Protein AF-A0A2E0W186-F1 (afdb_monomer)

pLDDT: mean 92.14, std 13.95, range [32.78, 98.88]

Nearest PDB structures (foldseek):
  3lyc-assembly2_C  TM=1.555E-01  e=6.399E+00  Parabacteroides distasonis ATCC 8503
  5awg-assembly2_F  TM=1.294E-01  e=8.577E+00  Escherichia coli K-12

Structure (mmCIF, N/CA/C/O backbone):
data_AF-A0A2E0W186-F1
#
_entry.id   AF-A0A2E0W186-F1
#
loop_
_atom_site.group_PDB
_atom_site.id
_atom_site.type_symbol
_atom_site.label_atom_id
_atom_site.label_alt_id
_atom_site.label_comp_id
_atom_site.label_asym_id
_atom_site.label_entity_id
_atom_site.label_seq_id
_atom_site.pdbx_PDB_ins_code
_atom_site.Cartn_x
_atom_site.Cartn_y
_atom_site.Cartn_z
_atom_site.occupancy
_atom_site.B_iso_or_equiv
_atom_site.auth_seq_id
_atom_site.auth_comp_id
_atom_site.auth_asym_id
_atom_site.auth_atom_id
_atom_site.pdbx_PDB_model_num
ATOM 1 N N . MET A 1 1 ? -2.279 -13.536 -14.615 1.00 40.41 1 MET A N 1
ATOM 2 C CA . MET A 1 1 ? -2.200 -12.240 -15.326 1.00 40.41 1 MET A CA 1
ATOM 3 C C . MET A 1 1 ? -1.559 -12.291 -16.717 1.00 40.41 1 MET A C 1
ATOM 5 O O . MET A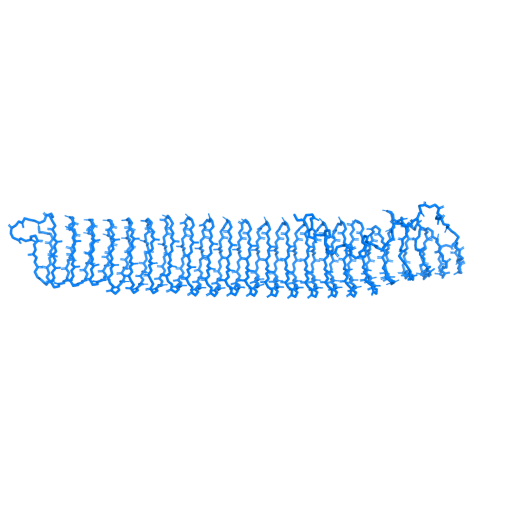 1 1 ? -1.730 -11.318 -17.440 1.00 40.41 1 MET A O 1
ATOM 9 N N . LYS A 1 2 ? -1.014 -13.435 -17.183 1.00 32.78 2 LYS A N 1
ATOM 10 C CA . LYS A 1 2 ? -0.628 -13.633 -18.602 1.00 32.78 2 LYS A CA 1
ATOM 11 C C . LYS A 1 2 ? -1.702 -13.185 -19.614 1.00 32.78 2 LYS A C 1
ATOM 13 O O . LYS A 1 2 ? -1.368 -12.636 -20.650 1.00 32.78 2 LYS A O 1
ATOM 18 N N . LYS A 1 3 ? -2.997 -13.323 -19.281 1.00 35.81 3 LYS A N 1
ATOM 19 C CA . LYS A 1 3 ? -4.131 -12.859 -20.110 1.00 35.81 3 LYS A CA 1
ATOM 20 C C . LYS A 1 3 ? -4.306 -11.331 -20.194 1.00 35.81 3 LYS A C 1
ATOM 22 O O . LYS A 1 3 ? -4.814 -10.870 -21.205 1.00 35.81 3 LYS A O 1
ATOM 27 N N . LEU A 1 4 ? -3.920 -10.550 -19.179 1.00 40.12 4 LEU A N 1
ATOM 28 C CA . LEU A 1 4 ? -4.081 -9.084 -19.200 1.00 40.12 4 LEU A CA 1
ATOM 29 C C . LEU A 1 4 ? -2.962 -8.420 -20.019 1.00 40.12 4 LEU A C 1
ATOM 31 O O . LEU A 1 4 ? -3.232 -7.512 -20.798 1.00 40.12 4 LEU A O 1
ATOM 35 N N . MET A 1 5 ? -1.739 -8.954 -19.909 1.00 41.59 5 MET A N 1
ATOM 36 C CA . MET A 1 5 ? -0.617 -8.621 -20.793 1.00 41.59 5 MET A CA 1
ATOM 37 C C . MET A 1 5 ? -0.924 -9.025 -22.237 1.00 41.59 5 MET A C 1
ATOM 39 O O . MET A 1 5 ? -0.716 -8.227 -23.144 1.00 41.59 5 MET A O 1
ATOM 43 N N . PHE A 1 6 ? -1.539 -10.203 -22.436 1.00 40.56 6 PHE A N 1
ATOM 44 C CA . PHE A 1 6 ? -2.060 -10.605 -23.742 1.00 40.56 6 PHE A CA 1
ATOM 45 C C . PHE A 1 6 ? -3.009 -9.533 -24.285 1.00 40.56 6 PHE A C 1
ATOM 47 O O . PHE A 1 6 ? -2.766 -9.050 -25.375 1.00 40.56 6 PHE A O 1
ATOM 54 N N . ILE A 1 7 ? -4.001 -9.071 -23.510 1.00 45.19 7 ILE A N 1
ATOM 55 C CA . ILE A 1 7 ? -4.989 -8.062 -23.943 1.00 45.19 7 ILE A CA 1
ATOM 56 C C . ILE A 1 7 ? -4.371 -6.699 -24.304 1.00 45.19 7 ILE A C 1
ATOM 58 O O . ILE A 1 7 ? -4.800 -6.095 -25.285 1.00 45.19 7 ILE A O 1
ATOM 62 N N . LEU A 1 8 ? -3.363 -6.222 -23.567 1.00 44.69 8 LEU A N 1
ATOM 63 C CA . LEU A 1 8 ? -2.651 -4.973 -23.890 1.00 44.69 8 LEU A CA 1
ATOM 64 C C . LEU A 1 8 ? -1.719 -5.115 -25.106 1.00 44.69 8 LEU A C 1
ATOM 66 O O . LEU A 1 8 ? -1.501 -4.138 -25.820 1.00 44.69 8 LEU A O 1
ATOM 70 N N . LEU A 1 9 ? -1.229 -6.329 -25.376 1.00 46.91 9 LEU A N 1
ATOM 71 C CA . LEU A 1 9 ? -0.420 -6.675 -26.548 1.00 46.91 9 LEU A CA 1
ATOM 72 C C . LEU A 1 9 ? -1.251 -7.178 -27.746 1.00 46.91 9 LEU A C 1
ATOM 74 O O . LEU A 1 9 ? -0.691 -7.349 -28.826 1.00 46.91 9 LEU A O 1
ATOM 78 N N . ILE A 1 10 ? -2.571 -7.387 -27.615 1.00 47.56 10 ILE A N 1
ATOM 79 C CA . ILE A 1 10 ? -3.452 -7.846 -28.710 1.00 47.56 10 ILE A CA 1
ATOM 80 C C . ILE A 1 10 ? -3.318 -6.968 -29.970 1.00 47.56 10 ILE A C 1
ATOM 82 O O . ILE A 1 10 ? -3.226 -7.542 -31.055 1.00 47.56 10 ILE A O 1
ATOM 86 N N . PRO A 1 11 ? -3.247 -5.620 -29.901 1.00 44.03 11 PRO A N 1
ATOM 87 C CA . PRO A 1 11 ? -3.047 -4.817 -31.108 1.00 44.03 11 PRO A CA 1
ATOM 88 C C . PRO A 1 11 ? -1.690 -5.081 -31.777 1.00 44.03 11 PRO A C 1
ATOM 90 O O . PRO A 1 11 ? -1.564 -4.900 -32.981 1.00 44.03 11 PRO A O 1
ATOM 93 N N . PHE A 1 12 ? -0.687 -5.519 -31.010 1.00 45.69 12 PHE A N 1
ATOM 94 C CA . PHE A 1 12 ? 0.663 -5.821 -31.490 1.00 45.69 12 PHE A CA 1
ATOM 95 C C . PHE A 1 12 ? 0.783 -7.230 -32.088 1.00 45.69 12 PHE A C 1
ATOM 97 O O . PHE A 1 12 ? 1.486 -7.411 -33.077 1.00 45.69 12 PHE A O 1
ATOM 104 N N . PHE A 1 13 ? 0.074 -8.218 -31.529 1.00 41.97 13 PHE A N 1
ATOM 105 C CA . PHE A 1 13 ? 0.052 -9.588 -32.061 1.00 41.97 13 PHE A CA 1
ATOM 106 C C . PHE A 1 13 ? -0.919 -9.773 -33.238 1.00 41.97 13 PHE A C 1
ATOM 108 O O . PHE A 1 13 ? -0.688 -10.642 -34.072 1.00 41.97 13 PHE A O 1
ATOM 115 N N . LEU A 1 14 ? -1.995 -8.979 -33.336 1.00 34.59 14 LEU A N 1
ATOM 116 C CA . LEU A 1 14 ? -2.986 -9.110 -34.417 1.00 34.59 14 LEU A CA 1
ATOM 117 C C . LEU A 1 14 ? -2.575 -8.448 -35.744 1.00 34.59 14 LEU A C 1
ATOM 119 O O . LEU A 1 14 ? -3.223 -8.697 -36.759 1.00 34.59 14 LEU A O 1
ATOM 123 N N . PHE A 1 15 ? -1.508 -7.647 -35.767 1.00 39.69 15 PHE A N 1
ATOM 124 C CA . PHE A 1 15 ? -0.959 -7.062 -36.991 1.00 39.69 15 PHE A CA 1
ATOM 125 C C . PHE A 1 15 ? 0.421 -7.659 -37.306 1.00 39.69 15 PHE A C 1
ATOM 127 O O . PHE A 1 15 ? 1.457 -7.115 -36.928 1.00 39.69 15 PHE A O 1
ATOM 134 N N . GLY A 1 16 ? 0.412 -8.775 -38.041 1.00 38.53 16 GLY A N 1
ATOM 135 C CA . GLY A 1 16 ? 1.559 -9.229 -38.833 1.00 38.53 16 GLY A CA 1
ATOM 136 C C . GLY A 1 16 ? 2.297 -10.440 -38.273 1.00 38.53 16 GLY A C 1
ATOM 137 O O . GLY A 1 16 ? 3.381 -10.306 -37.713 1.00 38.53 16 GLY A O 1
ATOM 138 N N . GLN A 1 17 ? 1.732 -11.627 -38.489 1.00 38.06 17 GLN A N 1
ATOM 139 C CA . GLN A 1 17 ? 2.524 -12.835 -38.713 1.00 38.06 17 GLN A CA 1
ATOM 140 C C . GLN A 1 17 ? 2.741 -12.895 -40.238 1.00 38.06 17 GLN A C 1
ATOM 142 O O . GLN A 1 17 ? 1.901 -13.422 -40.961 1.00 38.06 17 GLN A O 1
ATOM 147 N N . GLU A 1 18 ? 3.775 -12.207 -40.731 1.00 45.62 18 GLU A N 1
ATOM 148 C CA . GLU A 1 18 ? 4.191 -12.203 -42.145 1.00 45.62 18 GLU A CA 1
ATOM 149 C C . GLU A 1 18 ? 5.534 -12.944 -42.278 1.00 45.62 18 GLU A C 1
ATOM 151 O O . GLU A 1 18 ? 6.393 -12.833 -41.407 1.00 45.62 18 GLU A O 1
ATOM 156 N N . ASP A 1 19 ? 5.652 -13.734 -43.348 1.00 41.84 19 ASP A N 1
ATOM 157 C CA . ASP A 1 19 ? 6.592 -14.845 -43.559 1.00 41.84 19 ASP A CA 1
ATOM 158 C C . ASP A 1 19 ? 8.108 -14.550 -43.392 1.00 41.84 19 ASP A C 1
ATOM 160 O O . ASP A 1 19 ? 8.665 -13.583 -43.913 1.00 41.84 19 ASP A O 1
ATOM 164 N N . ASP A 1 20 ? 8.791 -15.512 -42.760 1.00 50.81 20 ASP A N 1
ATOM 165 C CA . ASP A 1 20 ? 10.149 -15.511 -42.177 1.00 50.81 20 ASP A CA 1
ATOM 166 C C . ASP A 1 20 ? 11.387 -15.510 -43.120 1.00 50.81 20 ASP A C 1
ATOM 168 O O . ASP A 1 20 ? 12.465 -15.910 -42.689 1.00 50.81 20 ASP A O 1
ATOM 172 N N . ASN A 1 21 ? 11.340 -15.099 -44.397 1.00 48.78 21 ASN A N 1
ATOM 173 C CA . ASN A 1 21 ? 12.415 -15.514 -45.339 1.00 48.78 21 ASN A CA 1
ATOM 174 C C . ASN A 1 21 ? 13.266 -14.457 -46.072 1.00 48.78 21 ASN A C 1
ATOM 176 O O . ASN A 1 21 ? 14.022 -14.841 -46.963 1.00 48.78 21 ASN A O 1
ATOM 180 N N . PHE A 1 22 ? 13.259 -13.165 -45.720 1.00 53.38 22 PHE A N 1
ATOM 181 C CA . PHE A 1 22 ? 14.151 -12.195 -46.393 1.00 53.38 22 PHE A CA 1
ATOM 182 C C . PHE A 1 22 ? 14.796 -11.166 -45.451 1.00 53.38 22 PHE A C 1
ATOM 184 O O . PHE A 1 22 ? 14.429 -9.993 -45.430 1.00 53.38 22 PHE A O 1
ATOM 191 N N . CYS A 1 23 ? 15.841 -11.583 -44.729 1.00 66.19 23 CYS A N 1
ATOM 192 C CA . CYS A 1 23 ? 16.789 -10.644 -44.127 1.00 66.19 23 CYS A CA 1
ATOM 193 C C . CYS A 1 23 ? 17.881 -10.306 -45.152 1.00 66.19 23 CYS A C 1
ATOM 195 O O . CYS A 1 23 ? 18.731 -11.138 -45.463 1.00 66.19 23 CYS A O 1
ATOM 197 N N . ASN A 1 24 ? 17.838 -9.105 -45.732 1.00 66.50 24 ASN A N 1
ATOM 198 C CA . ASN A 1 24 ? 18.873 -8.630 -46.651 1.00 66.50 24 ASN A CA 1
ATOM 199 C C . ASN A 1 24 ? 19.799 -7.640 -45.922 1.00 66.50 24 ASN A C 1
ATOM 201 O O . ASN A 1 24 ? 19.357 -6.548 -45.560 1.00 66.50 24 ASN A O 1
ATOM 205 N N . HIS A 1 25 ? 21.081 -7.989 -45.753 1.00 69.25 25 HIS A N 1
ATOM 206 C CA . HIS A 1 25 ? 22.133 -7.147 -45.141 1.00 69.25 25 HIS A CA 1
ATOM 207 C C . HIS A 1 25 ? 22.660 -6.029 -46.051 1.00 69.25 25 HIS A C 1
ATOM 209 O O . HIS A 1 25 ? 23.695 -5.417 -45.779 1.00 69.25 25 HIS A O 1
ATOM 215 N N . SER A 1 26 ? 21.984 -5.766 -47.170 1.00 77.94 26 SER A N 1
ATOM 216 C CA . SER A 1 26 ? 22.374 -4.699 -48.086 1.00 77.94 26 SER A CA 1
ATOM 217 C C . SER A 1 26 ? 22.421 -3.361 -47.349 1.00 77.94 26 SER A C 1
ATOM 219 O O . SER A 1 26 ? 21.429 -2.905 -46.774 1.00 77.94 26 SER A O 1
ATOM 221 N N . SER A 1 27 ? 23.592 -2.730 -47.378 1.00 84.88 27 SER A N 1
ATOM 222 C CA . SER A 1 27 ? 23.803 -1.406 -46.812 1.00 84.88 27 SER A CA 1
ATOM 223 C C . SER A 1 27 ? 24.725 -0.570 -47.689 1.00 84.88 27 SER A C 1
ATOM 225 O O . SER A 1 27 ? 25.576 -1.085 -48.415 1.00 84.88 27 SER A O 1
ATOM 227 N N . PHE A 1 28 ? 24.524 0.740 -47.637 1.00 85.31 28 PHE A N 1
ATOM 228 C CA . PHE A 1 28 ? 25.324 1.739 -48.321 1.00 85.31 28 PHE A CA 1
ATOM 229 C C . PHE A 1 28 ? 25.873 2.714 -47.284 1.00 85.31 28 PHE A C 1
ATOM 231 O O . PHE A 1 28 ? 25.118 3.480 -46.686 1.00 85.31 28 PHE A O 1
ATOM 238 N N . ASN A 1 29 ? 27.188 2.676 -47.073 1.00 86.88 29 ASN A N 1
ATOM 239 C CA . ASN A 1 29 ? 27.867 3.472 -46.058 1.00 86.88 29 ASN A CA 1
ATOM 240 C C . ASN A 1 29 ? 28.698 4.579 -46.719 1.00 86.88 29 ASN A C 1
ATOM 242 O O . ASN A 1 29 ? 29.641 4.320 -47.464 1.00 86.88 29 ASN A O 1
ATOM 246 N N . LEU A 1 30 ? 28.349 5.827 -46.425 1.00 86.25 30 LEU A N 1
ATOM 247 C CA . LEU A 1 30 ? 29.115 7.023 -46.750 1.00 86.25 30 LEU A CA 1
ATOM 248 C C . LEU A 1 30 ? 30.079 7.322 -45.600 1.00 86.25 30 LEU A C 1
ATOM 250 O O . LEU A 1 30 ? 29.702 7.944 -44.603 1.00 86.25 30 LEU A O 1
ATOM 254 N N . GLY A 1 31 ? 31.327 6.881 -45.745 1.00 86.38 31 GLY A N 1
ATOM 255 C CA . GLY A 1 31 ? 32.391 7.131 -44.779 1.00 86.38 31 GLY A CA 1
ATOM 256 C C . GLY A 1 31 ? 33.519 6.103 -44.850 1.00 86.38 31 GLY A C 1
ATOM 257 O O . GLY A 1 31 ? 33.648 5.372 -45.832 1.00 86.38 31 GLY A O 1
ATOM 258 N N . ALA A 1 32 ? 34.371 6.077 -43.825 1.00 82.62 32 ALA A N 1
ATOM 259 C CA . ALA A 1 32 ? 35.495 5.149 -43.748 1.00 82.62 32 ALA A CA 1
ATOM 260 C C . ALA A 1 32 ? 35.081 3.894 -42.966 1.00 82.62 32 ALA A C 1
ATOM 262 O O . ALA A 1 32 ? 34.908 3.933 -41.746 1.00 82.62 32 ALA A O 1
ATOM 263 N N . GLY A 1 33 ? 34.923 2.773 -43.672 1.00 83.94 33 GLY A N 1
ATOM 264 C CA . GLY A 1 33 ? 34.456 1.521 -43.076 1.00 83.94 33 GLY A CA 1
ATOM 265 C C . GLY A 1 33 ? 33.037 1.661 -42.519 1.00 83.94 33 GLY A C 1
ATOM 266 O O . GLY A 1 33 ? 32.125 2.056 -43.238 1.00 83.94 33 GLY A O 1
ATOM 267 N N . ASN A 1 34 ? 32.871 1.371 -41.228 1.00 85.56 34 ASN A N 1
ATOM 268 C CA . ASN A 1 34 ? 31.581 1.429 -40.531 1.00 85.56 34 ASN A CA 1
ATOM 269 C C . ASN A 1 34 ? 31.327 2.785 -39.851 1.00 85.56 34 ASN A C 1
ATOM 271 O O . ASN A 1 34 ? 30.454 2.881 -38.994 1.00 85.56 34 ASN A O 1
ATOM 275 N N . VAL A 1 35 ? 32.115 3.819 -40.168 1.00 90.44 35 VAL A N 1
ATOM 276 C CA . VAL A 1 35 ? 31.989 5.153 -39.567 1.00 90.44 35 VAL A CA 1
ATOM 277 C C . VAL A 1 35 ? 31.448 6.141 -40.592 1.00 90.44 35 VAL A C 1
ATOM 279 O O . VAL A 1 35 ? 32.092 6.353 -41.618 1.00 90.44 35 VAL A O 1
ATOM 282 N N . GLY A 1 36 ? 30.316 6.787 -40.303 1.00 92.00 36 GLY A N 1
ATOM 283 C CA . GLY A 1 36 ? 29.743 7.834 -41.155 1.00 92.00 36 GLY A CA 1
ATOM 284 C C . GLY A 1 36 ? 28.220 7.784 -41.255 1.00 92.00 36 GLY A C 1
ATOM 285 O O . GLY A 1 36 ? 27.527 7.592 -40.254 1.00 92.00 36 GLY A O 1
ATOM 286 N N . ILE A 1 37 ? 27.694 7.990 -42.465 1.00 92.56 37 ILE A N 1
ATOM 287 C CA . ILE A 1 37 ? 26.253 7.944 -42.753 1.00 92.56 37 ILE A CA 1
ATOM 288 C C . ILE A 1 37 ? 25.931 6.623 -43.455 1.00 92.56 37 ILE A C 1
ATOM 290 O O . ILE A 1 37 ? 26.412 6.390 -44.558 1.00 92.56 37 ILE A O 1
ATOM 294 N N . GLY A 1 38 ? 25.135 5.760 -42.830 1.00 88.81 38 GLY A N 1
ATOM 295 C CA . GLY A 1 38 ? 24.748 4.452 -43.363 1.00 88.81 38 GLY A CA 1
ATOM 296 C C . GLY A 1 38 ? 23.277 4.402 -43.762 1.00 88.81 38 GLY A C 1
ATOM 297 O O . GLY A 1 38 ? 22.421 4.939 -43.060 1.00 88.81 38 GLY A O 1
ATOM 298 N N . PHE A 1 39 ? 22.978 3.728 -44.867 1.00 88.12 39 PHE A N 1
ATOM 299 C CA . PHE A 1 39 ? 21.623 3.413 -45.315 1.00 88.12 39 PHE A CA 1
ATOM 300 C C . PHE A 1 39 ? 21.464 1.895 -45.411 1.00 88.12 39 PHE A C 1
ATOM 302 O O . PHE A 1 39 ? 22.250 1.253 -46.101 1.00 88.12 39 PHE A O 1
ATOM 309 N N . GLY A 1 40 ? 20.459 1.314 -44.755 1.00 84.38 40 GLY A N 1
ATOM 310 C CA . GLY A 1 40 ? 20.184 -0.130 -44.799 1.00 84.38 40 GLY A CA 1
ATOM 311 C C . GLY A 1 40 ? 20.759 -0.934 -43.623 1.00 84.38 40 GLY A C 1
ATOM 312 O O . GLY A 1 40 ? 21.098 -0.393 -42.568 1.00 84.38 40 GLY A O 1
ATOM 313 N N . ASN A 1 41 ? 20.858 -2.254 -43.783 1.00 82.06 41 ASN A N 1
ATOM 314 C CA . ASN A 1 41 ? 21.139 -3.221 -42.708 1.00 82.06 41 ASN A CA 1
ATOM 315 C C . ASN A 1 41 ? 22.642 -3.470 -42.473 1.00 82.06 41 ASN A C 1
ATOM 317 O O . ASN A 1 41 ? 23.114 -4.600 -42.549 1.00 82.06 41 ASN A O 1
ATOM 321 N N . SER A 1 42 ? 23.413 -2.410 -42.189 1.00 85.44 42 SER A N 1
ATOM 322 C CA . SER A 1 42 ? 24.803 -2.572 -41.729 1.00 85.44 42 SER A CA 1
ATOM 323 C C . SER A 1 42 ? 24.810 -3.180 -40.325 1.00 85.44 42 SER A C 1
ATOM 325 O O . SER A 1 42 ? 24.260 -2.580 -39.402 1.00 85.44 42 SER A O 1
ATOM 327 N N . GLN A 1 43 ? 25.447 -4.341 -40.149 1.00 86.69 43 GLN A N 1
ATOM 328 C CA . GLN A 1 43 ? 25.481 -5.052 -38.860 1.00 86.69 43 GLN A CA 1
ATOM 329 C C . GLN A 1 43 ? 26.209 -4.255 -37.765 1.00 86.69 43 GLN A C 1
ATOM 331 O O . GLN A 1 43 ? 25.827 -4.303 -36.597 1.00 86.69 43 GLN A O 1
ATOM 336 N N . TYR A 1 44 ? 27.242 -3.502 -38.148 1.00 91.00 44 TYR A N 1
ATOM 337 C CA . TYR A 1 44 ? 28.011 -2.629 -37.265 1.00 91.00 44 TYR A CA 1
ATOM 338 C C . TYR A 1 44 ? 28.045 -1.225 -37.859 1.00 91.00 44 TYR A C 1
ATOM 340 O O . TYR A 1 44 ? 28.400 -1.064 -39.029 1.00 91.00 44 TYR A O 1
ATOM 348 N N . HIS A 1 45 ? 27.701 -0.204 -37.075 1.00 93.31 45 HIS A N 1
ATOM 349 C CA . HIS A 1 45 ? 27.735 1.182 -37.548 1.00 93.31 45 HIS A CA 1
ATOM 350 C C . HIS A 1 45 ? 28.058 2.175 -36.434 1.00 93.31 45 HIS A C 1
ATOM 352 O O . HIS A 1 45 ? 27.557 2.065 -35.319 1.00 93.31 45 HIS A O 1
ATOM 358 N N . SER A 1 46 ? 28.854 3.188 -36.754 1.00 94.75 46 SER A N 1
ATOM 359 C CA . SER A 1 46 ? 29.163 4.311 -35.875 1.00 94.75 46 SER A CA 1
ATOM 360 C C . SER A 1 46 ? 28.882 5.621 -36.605 1.00 94.75 46 SER A C 1
ATOM 362 O O . SER A 1 46 ? 29.531 5.945 -37.597 1.00 94.75 46 SER A O 1
ATOM 364 N N . GLY A 1 47 ? 27.917 6.400 -36.127 1.00 93.88 47 GLY A N 1
ATOM 365 C CA . GLY A 1 47 ? 27.479 7.634 -36.783 1.00 93.88 47 GLY A CA 1
ATOM 366 C C . GLY A 1 47 ? 25.969 7.676 -36.969 1.00 93.88 47 GLY A C 1
ATOM 367 O O . GLY A 1 47 ? 25.231 7.358 -36.044 1.00 93.88 47 GLY A O 1
ATOM 368 N N . ILE A 1 48 ? 25.502 8.102 -38.142 1.00 93.94 48 ILE A N 1
ATOM 369 C CA . ILE A 1 48 ? 24.068 8.227 -38.440 1.00 93.94 48 ILE A CA 1
ATOM 370 C C . ILE A 1 48 ? 23.659 7.077 -39.347 1.00 93.94 48 ILE A C 1
ATOM 372 O O . ILE A 1 48 ? 24.276 6.868 -40.388 1.00 93.94 48 ILE A O 1
ATOM 376 N N . ARG A 1 49 ? 22.617 6.345 -38.971 1.00 92.31 49 ARG A N 1
ATOM 377 C CA . ARG A 1 49 ? 22.074 5.228 -39.731 1.00 92.31 49 ARG A CA 1
ATOM 378 C C . ARG A 1 49 ? 20.597 5.456 -40.018 1.00 92.31 49 ARG A C 1
ATOM 380 O O . ARG A 1 49 ? 19.825 5.742 -39.108 1.00 92.31 49 ARG A O 1
ATOM 387 N N . PHE A 1 50 ? 20.221 5.306 -41.281 1.00 91.25 50 PHE A N 1
ATOM 388 C CA . PHE A 1 50 ? 18.839 5.317 -41.741 1.00 91.25 50 PHE A CA 1
ATOM 389 C C . PHE A 1 50 ? 18.466 3.934 -42.232 1.00 91.25 50 PHE A C 1
ATOM 391 O O . PHE A 1 50 ? 19.194 3.323 -43.019 1.00 91.25 50 PHE A O 1
ATOM 398 N N . ASN A 1 51 ? 17.302 3.459 -41.824 1.00 85.25 51 ASN A N 1
ATOM 399 C CA . ASN A 1 51 ? 16.820 2.183 -42.277 1.00 85.25 51 ASN A CA 1
ATOM 400 C C . ASN A 1 51 ? 15.303 2.138 -42.407 1.00 85.25 51 ASN A C 1
ATOM 402 O O .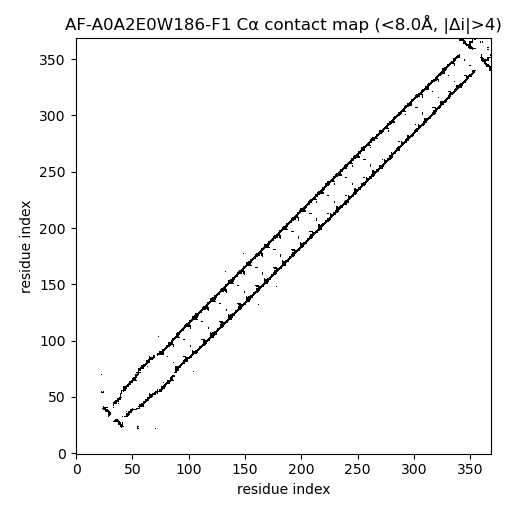 ASN A 1 51 ? 14.574 2.756 -41.637 1.00 85.25 51 ASN A O 1
ATOM 406 N N . ILE A 1 52 ? 14.822 1.386 -43.394 1.00 82.06 52 ILE A N 1
ATOM 407 C CA . ILE A 1 52 ? 13.388 1.139 -43.540 1.00 82.06 52 ILE A CA 1
ATOM 408 C C . ILE A 1 52 ? 12.945 0.147 -42.467 1.00 82.06 52 ILE A C 1
ATOM 410 O O . ILE A 1 52 ? 11.992 0.429 -41.757 1.00 82.06 52 ILE A O 1
ATOM 414 N N . SER A 1 53 ? 13.654 -0.972 -42.312 1.00 83.25 53 SER A N 1
ATOM 415 C CA . SER A 1 53 ? 13.307 -2.038 -41.372 1.00 83.25 53 SER A CA 1
ATOM 416 C C . SER A 1 53 ? 14.567 -2.772 -40.926 1.00 83.25 53 SER A C 1
ATOM 418 O O . SER A 1 53 ? 15.241 -3.385 -41.757 1.00 83.25 53 SER A O 1
ATOM 420 N N . ASP A 1 54 ? 14.910 -2.678 -39.638 1.00 78.50 54 ASP A N 1
ATOM 421 C CA . ASP A 1 54 ? 16.132 -3.280 -39.077 1.00 78.50 54 ASP A CA 1
ATOM 422 C C . ASP A 1 54 ? 16.075 -4.795 -39.143 1.00 78.50 54 ASP A C 1
ATOM 424 O O . ASP A 1 54 ? 15.068 -5.374 -38.756 1.00 78.50 54 ASP A O 1
ATOM 428 N N . CYS A 1 55 ? 17.144 -5.419 -39.635 1.00 82.75 55 CYS A N 1
ATOM 429 C CA . CYS A 1 55 ? 17.272 -6.869 -39.679 1.00 82.75 55 CYS A CA 1
ATOM 430 C C . CYS A 1 55 ? 18.725 -7.307 -39.467 1.00 82.75 55 CYS A C 1
ATOM 432 O O . CYS A 1 55 ? 19.612 -6.815 -40.169 1.00 82.75 55 CYS A O 1
ATOM 434 N N . ASP A 1 56 ? 18.941 -8.202 -38.495 1.00 82.31 56 ASP A N 1
ATOM 435 C CA . ASP A 1 56 ? 20.242 -8.722 -38.045 1.00 82.31 56 ASP A CA 1
ATOM 436 C C . ASP A 1 56 ? 21.311 -7.637 -37.798 1.00 82.31 56 ASP A C 1
ATOM 438 O O . ASP A 1 56 ? 22.489 -7.761 -38.142 1.00 82.31 56 ASP A O 1
ATOM 442 N N . VAL A 1 57 ? 20.894 -6.526 -37.194 1.00 86.81 57 VAL A N 1
ATOM 443 C CA . VAL A 1 57 ? 21.806 -5.483 -36.719 1.00 86.81 57 VAL A CA 1
ATOM 444 C C . VAL A 1 57 ? 22.458 -5.964 -35.421 1.00 86.81 57 VAL A C 1
ATOM 446 O O . VAL A 1 57 ? 21.795 -6.543 -34.568 1.00 86.81 57 VAL A O 1
ATOM 449 N N . LYS A 1 58 ? 23.764 -5.732 -35.244 1.00 90.00 58 LYS A N 1
ATOM 450 C CA . LYS A 1 58 ? 24.504 -6.160 -34.044 1.00 90.00 58 LYS A CA 1
ATOM 451 C C . LYS A 1 58 ? 24.866 -4.996 -33.137 1.00 90.00 58 LYS A C 1
ATOM 453 O O . LYS A 1 58 ? 24.583 -5.037 -31.949 1.00 90.00 58 LYS A O 1
ATOM 458 N N . ASN A 1 59 ? 25.491 -3.944 -33.661 1.00 93.69 59 ASN A N 1
ATOM 459 C CA . ASN A 1 59 ? 25.881 -2.807 -32.826 1.00 93.69 59 ASN A CA 1
ATOM 460 C C . ASN A 1 59 ? 25.815 -1.489 -33.592 1.00 93.69 59 ASN A C 1
ATOM 462 O O . ASN A 1 59 ? 26.451 -1.333 -34.637 1.00 93.69 59 ASN A O 1
ATOM 466 N N . VAL A 1 60 ? 25.103 -0.519 -33.027 1.00 94.81 60 VAL A N 1
ATOM 467 C CA . VAL A 1 60 ? 25.067 0.850 -33.536 1.00 94.81 60 VAL A CA 1
ATOM 468 C C . VAL A 1 60 ? 25.472 1.815 -32.430 1.00 94.81 60 VAL A C 1
ATOM 470 O O . VAL A 1 60 ? 24.863 1.844 -31.366 1.00 94.81 60 VAL A O 1
ATOM 473 N N . ASN A 1 61 ? 26.490 2.633 -32.701 1.00 96.25 61 ASN A N 1
ATOM 474 C CA . ASN A 1 61 ? 26.930 3.717 -31.825 1.00 96.25 61 ASN A CA 1
ATOM 475 C C . ASN A 1 61 ? 26.659 5.062 -32.510 1.00 96.25 61 ASN A C 1
ATOM 477 O O . ASN A 1 61 ? 27.401 5.474 -33.403 1.00 96.25 61 ASN A O 1
ATOM 481 N N . GLY A 1 62 ? 25.596 5.760 -32.121 1.00 95.69 62 GLY A N 1
ATOM 482 C CA . GLY A 1 62 ? 25.234 7.054 -32.698 1.00 95.69 62 GLY A CA 1
ATOM 483 C C . GLY A 1 62 ? 23.730 7.237 -32.838 1.00 95.69 62 GLY A C 1
ATOM 484 O O . GLY A 1 62 ? 23.005 7.096 -31.862 1.00 95.69 62 GLY A O 1
ATOM 485 N N . ILE A 1 63 ? 23.264 7.604 -34.029 1.00 95.62 63 ILE A N 1
ATOM 486 C CA . ILE A 1 63 ? 21.851 7.859 -34.334 1.00 95.62 63 ILE A CA 1
ATOM 487 C C . ILE A 1 63 ? 21.334 6.731 -35.229 1.00 95.62 63 ILE A C 1
ATOM 489 O O . ILE A 1 63 ? 21.860 6.549 -36.323 1.00 95.62 63 ILE A O 1
ATOM 493 N N . ASN A 1 64 ? 20.298 6.012 -34.797 1.00 94.50 64 ASN A N 1
ATOM 494 C CA . ASN A 1 64 ? 19.603 5.000 -35.592 1.00 94.50 64 ASN A CA 1
ATOM 495 C C . ASN A 1 64 ? 18.164 5.444 -35.871 1.00 94.50 64 ASN A C 1
ATOM 497 O O . ASN A 1 64 ? 17.392 5.646 -34.935 1.00 94.50 64 ASN A O 1
ATOM 501 N N . ILE A 1 65 ? 17.812 5.603 -37.145 1.00 92.81 65 ILE A N 1
ATOM 502 C CA . ILE A 1 65 ? 16.480 6.013 -37.595 1.00 92.81 65 ILE A CA 1
ATOM 503 C C . ILE A 1 65 ? 15.843 4.859 -38.367 1.00 92.81 65 ILE A C 1
ATOM 505 O O . ILE A 1 65 ? 16.298 4.549 -39.468 1.00 92.81 65 ILE A O 1
ATOM 509 N N . THR A 1 66 ? 14.775 4.273 -37.822 1.00 87.38 66 THR A N 1
ATOM 510 C CA . THR A 1 66 ? 14.087 3.105 -38.395 1.00 87.38 66 THR A CA 1
ATOM 511 C C . THR A 1 66 ? 12.629 3.433 -38.719 1.00 87.38 66 THR A C 1
ATOM 513 O O . THR A 1 66 ? 11.821 3.708 -37.833 1.00 87.38 66 THR A O 1
ATOM 516 N N . PHE A 1 67 ? 12.263 3.427 -40.001 1.00 83.25 67 PHE A N 1
ATOM 517 C CA . PHE A 1 67 ? 10.933 3.875 -40.439 1.00 83.25 67 PHE A CA 1
ATOM 518 C C . PHE A 1 67 ? 9.807 2.873 -40.151 1.00 83.25 67 PHE A C 1
ATOM 520 O O . PHE A 1 67 ? 8.661 3.283 -39.975 1.00 83.25 67 PHE A O 1
ATOM 527 N N . TRP A 1 68 ? 10.119 1.581 -40.094 1.00 78.69 68 TRP A N 1
ATOM 528 C CA . TRP A 1 68 ? 9.166 0.492 -39.909 1.00 78.69 68 TRP A CA 1
ATOM 529 C C . TRP A 1 68 ? 9.637 -0.513 -38.853 1.00 78.69 68 TRP A C 1
ATOM 531 O O . TRP A 1 68 ? 10.745 -0.413 -38.328 1.00 78.69 68 TRP A O 1
ATOM 541 N N . ARG A 1 69 ? 8.762 -1.462 -38.510 1.00 72.00 69 ARG A N 1
ATOM 542 C CA . ARG A 1 69 ? 9.010 -2.485 -37.491 1.00 72.00 69 ARG A CA 1
ATOM 543 C C . ARG A 1 69 ? 10.248 -3.330 -37.851 1.00 72.00 69 ARG A C 1
ATOM 545 O O . ARG A 1 69 ? 10.242 -3.927 -38.920 1.00 72.00 69 ARG A O 1
ATOM 552 N N . PRO A 1 70 ? 11.253 -3.431 -36.965 1.00 67.62 70 PRO A N 1
ATOM 553 C CA . PRO A 1 70 ? 12.390 -4.339 -37.121 1.00 67.62 70 PRO A CA 1
ATOM 554 C C . PRO A 1 70 ? 11.993 -5.825 -37.172 1.00 67.62 70 PRO A C 1
ATOM 556 O O . PRO A 1 70 ? 11.063 -6.238 -36.480 1.00 67.62 70 PRO A O 1
ATOM 559 N N . TYR A 1 71 ? 12.748 -6.631 -37.919 1.00 65.56 71 TYR A N 1
ATOM 560 C CA . TYR A 1 71 ? 12.690 -8.097 -37.958 1.00 65.56 71 TYR A CA 1
ATOM 561 C C . TYR A 1 71 ? 13.941 -8.679 -37.281 1.00 65.56 71 TYR A C 1
ATOM 563 O O . TYR A 1 71 ? 15.026 -8.202 -37.581 1.00 65.56 71 TYR A O 1
ATOM 571 N N . HIS A 1 72 ? 13.798 -9.680 -36.399 1.00 65.12 72 HIS A N 1
ATOM 572 C CA . HIS A 1 72 ? 14.884 -10.466 -35.766 1.00 65.12 72 HIS A CA 1
ATOM 573 C C . HIS A 1 72 ? 16.205 -9.700 -35.517 1.00 65.12 72 HIS A C 1
ATOM 575 O O . HIS A 1 72 ? 17.110 -9.673 -36.355 1.00 65.12 72 HIS A O 1
ATOM 581 N N . ASN A 1 73 ? 16.317 -9.084 -34.337 1.00 68.69 73 ASN A N 1
ATOM 582 C CA . ASN A 1 73 ? 17.491 -8.319 -33.898 1.00 68.69 73 ASN A CA 1
ATOM 583 C C . ASN A 1 73 ? 17.900 -8.729 -32.477 1.00 68.69 73 ASN A C 1
ATOM 585 O O . ASN A 1 73 ? 18.103 -7.883 -31.607 1.00 68.69 73 ASN A O 1
ATOM 589 N N . ASP A 1 74 ? 18.000 -10.038 -32.265 1.00 75.25 74 ASP A N 1
ATOM 590 C CA . ASP A 1 74 ? 18.113 -10.666 -30.941 1.00 75.25 74 ASP A CA 1
ATOM 591 C C . ASP A 1 74 ? 19.398 -10.282 -30.187 1.00 75.25 74 ASP A C 1
ATOM 593 O O . ASP A 1 74 ? 19.446 -10.387 -28.969 1.00 75.25 74 ASP A O 1
ATOM 597 N N . ASP A 1 75 ? 20.416 -9.783 -30.900 1.00 87.19 75 ASP A N 1
ATOM 598 C CA . ASP A 1 75 ? 21.688 -9.318 -30.326 1.00 87.19 75 ASP A CA 1
ATOM 599 C C . ASP A 1 75 ? 21.947 -7.820 -30.576 1.00 87.19 75 ASP A C 1
ATOM 601 O O . ASP A 1 75 ? 23.082 -7.352 -30.436 1.00 87.19 75 ASP A O 1
ATOM 605 N N . PHE A 1 76 ? 20.953 -7.055 -31.044 1.00 92.31 76 PHE A N 1
ATOM 606 C CA . PHE A 1 76 ? 21.186 -5.662 -31.419 1.00 92.31 76 PHE A CA 1
ATOM 607 C C . PHE A 1 76 ? 21.410 -4.792 -30.182 1.00 92.31 76 PHE A C 1
ATOM 609 O O . PHE A 1 76 ? 20.499 -4.557 -29.392 1.00 92.31 76 PHE A O 1
ATOM 616 N N . ILE A 1 77 ? 22.610 -4.233 -30.063 1.00 95.12 77 ILE A N 1
ATOM 617 C CA . ILE A 1 77 ? 22.942 -3.215 -29.072 1.00 95.12 77 ILE A CA 1
ATOM 618 C C . ILE A 1 77 ? 22.892 -1.837 -29.730 1.00 95.12 77 ILE A C 1
ATOM 620 O O . ILE A 1 77 ? 23.685 -1.516 -30.620 1.00 95.12 77 ILE A O 1
ATOM 624 N N . MET A 1 78 ? 21.981 -0.997 -29.251 1.00 95.62 78 MET A N 1
ATOM 625 C CA . MET A 1 78 ? 21.861 0.393 -29.660 1.00 95.62 78 MET A CA 1
ATOM 626 C C . MET A 1 78 ? 22.412 1.326 -28.581 1.00 95.62 78 MET A C 1
ATOM 628 O O . MET A 1 78 ? 21.837 1.445 -27.501 1.00 95.62 78 MET A O 1
ATOM 632 N N . ASN A 1 79 ? 23.496 2.037 -28.890 1.00 97.38 79 ASN A N 1
ATOM 633 C CA . ASN A 1 79 ? 24.092 3.054 -28.028 1.00 97.38 79 ASN A CA 1
ATOM 634 C C . ASN A 1 79 ? 23.946 4.437 -28.676 1.00 97.38 79 ASN A C 1
ATOM 636 O O . ASN A 1 79 ? 24.531 4.710 -29.723 1.00 97.38 79 ASN A O 1
ATOM 640 N N . GLY A 1 80 ? 23.202 5.340 -28.042 1.00 96.81 80 GLY A N 1
ATOM 641 C CA . GLY A 1 80 ? 23.007 6.712 -28.505 1.00 96.81 80 GLY A CA 1
ATOM 642 C C . GLY A 1 80 ? 21.533 7.069 -28.651 1.00 96.81 80 GLY A C 1
ATOM 643 O O . GLY A 1 80 ? 20.807 7.072 -27.665 1.00 96.81 80 GLY A O 1
ATOM 644 N N . PHE A 1 81 ? 21.104 7.434 -29.856 1.00 97.25 81 PHE A N 1
ATOM 645 C CA . PHE A 1 81 ? 19.766 7.944 -30.148 1.00 97.25 81 PHE A CA 1
ATOM 646 C C . PHE A 1 81 ? 19.024 7.038 -31.136 1.00 97.25 81 PHE A C 1
ATOM 648 O O . PHE A 1 81 ? 19.393 6.968 -32.308 1.00 97.25 81 PHE A O 1
ATOM 655 N N . ALA A 1 82 ? 17.974 6.362 -30.683 1.00 96.00 82 ALA A N 1
ATOM 656 C CA . ALA A 1 82 ? 17.083 5.560 -31.511 1.00 96.00 82 ALA A CA 1
ATOM 657 C C . ALA A 1 82 ? 15.793 6.335 -31.808 1.00 96.00 82 ALA A C 1
ATOM 659 O O . ALA A 1 82 ? 15.173 6.887 -30.901 1.00 96.00 82 ALA A O 1
ATOM 660 N N . LEU A 1 83 ? 15.373 6.370 -33.071 1.00 95.50 83 LEU A N 1
ATOM 661 C CA . LEU A 1 83 ? 14.135 7.013 -33.506 1.00 95.50 83 LEU A CA 1
ATOM 662 C C . LEU A 1 83 ? 13.428 6.144 -34.533 1.00 95.50 83 LEU A C 1
ATOM 664 O O . LEU A 1 83 ? 14.046 5.674 -35.481 1.00 95.50 83 LEU A O 1
ATOM 668 N N . GLY A 1 84 ? 12.120 5.971 -34.398 1.00 92.62 84 GLY A N 1
ATOM 669 C CA . GLY A 1 84 ? 11.382 5.209 -35.393 1.00 92.62 84 GLY A CA 1
ATOM 670 C C . GLY A 1 84 ? 9.905 5.058 -35.105 1.00 92.62 84 GLY A C 1
ATOM 671 O O . GLY A 1 84 ? 9.407 5.542 -34.092 1.00 92.62 84 GLY A O 1
ATOM 672 N N . ALA A 1 85 ? 9.198 4.355 -35.991 1.00 91.06 85 ALA A N 1
ATOM 673 C CA . ALA A 1 85 ? 7.826 3.932 -35.711 1.00 91.06 85 ALA A CA 1
ATOM 674 C C . ALA A 1 85 ? 7.793 3.032 -34.468 1.00 91.06 85 ALA A C 1
ATOM 676 O O . ALA A 1 85 ? 7.062 3.308 -33.517 1.00 91.06 85 ALA A O 1
ATOM 677 N N . ALA A 1 86 ? 8.648 2.010 -34.453 1.00 90.88 86 ALA A N 1
ATOM 678 C CA . ALA A 1 86 ? 8.881 1.171 -33.291 1.00 90.88 86 ALA A CA 1
ATOM 679 C C . ALA A 1 86 ? 10.350 0.724 -33.235 1.00 90.88 86 ALA A C 1
ATOM 681 O O . ALA A 1 86 ? 10.660 -0.346 -33.762 1.00 90.88 86 ALA A O 1
ATOM 682 N N . PRO A 1 87 ? 11.273 1.530 -32.671 1.00 91.56 87 PRO A N 1
ATOM 683 C CA . PRO A 1 87 ? 12.635 1.075 -32.433 1.00 91.56 87 PRO A CA 1
ATOM 684 C C . PRO A 1 87 ? 12.616 -0.240 -31.654 1.00 91.56 87 PRO A C 1
ATOM 686 O O . PRO A 1 87 ? 11.932 -0.344 -30.632 1.00 91.56 87 PRO A O 1
ATOM 689 N N . ALA A 1 88 ? 13.369 -1.227 -32.136 1.00 91.31 88 ALA A N 1
ATOM 690 C CA . ALA A 1 88 ? 13.552 -2.500 -31.456 1.00 91.31 88 ALA A CA 1
ATOM 691 C C . ALA A 1 88 ? 15.029 -2.883 -31.454 1.00 91.31 88 ALA A C 1
ATOM 693 O O . ALA A 1 88 ? 15.712 -2.713 -32.464 1.00 91.31 88 ALA A O 1
ATOM 694 N N . ALA A 1 89 ? 15.507 -3.361 -30.313 1.00 92.50 89 ALA A N 1
ATOM 695 C CA . ALA A 1 89 ? 16.876 -3.808 -30.096 1.00 92.50 89 ALA A CA 1
ATOM 696 C C . ALA A 1 89 ? 16.890 -4.821 -28.944 1.00 92.50 89 ALA A C 1
ATOM 698 O O . ALA A 1 89 ? 15.950 -4.860 -28.156 1.00 92.50 89 ALA A O 1
ATOM 699 N N . ASP A 1 90 ? 17.949 -5.604 -28.787 1.00 93.94 90 ASP A N 1
ATOM 700 C CA . ASP A 1 90 ? 18.144 -6.357 -27.547 1.00 93.94 90 ASP A CA 1
ATOM 701 C C . ASP A 1 90 ? 18.382 -5.395 -26.374 1.00 93.94 90 ASP A C 1
ATOM 703 O O . ASP A 1 90 ? 17.729 -5.467 -25.330 1.00 93.94 90 ASP A O 1
ATOM 707 N N . GLN A 1 91 ? 19.276 -4.426 -26.588 1.00 95.69 91 GLN A N 1
ATOM 708 C CA . GLN A 1 91 ? 19.674 -3.440 -25.588 1.00 95.69 91 GLN A CA 1
ATOM 709 C C . GLN A 1 91 ? 19.604 -2.030 -26.158 1.00 95.69 91 GLN A C 1
ATOM 711 O O . GLN A 1 91 ? 20.172 -1.745 -27.213 1.00 95.69 91 GLN A O 1
ATOM 716 N N . MET A 1 92 ? 18.969 -1.119 -25.422 1.00 96.31 92 MET A N 1
ATOM 717 C CA . MET A 1 92 ? 18.988 0.312 -25.729 1.00 96.31 92 MET A CA 1
ATOM 718 C C . MET A 1 92 ? 19.667 1.091 -24.608 1.00 96.31 92 MET A C 1
ATOM 720 O O . MET A 1 92 ? 19.223 1.067 -23.464 1.00 96.31 92 MET A O 1
ATOM 724 N N . ASN A 1 93 ? 20.727 1.823 -24.945 1.00 97.81 93 ASN A N 1
ATOM 725 C CA . ASN A 1 93 ? 21.436 2.727 -24.047 1.00 97.81 93 ASN A CA 1
ATOM 726 C C . ASN A 1 93 ? 21.404 4.147 -24.619 1.00 97.81 93 ASN A C 1
ATOM 728 O O . ASN A 1 93 ? 22.010 4.411 -25.658 1.00 97.81 93 ASN A O 1
ATOM 732 N N . GLY A 1 94 ? 20.753 5.079 -23.925 1.00 97.44 94 GLY A N 1
ATOM 733 C CA . GLY A 1 94 ? 20.713 6.491 -24.307 1.00 97.44 94 GLY A CA 1
ATOM 734 C C . GLY A 1 94 ? 19.293 7.024 -24.445 1.00 97.44 94 GLY A C 1
ATOM 735 O O . GLY A 1 94 ? 18.555 7.069 -23.468 1.00 97.44 94 GLY A O 1
ATOM 736 N N . ILE A 1 95 ? 18.930 7.509 -25.627 1.00 98.06 95 ILE A N 1
ATOM 737 C CA . ILE A 1 95 ? 17.633 8.128 -25.908 1.00 98.06 95 ILE A CA 1
ATOM 738 C C . ILE A 1 95 ? 16.903 7.274 -26.943 1.00 98.06 95 ILE A C 1
ATOM 740 O O . ILE A 1 95 ? 17.433 7.043 -28.025 1.00 98.06 95 ILE A O 1
ATOM 744 N N . SER A 1 96 ? 15.684 6.841 -26.636 1.00 97.06 96 SER A N 1
ATOM 745 C CA . SER A 1 96 ? 14.822 6.092 -27.547 1.00 97.06 96 SER A CA 1
ATOM 746 C C . SER A 1 96 ? 13.485 6.802 -27.729 1.00 97.06 96 SER A C 1
ATOM 748 O O . SER A 1 96 ? 12.812 7.146 -26.755 1.00 97.06 96 SER A O 1
ATOM 750 N N . VAL A 1 97 ? 13.119 7.068 -28.981 1.00 97.31 97 VAL A N 1
ATOM 751 C CA . VAL A 1 97 ? 11.897 7.777 -29.372 1.00 97.31 97 VAL A CA 1
ATOM 752 C C . VAL A 1 97 ? 11.109 6.925 -30.366 1.00 97.31 97 VAL A C 1
ATOM 754 O O . VAL A 1 97 ? 11.413 6.871 -31.559 1.00 97.31 97 VAL A O 1
ATOM 757 N N . GLY A 1 98 ? 10.055 6.290 -29.868 1.00 95.56 98 GLY A N 1
ATOM 758 C CA . GLY A 1 98 ? 9.114 5.486 -30.631 1.00 95.56 98 GLY A CA 1
ATOM 759 C C . GLY A 1 98 ? 7.839 6.266 -30.929 1.00 95.56 98 GLY A C 1
ATOM 760 O O . GLY A 1 98 ? 7.101 6.657 -30.024 1.00 95.56 98 GLY A O 1
ATOM 761 N N . LEU A 1 99 ? 7.525 6.473 -32.208 1.00 93.56 99 LEU A N 1
ATOM 762 C CA . LEU A 1 99 ? 6.258 7.092 -32.616 1.00 93.56 99 LEU A CA 1
ATOM 763 C C . LEU A 1 99 ? 5.047 6.207 -32.322 1.00 93.56 99 LEU A C 1
ATOM 765 O O . LEU A 1 99 ? 3.933 6.720 -32.334 1.00 93.56 99 LEU A O 1
ATOM 769 N N . LEU A 1 100 ? 5.260 4.917 -32.058 1.00 93.06 100 LEU A N 1
ATOM 770 C CA . LEU A 1 100 ? 4.275 3.974 -31.538 1.00 93.06 100 LEU A CA 1
ATOM 771 C C . LEU A 1 100 ? 4.809 3.321 -30.261 1.00 93.06 100 LEU A C 1
ATOM 773 O O . LEU A 1 100 ? 4.203 3.465 -29.200 1.00 93.06 100 LEU A O 1
ATOM 777 N N . ALA A 1 101 ? 5.955 2.642 -30.342 1.00 94.75 101 ALA A N 1
ATOM 778 C CA . ALA A 1 101 ? 6.509 1.892 -29.218 1.00 94.75 101 ALA A CA 1
ATOM 779 C C . ALA A 1 101 ? 8.039 1.909 -29.179 1.00 94.75 101 ALA A C 1
ATOM 781 O O . ALA A 1 101 ? 8.664 2.112 -30.209 1.00 94.75 101 ALA A O 1
ATOM 782 N N . ASN A 1 102 ? 8.627 1.633 -28.017 1.00 94.81 102 ASN A N 1
ATOM 783 C CA . ASN A 1 102 ? 10.024 1.205 -27.901 1.00 94.81 102 ASN A CA 1
ATOM 784 C C . ASN A 1 102 ? 10.032 -0.238 -27.405 1.00 94.81 102 ASN A C 1
ATOM 786 O O . ASN A 1 102 ? 9.310 -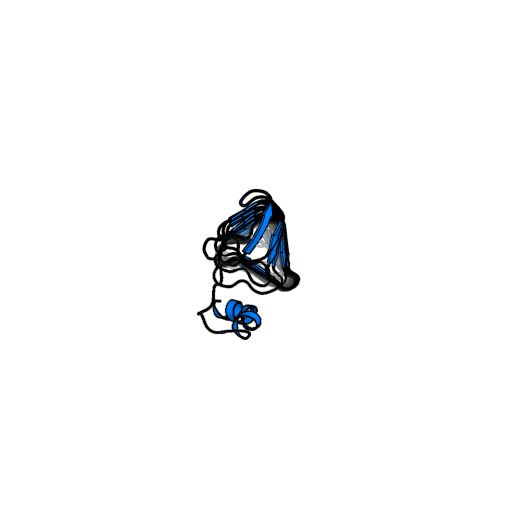0.539 -26.454 1.00 94.81 102 ASN A O 1
ATOM 790 N N . ILE A 1 103 ? 10.810 -1.108 -28.044 1.00 94.19 103 ILE A N 1
ATOM 791 C CA . ILE A 1 103 ? 10.815 -2.548 -27.765 1.00 94.19 103 ILE A CA 1
ATOM 792 C C . ILE A 1 103 ? 12.242 -2.990 -27.435 1.00 94.19 103 ILE A C 1
ATOM 794 O O . ILE A 1 103 ? 13.154 -2.777 -28.234 1.00 94.19 103 ILE A O 1
ATOM 798 N N . THR A 1 104 ? 12.442 -3.605 -26.271 1.00 94.25 104 THR A N 1
ATOM 799 C CA . THR A 1 104 ? 13.730 -4.195 -25.879 1.00 94.25 104 THR A CA 1
ATOM 800 C C . THR A 1 104 ? 13.587 -5.620 -25.366 1.00 94.25 104 THR A C 1
ATOM 802 O O . THR A 1 104 ? 12.621 -5.915 -24.669 1.00 94.25 104 THR A O 1
ATOM 805 N N . HIS A 1 105 ? 14.553 -6.491 -25.657 1.00 92.56 105 HIS A N 1
ATOM 806 C CA . HIS A 1 105 ? 14.573 -7.845 -25.090 1.00 92.56 105 HIS A CA 1
ATOM 807 C C . HIS A 1 105 ? 15.269 -7.861 -23.723 1.00 92.56 105 HIS A C 1
ATOM 809 O O . HIS A 1 105 ? 14.642 -8.138 -22.708 1.00 92.56 105 HIS A O 1
ATOM 815 N N . SER A 1 106 ? 16.540 -7.467 -23.645 1.00 94.06 106 SER A N 1
ATOM 816 C CA . SER A 1 106 ? 17.295 -7.507 -22.389 1.00 94.06 106 SER A CA 1
ATOM 817 C C . SER A 1 106 ? 17.045 -6.304 -21.480 1.00 94.06 106 SER A C 1
ATOM 819 O O . SER A 1 106 ? 16.750 -6.461 -20.293 1.00 94.06 106 SER A O 1
ATOM 821 N N . TYR A 1 107 ? 17.220 -5.079 -21.979 1.00 95.06 107 TYR A N 1
ATOM 822 C CA . TYR A 1 107 ? 16.944 -3.879 -21.186 1.00 95.06 107 TYR A CA 1
ATOM 823 C C . TYR A 1 107 ? 16.919 -2.598 -22.020 1.00 95.06 107 TYR A C 1
ATOM 825 O O . TYR A 1 107 ? 17.579 -2.477 -23.053 1.00 95.06 107 TYR A O 1
ATOM 833 N N . SER A 1 108 ? 16.239 -1.587 -21.480 1.00 97.06 108 SER A N 1
ATOM 834 C CA . SER A 1 108 ? 16.411 -0.197 -21.889 1.00 97.06 108 SER A CA 1
ATOM 835 C C . SER A 1 108 ? 16.918 0.659 -20.732 1.00 97.06 108 SER A C 1
ATOM 837 O O . SER A 1 108 ? 16.404 0.588 -19.613 1.00 97.06 108 SER A O 1
ATOM 839 N N . ASN A 1 109 ? 17.926 1.482 -21.006 1.00 98.00 109 ASN A N 1
ATOM 840 C CA . ASN A 1 109 ? 18.567 2.373 -20.054 1.00 98.00 109 ASN A CA 1
ATOM 841 C C . ASN A 1 109 ? 18.702 3.790 -20.631 1.00 98.00 109 ASN A C 1
ATOM 843 O O . ASN A 1 109 ? 19.426 4.010 -21.604 1.00 98.00 109 ASN A O 1
ATOM 847 N N . GLY A 1 110 ? 18.051 4.763 -19.993 1.00 97.69 110 GLY A N 1
ATOM 848 C CA . GLY A 1 110 ? 18.160 6.183 -20.321 1.00 97.69 110 GLY A CA 1
ATOM 849 C C . GLY A 1 110 ? 16.801 6.870 -20.442 1.00 97.69 110 GLY A C 1
ATOM 850 O O . GLY A 1 110 ? 16.000 6.824 -19.513 1.00 97.69 110 GLY A O 1
ATOM 851 N N . PHE A 1 111 ? 16.557 7.571 -21.547 1.00 98.50 111 PHE A N 1
ATOM 852 C CA . PHE A 1 111 ? 15.302 8.275 -21.811 1.00 98.50 111 PHE A CA 1
ATOM 853 C C . PHE A 1 111 ? 14.495 7.524 -22.870 1.00 98.50 111 PHE A C 1
ATOM 855 O O . PHE A 1 111 ? 14.895 7.478 -24.029 1.00 98.50 111 PHE A O 1
ATOM 862 N N . ASN A 1 112 ? 13.350 6.974 -22.481 1.00 98.12 112 ASN A N 1
ATOM 863 C CA . ASN A 1 112 ? 12.461 6.208 -23.344 1.00 98.12 112 ASN A CA 1
ATOM 864 C C . ASN A 1 112 ? 11.143 6.953 -23.513 1.00 98.12 112 ASN A C 1
ATOM 866 O O . ASN A 1 112 ? 10.382 7.111 -22.560 1.00 98.12 112 ASN A O 1
ATOM 870 N N . PHE A 1 113 ? 10.860 7.401 -24.729 1.00 98.31 113 PHE A N 1
ATOM 871 C CA . PHE A 1 113 ? 9.605 8.048 -25.077 1.00 98.31 113 PHE A CA 1
ATOM 872 C C . PHE A 1 113 ? 8.881 7.229 -26.134 1.00 98.31 113 PHE A C 1
ATOM 874 O O . PHE A 1 113 ? 9.415 7.010 -27.220 1.00 98.31 113 PHE A O 1
ATOM 881 N N . ALA A 1 114 ? 7.656 6.820 -25.831 1.00 97.31 114 ALA A N 1
ATOM 882 C CA . ALA A 1 114 ? 6.773 6.140 -26.756 1.00 97.31 114 ALA A CA 1
ATOM 883 C C . ALA A 1 114 ? 5.369 6.742 -26.681 1.00 97.31 114 ALA A C 1
ATOM 885 O O . ALA A 1 114 ? 4.821 6.951 -25.596 1.00 97.31 114 ALA A O 1
ATOM 886 N N . THR A 1 115 ? 4.753 7.008 -27.832 1.00 96.69 115 THR A N 1
ATOM 887 C CA . THR A 1 115 ? 3.385 7.559 -27.863 1.00 96.69 115 THR A CA 1
ATOM 888 C C . THR A 1 115 ? 2.344 6.560 -27.357 1.00 96.69 115 THR A C 1
ATOM 890 O O . THR A 1 115 ? 1.349 6.976 -26.770 1.00 96.69 115 THR A O 1
ATOM 893 N N . LEU A 1 116 ? 2.573 5.256 -27.546 1.00 95.88 116 LEU A N 1
ATOM 894 C CA . LEU A 1 116 ? 1.723 4.197 -27.011 1.00 95.88 116 LEU A CA 1
ATOM 895 C C . LEU A 1 116 ? 2.425 3.495 -25.854 1.00 95.88 116 LEU A C 1
ATOM 897 O O . LEU A 1 116 ? 1.957 3.604 -24.723 1.00 95.88 116 LEU A O 1
ATOM 901 N N . ALA A 1 117 ? 3.536 2.793 -26.094 1.00 96.69 117 ALA A N 1
ATOM 902 C CA . ALA A 1 117 ? 4.130 1.980 -25.034 1.00 96.69 117 ALA A CA 1
ATOM 903 C C . ALA A 1 117 ? 5.646 1.789 -25.100 1.00 96.69 117 ALA A C 1
ATOM 905 O O . ALA A 1 117 ? 6.211 1.560 -26.165 1.00 96.69 117 ALA A O 1
ATOM 906 N N . ASN A 1 118 ? 6.291 1.799 -23.934 1.00 97.69 118 ASN A N 1
ATOM 907 C CA . ASN A 1 118 ? 7.619 1.207 -23.769 1.00 97.69 118 ASN A CA 1
ATOM 908 C C . ASN A 1 118 ? 7.440 -0.242 -23.313 1.00 97.69 118 ASN A C 1
ATOM 910 O O . ASN A 1 118 ? 6.703 -0.488 -22.357 1.00 97.69 118 ASN A O 1
ATOM 914 N N . ILE A 1 119 ? 8.083 -1.180 -24.000 1.00 97.00 119 ILE A N 1
ATOM 915 C CA . ILE A 1 119 ? 7.962 -2.620 -23.777 1.00 97.00 119 ILE A CA 1
ATOM 916 C C . ILE A 1 119 ? 9.373 -3.191 -23.630 1.00 97.00 119 ILE A C 1
ATOM 918 O O . ILE A 1 119 ? 10.200 -3.016 -24.521 1.00 97.00 119 ILE A O 1
ATOM 922 N N . SER A 1 120 ? 9.643 -3.867 -22.515 1.00 95.94 120 SER A N 1
ATOM 923 C CA . SER A 1 120 ? 10.903 -4.572 -22.272 1.00 95.94 120 SER A CA 1
ATOM 924 C C . SER A 1 120 ? 10.646 -5.977 -21.731 1.00 95.94 120 SER A C 1
ATOM 926 O O . SER A 1 120 ? 9.929 -6.114 -20.741 1.00 95.94 120 SER A O 1
ATOM 928 N N . GLU A 1 121 ? 11.251 -7.007 -22.323 1.00 95.56 121 GLU A N 1
ATOM 929 C CA . GLU A 1 121 ? 11.302 -8.367 -21.740 1.00 95.56 121 GLU A CA 1
ATOM 930 C C . GLU A 1 121 ? 12.325 -8.461 -20.585 1.00 95.56 121 GLU A C 1
ATOM 932 O O . GLU A 1 121 ? 12.450 -9.473 -19.901 1.00 95.56 121 GLU A O 1
ATOM 937 N N . GLY A 1 122 ? 13.029 -7.366 -20.295 1.00 95.88 122 GLY A N 1
ATOM 938 C CA . GLY A 1 122 ? 13.860 -7.228 -19.111 1.00 95.88 122 GLY A CA 1
ATOM 939 C C . GLY A 1 122 ? 13.645 -5.876 -18.454 1.00 95.88 122 GLY A C 1
ATOM 940 O O . GLY A 1 122 ? 12.511 -5.488 -18.197 1.00 95.88 122 GLY A O 1
ATOM 941 N N . ASN A 1 123 ? 14.713 -5.157 -18.108 1.00 98.06 123 ASN A N 1
ATOM 942 C CA . ASN A 1 123 ? 14.579 -3.959 -17.268 1.00 98.06 123 ASN A CA 1
ATOM 943 C C . ASN A 1 123 ? 14.240 -2.694 -18.079 1.00 98.06 123 ASN A C 1
ATOM 945 O O . ASN A 1 123 ? 14.717 -2.516 -19.200 1.00 98.06 123 ASN A O 1
ATOM 949 N N . LEU A 1 124 ? 13.494 -1.767 -17.472 1.00 98.06 124 LEU A N 1
ATOM 950 C CA . LEU A 1 124 ? 13.343 -0.378 -17.922 1.00 98.06 124 LEU A CA 1
ATOM 951 C C . LEU A 1 124 ? 13.958 0.558 -16.876 1.00 98.06 124 LEU A C 1
ATOM 953 O O . LEU A 1 124 ? 13.447 0.682 -15.765 1.00 98.06 124 LEU A O 1
ATOM 957 N N . THR A 1 125 ? 15.054 1.231 -17.214 1.00 98.50 125 THR A N 1
ATOM 958 C CA . THR A 1 125 ? 15.797 2.097 -16.285 1.00 98.50 125 THR A CA 1
ATOM 959 C C . THR A 1 125 ? 15.927 3.516 -16.832 1.00 98.50 125 THR A C 1
ATOM 961 O O . THR A 1 125 ? 16.285 3.706 -17.990 1.00 98.50 125 THR A O 1
ATOM 964 N N . GLY A 1 126 ? 15.670 4.518 -15.990 1.00 98.06 126 GLY A N 1
ATOM 965 C CA . GLY A 1 126 ? 15.812 5.937 -16.319 1.00 98.06 126 GLY A CA 1
ATOM 966 C C . GLY A 1 126 ? 14.475 6.677 -16.332 1.00 98.06 126 GLY A C 1
ATOM 967 O O . GLY A 1 126 ? 13.754 6.664 -15.337 1.00 98.06 126 GLY A O 1
ATOM 968 N N . VAL A 1 127 ? 14.162 7.377 -17.422 1.00 98.69 127 VAL A N 1
ATOM 969 C CA . VAL A 1 127 ? 12.901 8.114 -17.598 1.00 98.69 127 VAL A CA 1
ATOM 970 C C . VAL A 1 127 ? 12.095 7.441 -18.698 1.00 98.69 127 VAL A C 1
ATOM 972 O O . VAL A 1 127 ? 12.474 7.501 -19.863 1.00 98.69 127 VAL A O 1
ATOM 975 N N . ASN A 1 128 ? 10.982 6.818 -18.327 1.00 98.44 128 ASN A N 1
ATOM 976 C CA . ASN A 1 128 ? 10.129 6.042 -19.216 1.00 98.44 128 ASN A CA 1
ATOM 977 C C . ASN A 1 128 ? 8.766 6.727 -19.344 1.00 98.44 128 ASN A C 1
ATOM 979 O O . ASN A 1 128 ? 7.987 6.775 -18.391 1.00 98.44 128 ASN A O 1
ATOM 983 N N . PHE A 1 129 ? 8.479 7.272 -20.522 1.00 98.38 129 PHE A N 1
ATOM 984 C CA . PHE A 1 129 ? 7.204 7.888 -20.864 1.00 98.38 129 PHE A CA 1
ATOM 985 C C . PHE A 1 129 ? 6.498 7.047 -21.926 1.00 98.38 129 PHE A C 1
ATOM 987 O O . PHE A 1 129 ? 6.951 6.985 -23.070 1.00 98.38 129 PHE A O 1
ATOM 994 N N . GLY A 1 130 ? 5.397 6.406 -21.543 1.00 97.81 130 GLY A N 1
ATOM 995 C CA . GLY A 1 130 ? 4.510 5.668 -22.434 1.00 97.81 130 GLY A CA 1
ATOM 996 C C . GLY A 1 130 ? 3.133 6.320 -22.431 1.00 97.81 130 GLY A C 1
ATOM 997 O O . GLY A 1 130 ? 2.479 6.380 -21.388 1.00 97.81 130 GLY A O 1
ATOM 998 N N . GLY A 1 131 ? 2.667 6.815 -23.580 1.00 96.00 131 GLY A N 1
ATOM 999 C CA . GLY A 1 131 ? 1.379 7.517 -23.641 1.00 96.00 131 GLY A CA 1
ATOM 1000 C C . GLY A 1 131 ? 0.179 6.650 -23.232 1.00 96.00 131 GLY A C 1
ATOM 1001 O O . GLY A 1 131 ? -0.788 7.176 -22.689 1.00 96.00 131 GLY A O 1
ATOM 1002 N N . LEU A 1 132 ? 0.266 5.326 -23.389 1.00 96.56 132 LEU A N 1
ATOM 1003 C CA . LEU A 1 132 ? -0.633 4.349 -22.772 1.00 96.56 132 LEU A CA 1
ATOM 1004 C C . LEU A 1 132 ? 0.052 3.599 -21.626 1.00 96.56 132 LEU A C 1
ATOM 1006 O O . LEU A 1 132 ? -0.504 3.554 -20.529 1.00 96.56 132 LEU A O 1
ATOM 1010 N N . ALA A 1 133 ? 1.226 2.998 -21.840 1.00 97.50 133 ALA A N 1
ATOM 1011 C CA . ALA A 1 133 ? 1.821 2.150 -20.807 1.00 97.50 133 ALA A CA 1
ATOM 1012 C C . ALA A 1 133 ? 3.348 2.032 -20.834 1.00 97.50 133 ALA A C 1
ATOM 1014 O O . ALA A 1 133 ? 3.981 2.143 -21.879 1.00 97.50 133 ALA A O 1
ATOM 1015 N N . ASN A 1 134 ? 3.927 1.715 -19.676 1.00 98.31 134 ASN A N 1
ATOM 1016 C CA . ASN A 1 134 ? 5.269 1.138 -19.579 1.00 98.31 134 ASN A CA 1
ATOM 1017 C C . ASN A 1 134 ? 5.144 -0.303 -19.086 1.00 98.31 134 ASN A C 1
ATOM 1019 O O . ASN A 1 134 ? 4.572 -0.536 -18.019 1.00 98.31 134 ASN A O 1
ATOM 1023 N N . VAL A 1 135 ? 5.673 -1.256 -19.849 1.00 98.25 135 VAL A N 1
ATOM 1024 C CA . VAL A 1 135 ? 5.581 -2.695 -19.581 1.00 98.25 135 VAL A CA 1
ATOM 1025 C C . VAL A 1 135 ? 6.986 -3.287 -19.523 1.00 98.25 135 VAL A C 1
ATOM 1027 O O . VAL A 1 135 ? 7.797 -3.047 -20.412 1.00 98.25 135 VAL A O 1
ATOM 1030 N N . SER A 1 136 ? 7.275 -4.024 -18.455 1.00 97.50 136 SER A N 1
ATOM 1031 C CA . SER A 1 136 ? 8.587 -4.608 -18.168 1.00 97.50 136 SER A CA 1
ATOM 1032 C C . SER A 1 136 ? 8.413 -6.012 -17.590 1.00 97.50 136 SER A C 1
ATOM 1034 O O . SER A 1 136 ? 7.728 -6.159 -16.580 1.00 97.50 136 SER A O 1
ATOM 1036 N N . GLU A 1 137 ? 9.036 -7.036 -18.170 1.00 97.50 137 GLU A N 1
ATOM 1037 C CA . GLU A 1 137 ? 9.150 -8.357 -17.520 1.00 97.50 137 GLU A CA 1
ATOM 1038 C C . GLU A 1 137 ? 10.282 -8.383 -16.469 1.00 97.50 137 GLU A C 1
ATOM 1040 O O . GLU A 1 137 ? 10.303 -9.216 -15.567 1.00 97.50 137 GLU A O 1
ATOM 1045 N N . GLY A 1 138 ? 11.195 -7.407 -16.505 1.00 97.25 138 GLY A N 1
ATOM 1046 C CA . GLY A 1 138 ? 12.166 -7.140 -15.444 1.00 97.25 138 GLY A CA 1
ATOM 1047 C C . GLY A 1 138 ? 11.721 -6.022 -14.503 1.00 97.25 138 GLY A C 1
ATOM 1048 O O . GLY A 1 138 ? 10.534 -5.760 -14.325 1.00 97.25 138 GLY A O 1
ATOM 1049 N N . ASN A 1 139 ? 12.684 -5.324 -13.904 1.00 98.38 139 ASN A N 1
ATOM 1050 C CA . ASN A 1 139 ? 12.440 -4.193 -13.009 1.00 98.38 139 ASN A CA 1
ATOM 1051 C C . ASN A 1 139 ? 12.229 -2.875 -13.771 1.00 98.38 139 ASN A C 1
ATOM 1053 O O . ASN A 1 139 ? 12.913 -2.596 -14.757 1.00 98.38 139 ASN A O 1
ATOM 1057 N N . GLN A 1 140 ? 11.384 -2.003 -13.220 1.00 98.38 140 GLN A N 1
ATOM 1058 C CA . GLN A 1 140 ? 11.261 -0.604 -13.629 1.00 98.38 140 GLN A CA 1
ATOM 1059 C C . GLN A 1 140 ? 11.926 0.298 -12.588 1.00 98.38 140 GLN A C 1
ATOM 1061 O O . GLN A 1 140 ? 11.482 0.347 -11.444 1.00 98.38 140 GLN A O 1
ATOM 1066 N N . THR A 1 141 ? 12.980 1.023 -12.961 1.00 98.62 141 THR A N 1
ATOM 1067 C CA . THR A 1 141 ? 13.726 1.897 -12.039 1.00 98.62 141 THR A CA 1
ATOM 1068 C C . THR A 1 141 ? 13.830 3.317 -12.585 1.00 98.62 141 THR A C 1
ATOM 1070 O O . THR A 1 141 ? 14.341 3.520 -13.681 1.00 98.62 141 THR A O 1
ATOM 1073 N N . GLY A 1 142 ? 13.412 4.313 -11.803 1.00 98.31 142 GLY A N 1
ATOM 1074 C CA . GLY A 1 142 ? 13.536 5.732 -12.140 1.00 98.31 142 GLY A CA 1
ATOM 1075 C C . GLY A 1 142 ? 12.192 6.459 -12.156 1.00 98.31 142 GLY A C 1
ATOM 1076 O O . GLY A 1 142 ? 11.470 6.437 -11.163 1.00 98.31 142 GLY A O 1
ATOM 1077 N N . ILE A 1 143 ? 11.880 7.156 -13.249 1.00 98.75 143 ILE A N 1
ATOM 1078 C CA . ILE A 1 143 ? 10.613 7.874 -13.435 1.00 98.75 143 ILE A CA 1
ATOM 1079 C C . ILE A 1 143 ? 9.799 7.137 -14.497 1.00 98.75 143 ILE A C 1
ATOM 1081 O O . ILE A 1 143 ? 10.178 7.135 -15.664 1.00 98.75 143 ILE A O 1
ATOM 1085 N N . ASN A 1 144 ? 8.677 6.540 -14.103 1.00 98.56 144 ASN A N 1
ATOM 1086 C CA . ASN A 1 144 ? 7.800 5.767 -14.979 1.00 98.56 144 ASN A CA 1
ATOM 1087 C C . ASN A 1 144 ? 6.444 6.470 -15.094 1.00 98.56 144 ASN A C 1
ATOM 1089 O O . ASN A 1 144 ? 5.681 6.545 -14.130 1.00 98.56 144 ASN A O 1
ATOM 1093 N N . ILE A 1 145 ? 6.144 7.008 -16.273 1.00 98.50 145 ILE A N 1
ATOM 1094 C CA . ILE A 1 145 ? 4.897 7.717 -16.573 1.00 98.50 145 ILE A CA 1
ATOM 1095 C C . ILE A 1 145 ? 4.158 6.935 -17.654 1.00 98.50 145 ILE A C 1
ATOM 1097 O O . ILE A 1 145 ? 4.573 6.927 -18.814 1.00 98.50 145 ILE A O 1
ATOM 1101 N N . GLY A 1 146 ? 3.080 6.264 -17.256 1.00 97.88 146 GLY A N 1
ATOM 1102 C CA . GLY A 1 146 ? 2.171 5.536 -18.131 1.00 97.88 146 GLY A CA 1
ATOM 1103 C C . GLY A 1 146 ? 0.809 6.219 -18.133 1.00 97.88 146 GLY A C 1
ATOM 1104 O O . GLY A 1 146 ? 0.173 6.331 -17.082 1.00 97.88 146 GLY A O 1
ATOM 1105 N N . GLY A 1 147 ? 0.338 6.675 -19.296 1.00 95.62 147 GLY A N 1
ATOM 1106 C CA . GLY A 1 147 ? -0.942 7.393 -19.381 1.00 95.62 147 GLY A CA 1
ATOM 1107 C C . GLY A 1 147 ? -2.136 6.573 -18.879 1.00 95.62 147 GLY A C 1
ATOM 1108 O O . GLY A 1 147 ? -3.049 7.124 -18.272 1.00 95.62 147 GLY A O 1
ATOM 1109 N N . LEU A 1 148 ? -2.090 5.250 -19.044 1.00 96.94 148 LEU A N 1
ATOM 1110 C CA . LEU A 1 148 ? -3.009 4.293 -18.437 1.00 96.94 148 LEU A CA 1
ATOM 1111 C C . LEU A 1 148 ? -2.330 3.497 -17.318 1.00 96.94 148 LEU A C 1
ATOM 1113 O O . LEU A 1 148 ? -2.879 3.421 -16.219 1.00 96.94 148 LEU A O 1
ATOM 1117 N N . ALA A 1 149 ? -1.164 2.893 -17.566 1.00 97.38 149 ALA A N 1
ATOM 1118 C CA . ALA A 1 149 ? -0.564 1.999 -16.578 1.00 97.38 149 ALA A CA 1
ATOM 1119 C C . ALA A 1 149 ? 0.965 1.901 -16.609 1.00 97.38 149 ALA A C 1
ATOM 1121 O O . ALA A 1 149 ? 1.590 1.998 -17.660 1.00 97.38 149 ALA A O 1
ATOM 1122 N N . ASN A 1 150 ? 1.550 1.603 -15.449 1.00 98.25 150 ASN A N 1
ATOM 1123 C CA . ASN A 1 150 ? 2.883 1.003 -15.367 1.00 98.25 150 ASN A CA 1
ATOM 1124 C C . ASN A 1 150 ? 2.737 -0.432 -14.867 1.00 98.25 150 ASN A C 1
ATOM 1126 O O . ASN A 1 150 ? 2.076 -0.665 -13.851 1.00 98.25 150 ASN A O 1
ATOM 1130 N N . VAL A 1 151 ? 3.328 -1.375 -15.595 1.00 98.38 151 VAL A N 1
ATOM 1131 C CA . VAL A 1 151 ? 3.234 -2.811 -15.328 1.00 98.38 151 VAL A CA 1
ATOM 1132 C C . VAL A 1 151 ? 4.633 -3.414 -15.313 1.00 98.38 151 VAL A C 1
ATOM 1134 O O . VAL A 1 151 ? 5.384 -3.259 -16.276 1.00 98.38 151 VAL A O 1
ATOM 1137 N N . SER A 1 152 ? 4.969 -4.108 -14.230 1.00 98.00 152 SER A N 1
ATOM 1138 C CA . SER A 1 152 ? 6.266 -4.755 -14.038 1.00 98.00 152 SER A CA 1
ATOM 1139 C C . SER A 1 152 ? 6.090 -6.165 -13.474 1.00 98.00 152 SER A C 1
ATOM 1141 O O . SER A 1 152 ? 5.378 -6.339 -12.481 1.00 98.00 152 SER A O 1
ATOM 1143 N N . GLU A 1 153 ? 6.737 -7.173 -14.062 1.00 97.69 153 GLU A N 1
ATOM 1144 C CA . GLU A 1 153 ? 6.889 -8.486 -13.408 1.00 97.69 153 GLU A CA 1
ATOM 1145 C C . GLU A 1 153 ? 8.027 -8.474 -12.364 1.00 97.69 153 GLU A C 1
ATOM 1147 O O . GLU A 1 153 ? 8.082 -9.309 -11.461 1.00 97.69 153 GLU A O 1
ATOM 1152 N N . GLY A 1 154 ? 8.904 -7.468 -12.410 1.00 97.50 154 GLY A N 1
ATOM 1153 C CA . GLY A 1 154 ? 9.911 -7.203 -11.391 1.00 97.50 154 GLY A CA 1
ATOM 1154 C C . GLY A 1 154 ? 9.474 -6.172 -10.349 1.00 97.50 154 GLY A C 1
ATOM 1155 O O . GLY A 1 154 ? 8.292 -5.916 -10.107 1.00 97.50 154 GLY A O 1
ATOM 1156 N N . ASN A 1 155 ? 10.470 -5.559 -9.713 1.00 98.38 155 ASN A N 1
ATOM 1157 C CA . ASN A 1 155 ? 10.260 -4.439 -8.804 1.00 98.38 155 ASN A CA 1
ATOM 1158 C C . ASN A 1 155 ? 9.949 -3.159 -9.588 1.00 98.38 155 ASN A C 1
ATOM 1160 O O . ASN A 1 155 ? 10.396 -2.985 -10.724 1.00 98.38 155 ASN A O 1
ATOM 1164 N N . ILE A 1 156 ? 9.228 -2.239 -8.956 1.00 98.50 156 ILE A N 1
ATOM 1165 C CA . ILE A 1 156 ? 9.030 -0.876 -9.448 1.00 98.50 156 ILE A CA 1
ATOM 1166 C C . ILE A 1 156 ? 9.637 0.076 -8.419 1.00 98.50 156 ILE A C 1
ATOM 1168 O O . ILE A 1 156 ? 9.186 0.124 -7.278 1.00 98.50 156 ILE A O 1
ATOM 1172 N N . VAL A 1 157 ? 10.663 0.834 -8.800 1.00 98.75 157 VAL A N 1
ATOM 1173 C CA . VAL A 1 157 ? 11.423 1.699 -7.889 1.00 98.75 157 VAL A CA 1
ATOM 1174 C C . VAL A 1 157 ? 11.514 3.117 -8.444 1.00 98.75 157 VAL A C 1
ATOM 1176 O O . VAL A 1 157 ? 12.008 3.320 -9.549 1.00 98.75 157 VAL A O 1
ATOM 1179 N N . GLY A 1 158 ? 11.097 4.111 -7.656 1.00 98.44 158 GLY A N 1
ATOM 1180 C CA . GLY A 1 158 ? 11.248 5.534 -7.975 1.00 98.44 158 GLY A CA 1
ATOM 1181 C C . GLY A 1 158 ? 9.929 6.307 -7.980 1.00 98.44 158 GLY A C 1
ATOM 1182 O O . GLY A 1 158 ? 9.179 6.246 -7.008 1.00 98.44 158 GLY A O 1
ATOM 1183 N N . ILE A 1 159 ? 9.668 7.088 -9.030 1.00 98.75 159 ILE A N 1
ATOM 1184 C CA . ILE A 1 159 ? 8.438 7.879 -9.189 1.00 98.75 159 ILE A CA 1
ATOM 1185 C C . ILE A 1 159 ? 7.589 7.234 -10.278 1.00 98.75 159 ILE A C 1
ATOM 1187 O O . ILE A 1 159 ? 7.980 7.205 -11.442 1.00 98.75 159 ILE A O 1
ATOM 1191 N N . ASN A 1 160 ? 6.413 6.750 -9.904 1.00 98.56 160 ASN A N 1
ATOM 1192 C CA . ASN A 1 160 ? 5.561 5.935 -10.755 1.00 98.56 160 ASN A CA 1
ATOM 1193 C C . ASN A 1 160 ? 4.182 6.582 -10.852 1.00 98.56 160 ASN A C 1
ATOM 1195 O O . ASN A 1 160 ? 3.464 6.680 -9.857 1.00 98.56 160 ASN A O 1
ATOM 1199 N N . LEU A 1 161 ? 3.814 7.030 -12.049 1.00 98.38 161 LEU A N 1
ATOM 1200 C CA . LEU A 1 161 ? 2.507 7.607 -12.358 1.00 98.38 161 LEU A CA 1
ATOM 1201 C C . LEU A 1 161 ? 1.802 6.730 -13.388 1.00 98.38 161 LEU A C 1
ATOM 1203 O O . LEU A 1 161 ? 2.225 6.676 -14.542 1.00 98.38 161 LEU A O 1
ATOM 1207 N N . GLY A 1 162 ? 0.740 6.051 -12.963 1.00 97.50 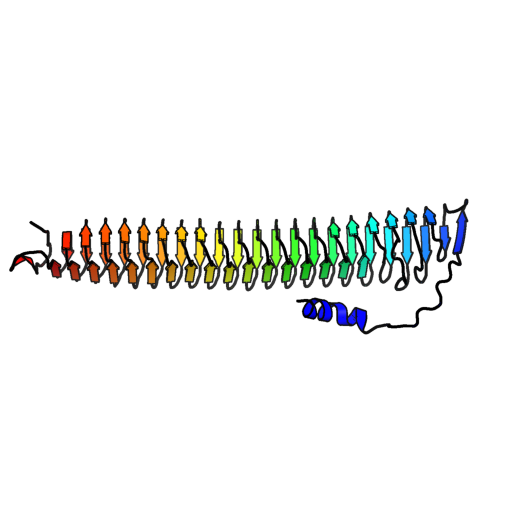162 GLY A N 1
ATOM 1208 C CA . GLY A 1 162 ? -0.172 5.305 -13.823 1.00 97.50 162 GLY A CA 1
ATOM 1209 C C . GLY A 1 162 ? -1.545 5.966 -13.799 1.00 97.50 162 GLY A C 1
ATOM 1210 O O . GLY A 1 162 ? -2.183 6.013 -12.746 1.00 97.50 162 GLY A O 1
ATOM 1211 N N . GLY A 1 163 ? -2.016 6.482 -14.938 1.00 94.56 163 GLY A N 1
ATOM 1212 C CA . GLY A 1 163 ? -3.279 7.233 -14.980 1.00 94.56 163 GLY A CA 1
ATOM 1213 C C . GLY A 1 163 ? -4.502 6.430 -14.524 1.00 94.56 163 GLY A C 1
ATOM 1214 O O . GLY A 1 163 ? -5.419 6.992 -13.934 1.00 94.56 163 GLY A O 1
ATOM 1215 N N . LEU A 1 164 ? -4.487 5.110 -14.714 1.00 96.69 164 LEU A N 1
ATOM 1216 C CA . LEU A 1 164 ? -5.447 4.168 -14.142 1.00 96.69 164 LEU A CA 1
ATOM 1217 C C . LEU A 1 164 ? -4.792 3.270 -13.089 1.00 96.69 164 LEU A C 1
ATOM 1219 O O . LEU A 1 164 ? -5.339 3.131 -11.997 1.00 96.69 164 LEU A O 1
ATOM 1223 N N . ALA A 1 165 ? -3.651 2.647 -13.398 1.00 97.00 165 ALA A N 1
ATOM 1224 C CA . ALA A 1 165 ? -3.104 1.597 -12.542 1.00 97.00 165 ALA A CA 1
ATOM 1225 C C . ALA A 1 165 ? -1.575 1.573 -12.441 1.00 97.00 165 ALA A C 1
ATOM 1227 O O . ALA A 1 165 ? -0.854 1.826 -13.404 1.00 97.00 165 ALA A O 1
ATOM 1228 N N . LEU A 1 166 ? -1.089 1.173 -11.270 1.00 97.88 166 LEU A N 1
ATOM 1229 C CA . LEU A 1 166 ? 0.275 0.694 -11.058 1.00 97.88 166 LEU A CA 1
ATOM 1230 C C . LEU A 1 166 ? 0.205 -0.773 -10.649 1.00 97.88 166 LEU A C 1
ATOM 1232 O O . LEU A 1 166 ? -0.514 -1.096 -9.705 1.00 97.88 166 LEU A O 1
ATOM 1236 N N . VAL A 1 167 ? 0.921 -1.648 -11.354 1.00 98.31 167 VAL A N 1
ATOM 1237 C CA . VAL A 1 167 ? 0.890 -3.095 -11.106 1.00 98.31 167 VAL A CA 1
ATOM 1238 C C . VAL A 1 167 ? 2.309 -3.652 -11.083 1.00 98.31 167 VAL A C 1
ATOM 1240 O O . VAL A 1 167 ? 2.998 -3.623 -12.100 1.00 98.31 167 VAL A O 1
ATOM 1243 N N . GLY A 1 168 ? 2.731 -4.182 -9.936 1.00 97.56 168 GLY A N 1
ATOM 1244 C CA . GLY A 1 168 ? 4.009 -4.873 -9.760 1.00 97.56 168 GLY A CA 1
ATOM 1245 C C . GLY A 1 168 ? 3.810 -6.297 -9.240 1.00 97.56 168 GLY A C 1
ATOM 1246 O O . GLY A 1 168 ? 3.045 -6.500 -8.299 1.00 97.56 168 GLY A O 1
ATOM 1247 N N . GLN A 1 169 ? 4.498 -7.285 -9.819 1.00 97.12 169 GLN A N 1
ATOM 1248 C CA . GLN A 1 169 ? 4.514 -8.660 -9.277 1.00 97.12 169 GLN A CA 1
ATOM 1249 C C . GLN A 1 169 ? 5.545 -8.844 -8.143 1.00 97.12 169 GLN A C 1
ATOM 1251 O O . GLN A 1 169 ? 5.553 -9.860 -7.458 1.00 97.12 169 GLN A O 1
ATOM 1256 N N . ASN A 1 170 ? 6.417 -7.861 -7.912 1.00 98.06 170 ASN A N 1
ATOM 1257 C CA . ASN A 1 170 ? 7.304 -7.818 -6.748 1.00 98.06 170 ASN A CA 1
ATOM 1258 C C . ASN A 1 170 ? 7.090 -6.514 -5.972 1.00 98.06 170 ASN A C 1
ATOM 1260 O O . ASN A 1 170 ? 5.963 -6.049 -5.854 1.00 98.06 170 ASN A O 1
ATOM 1264 N N . ASN A 1 171 ? 8.143 -5.928 -5.402 1.00 98.50 171 ASN A N 1
ATOM 1265 C CA . ASN A 1 171 ? 8.006 -4.772 -4.529 1.00 98.50 171 ASN A CA 1
ATOM 1266 C C . ASN A 1 171 ? 7.791 -3.485 -5.332 1.00 98.50 171 ASN A C 1
ATOM 1268 O O . ASN A 1 171 ? 8.393 -3.283 -6.391 1.00 98.50 171 ASN A O 1
ATOM 1272 N N . ILE A 1 172 ? 6.985 -2.581 -4.781 1.00 98.62 172 ILE A N 1
ATOM 1273 C CA . ILE A 1 172 ? 6.812 -1.224 -5.299 1.00 98.62 172 ILE A CA 1
ATOM 1274 C C . ILE A 1 172 ? 7.351 -0.246 -4.255 1.00 98.62 172 ILE A C 1
ATOM 1276 O O . ILE A 1 172 ? 6.823 -0.162 -3.148 1.00 98.62 172 ILE A O 1
ATOM 1280 N N . THR A 1 173 ? 8.378 0.523 -4.612 1.00 98.75 173 THR A N 1
ATOM 1281 C CA . THR A 1 173 ? 9.088 1.417 -3.690 1.00 98.75 173 THR A CA 1
ATOM 1282 C C . THR A 1 173 ? 9.209 2.828 -4.258 1.00 98.75 173 THR A C 1
ATOM 1284 O O . THR A 1 173 ? 9.758 3.021 -5.341 1.00 98.75 173 THR A O 1
ATOM 1287 N N . GLY A 1 174 ? 8.771 3.836 -3.499 1.00 98.38 174 GLY A N 1
ATOM 1288 C CA . GLY A 1 174 ? 8.952 5.251 -3.834 1.00 98.38 174 GLY A CA 1
ATOM 1289 C C . GLY A 1 174 ? 7.655 6.058 -3.795 1.00 98.38 174 GLY A C 1
ATOM 1290 O O . GLY A 1 174 ? 6.935 6.010 -2.801 1.00 98.38 174 GLY A O 1
ATOM 1291 N N . VAL A 1 175 ? 7.387 6.844 -4.841 1.00 98.75 175 VAL A N 1
ATOM 1292 C CA . VAL A 1 175 ? 6.154 7.636 -4.992 1.00 98.75 175 VAL A CA 1
ATOM 1293 C C . VAL A 1 175 ? 5.282 6.978 -6.050 1.00 98.75 175 VAL A C 1
ATOM 1295 O O . VAL A 1 175 ? 5.608 7.008 -7.232 1.00 98.75 175 VAL A O 1
ATOM 1298 N N . ASN A 1 176 ? 4.169 6.395 -5.621 1.00 98.44 176 ASN A N 1
ATOM 1299 C CA . ASN A 1 176 ? 3.334 5.511 -6.423 1.00 98.44 176 ASN A CA 1
ATOM 1300 C C . ASN A 1 176 ? 1.925 6.093 -6.527 1.00 98.44 176 ASN A C 1
ATOM 1302 O O . ASN A 1 176 ? 1.153 6.058 -5.569 1.00 98.44 176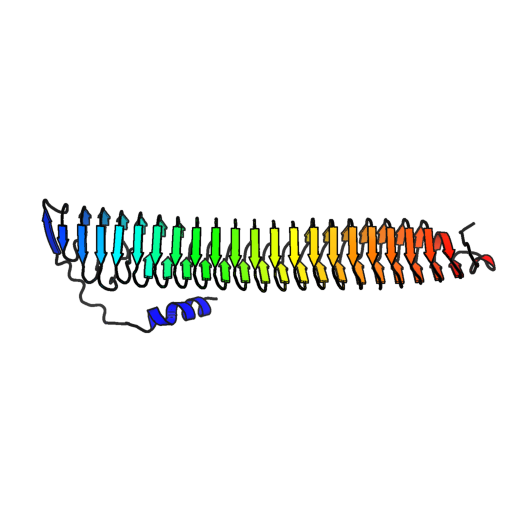 ASN A O 1
ATOM 1306 N N . LEU A 1 177 ? 1.596 6.644 -7.692 1.00 98.25 177 LEU A N 1
ATOM 1307 C CA . LEU A 1 177 ? 0.294 7.225 -8.000 1.00 98.25 177 LEU A CA 1
ATOM 1308 C C . LEU A 1 177 ? -0.428 6.372 -9.049 1.00 98.25 177 LEU A C 1
ATOM 1310 O O . LEU A 1 177 ? -0.096 6.426 -10.234 1.00 98.25 177 LEU A O 1
ATOM 1314 N N . GLY A 1 178 ? -1.417 5.595 -8.609 1.00 97.31 178 GLY A N 1
ATOM 1315 C CA . GLY A 1 178 ? -2.367 4.905 -9.478 1.00 97.31 178 GLY A CA 1
ATOM 1316 C C . GLY A 1 178 ? -3.715 5.619 -9.444 1.00 97.31 178 GLY A C 1
ATOM 1317 O O . GLY A 1 178 ? -4.333 5.709 -8.386 1.00 97.31 178 GLY A O 1
ATOM 1318 N N . GLY A 1 179 ? -4.196 6.137 -10.577 1.00 95.38 179 GLY A N 1
ATOM 1319 C CA . GLY A 1 179 ? -5.437 6.926 -10.590 1.00 95.38 179 GLY A CA 1
ATOM 1320 C C . GLY A 1 179 ? -6.651 6.171 -10.037 1.00 95.38 179 GLY A C 1
ATOM 1321 O O . GLY A 1 179 ? -7.426 6.733 -9.267 1.00 95.38 179 GLY A O 1
ATOM 1322 N N . LEU A 1 180 ? -6.774 4.878 -10.347 1.00 97.81 180 LEU A N 1
ATOM 1323 C CA . LEU A 1 180 ? -7.750 3.970 -9.746 1.00 97.81 180 LEU A CA 1
ATOM 1324 C C . LEU A 1 180 ? -7.097 3.049 -8.713 1.00 97.81 180 LEU A C 1
ATOM 1326 O O . LEU A 1 180 ? -7.620 2.915 -7.608 1.00 97.81 180 LEU A O 1
ATOM 1330 N N . ALA A 1 181 ? -5.981 2.399 -9.048 1.00 97.62 181 ALA A N 1
ATOM 1331 C CA . ALA A 1 181 ? -5.391 1.402 -8.161 1.00 97.62 181 ALA A CA 1
ATOM 1332 C C . ALA A 1 181 ? -3.863 1.351 -8.204 1.00 97.62 181 ALA A C 1
ATOM 1334 O O . ALA A 1 181 ? -3.248 1.518 -9.257 1.00 97.62 181 ALA A O 1
ATOM 1335 N N . ALA A 1 182 ? -3.267 1.036 -7.059 1.00 98.12 182 ALA A N 1
ATOM 1336 C CA . ALA A 1 182 ? -1.875 0.619 -6.958 1.00 98.12 182 ALA A CA 1
ATOM 1337 C C . ALA A 1 182 ? -1.831 -0.781 -6.334 1.00 98.12 182 ALA A C 1
ATOM 1339 O O . ALA A 1 182 ? -2.352 -0.984 -5.238 1.00 98.12 182 ALA A O 1
ATOM 1340 N N . VAL A 1 183 ? -1.270 -1.746 -7.063 1.00 98.44 183 VAL A N 1
ATOM 1341 C CA . VAL A 1 183 ? -1.321 -3.174 -6.733 1.00 98.44 183 VAL A CA 1
ATOM 1342 C C . VAL A 1 183 ? 0.081 -3.772 -6.775 1.00 98.44 183 VAL A C 1
ATOM 1344 O O . VAL A 1 183 ? 0.790 -3.622 -7.769 1.00 98.44 183 VAL A O 1
ATOM 1347 N N . SER A 1 184 ? 0.453 -4.472 -5.709 1.00 98.19 184 SER A N 1
ATOM 1348 C CA . SER A 1 184 ? 1.736 -5.150 -5.545 1.00 98.19 184 SER A CA 1
ATOM 1349 C C . SER A 1 184 ? 1.530 -6.570 -5.013 1.00 98.19 184 SER A C 1
ATOM 1351 O O . SER A 1 184 ? 0.879 -6.751 -3.984 1.00 98.19 184 SER A O 1
ATOM 1353 N N . GLU A 1 185 ? 2.109 -7.581 -5.666 1.00 98.06 185 GLU A N 1
ATOM 1354 C CA . GLU A 1 185 ? 2.238 -8.933 -5.082 1.00 98.06 185 GLU A CA 1
ATOM 1355 C C . GLU A 1 185 ? 3.410 -9.027 -4.074 1.00 98.06 185 GLU A C 1
ATOM 1357 O O . GLU A 1 185 ? 3.610 -10.049 -3.413 1.00 98.06 185 GLU A O 1
ATOM 1362 N N . GLY A 1 186 ? 4.188 -7.952 -3.921 1.00 97.75 186 GLY A N 1
ATOM 1363 C CA . GLY A 1 186 ? 5.230 -7.809 -2.910 1.00 97.75 186 GLY A CA 1
ATOM 1364 C C . GLY A 1 186 ? 4.851 -6.844 -1.788 1.00 97.75 186 GLY A C 1
ATOM 1365 O O . GLY A 1 186 ? 3.687 -6.694 -1.406 1.00 97.75 186 GLY A O 1
ATOM 1366 N N . GLU A 1 187 ? 5.870 -6.190 -1.239 1.00 98.19 187 GLU A N 1
ATOM 1367 C CA . GLU A 1 187 ? 5.718 -5.081 -0.299 1.00 98.19 187 GLU A CA 1
ATOM 1368 C C . GLU A 1 187 ? 5.552 -3.757 -1.059 1.00 98.19 187 GLU A C 1
ATOM 1370 O O . GLU A 1 187 ? 6.178 -3.528 -2.098 1.00 98.19 187 GLU A O 1
ATOM 1375 N N . MET A 1 188 ? 4.714 -2.862 -0.538 1.00 98.38 188 MET A N 1
ATOM 1376 C CA . MET A 1 188 ? 4.598 -1.481 -1.013 1.00 98.38 188 MET A CA 1
ATOM 1377 C C . MET A 1 188 ? 5.227 -0.538 0.002 1.00 98.38 188 MET A C 1
ATOM 1379 O O . MET A 1 188 ? 4.747 -0.450 1.127 1.00 98.38 188 MET A O 1
ATOM 1383 N N . THR A 1 189 ? 6.270 0.195 -0.384 1.00 98.69 189 THR A N 1
ATOM 1384 C CA . THR A 1 189 ? 6.988 1.107 0.517 1.00 98.69 189 THR A CA 1
ATOM 1385 C C . THR A 1 189 ? 7.039 2.529 -0.037 1.00 98.69 189 THR A C 1
ATOM 1387 O O . THR A 1 189 ? 7.472 2.749 -1.166 1.00 98.69 189 THR A O 1
ATOM 1390 N N . GLY A 1 190 ? 6.659 3.520 0.772 1.00 98.38 190 GLY A N 1
ATOM 1391 C CA . GLY A 1 190 ? 6.804 4.942 0.449 1.00 98.38 190 GLY A CA 1
ATOM 1392 C C . GLY A 1 190 ? 5.483 5.708 0.461 1.00 98.38 190 GLY A C 1
ATOM 1393 O O . GLY A 1 190 ? 4.700 5.582 1.399 1.00 98.38 190 GLY A O 1
ATOM 1394 N N . PHE A 1 191 ? 5.263 6.553 -0.546 1.00 98.81 191 PHE A N 1
ATOM 1395 C CA . PHE A 1 191 ? 4.005 7.272 -0.736 1.00 98.81 191 PHE A CA 1
ATOM 1396 C C . PHE A 1 191 ? 3.151 6.519 -1.750 1.00 98.81 191 PHE A C 1
ATOM 1398 O O . PHE A 1 191 ? 3.538 6.403 -2.910 1.00 98.81 191 PHE A O 1
ATOM 1405 N N . ASN A 1 192 ? 1.985 6.038 -1.335 1.00 98.62 192 ASN A N 1
ATOM 1406 C CA . ASN A 1 192 ? 1.085 5.265 -2.179 1.00 98.62 192 ASN A CA 1
ATOM 1407 C C . ASN A 1 192 ? -0.273 5.966 -2.267 1.00 98.62 192 ASN A C 1
ATOM 1409 O O . ASN A 1 192 ? -0.862 6.325 -1.247 1.00 98.62 192 ASN A O 1
ATOM 1413 N N . SER A 1 193 ? -0.786 6.137 -3.483 1.00 98.38 193 SER A N 1
ATOM 1414 C CA . SER A 1 193 ? -2.110 6.701 -3.742 1.00 98.38 193 SER A CA 1
ATOM 1415 C C . SER A 1 193 ? -2.864 5.855 -4.762 1.00 98.38 193 SER A C 1
ATOM 1417 O O . SER A 1 193 ? -2.334 5.550 -5.833 1.00 98.38 193 SER A O 1
ATOM 1419 N N . GLY A 1 194 ? -4.098 5.492 -4.413 1.00 98.00 194 GLY A N 1
ATOM 1420 C CA . GLY A 1 194 ? -5.042 4.761 -5.251 1.00 98.00 194 GLY A CA 1
ATOM 1421 C C . GLY A 1 194 ? -6.440 5.356 -5.118 1.00 98.00 194 GLY A C 1
ATOM 1422 O O . GLY A 1 194 ? -7.006 5.348 -4.025 1.00 98.00 194 GLY A O 1
ATOM 1423 N N . GLY A 1 195 ? -7.028 5.862 -6.208 1.00 95.81 195 GLY A N 1
ATOM 1424 C CA . GLY A 1 195 ? -8.351 6.506 -6.158 1.00 95.81 195 GLY A CA 1
ATOM 1425 C C . GLY A 1 195 ? -9.489 5.580 -5.713 1.00 95.81 195 GLY A C 1
ATOM 1426 O O . GLY A 1 195 ? -10.452 6.034 -5.105 1.00 95.81 195 GLY A O 1
ATOM 1427 N N . LEU A 1 196 ? -9.364 4.277 -5.958 1.00 98.06 196 LEU A N 1
ATOM 1428 C CA . LEU A 1 196 ? -10.218 3.233 -5.402 1.00 98.06 196 LEU A CA 1
ATOM 1429 C C . LEU A 1 196 ? -9.464 2.451 -4.328 1.00 98.06 196 LEU A C 1
ATOM 1431 O O . LEU A 1 196 ? -9.938 2.366 -3.197 1.00 98.06 196 LEU A O 1
ATOM 1435 N N . ALA A 1 197 ? -8.306 1.875 -4.661 1.00 98.19 197 ALA A N 1
ATOM 1436 C CA . ALA A 1 197 ? -7.638 0.960 -3.745 1.00 98.19 197 ALA A CA 1
ATOM 1437 C C . ALA A 1 197 ? -6.111 0.963 -3.826 1.00 98.19 197 ALA A C 1
ATOM 1439 O O . ALA A 1 197 ? -5.520 1.132 -4.893 1.00 98.19 197 ALA A O 1
ATOM 1440 N N . ILE A 1 198 ? -5.492 0.684 -2.683 1.00 98.69 198 ILE A N 1
ATOM 1441 C CA . ILE A 1 198 ? -4.101 0.236 -2.580 1.00 98.69 198 ILE A CA 1
ATOM 1442 C C . ILE A 1 198 ? -4.132 -1.212 -2.095 1.00 98.69 198 ILE A C 1
ATOM 1444 O O . ILE A 1 198 ? -4.789 -1.501 -1.093 1.00 98.69 198 ILE A O 1
ATOM 1448 N N . VAL A 1 199 ? -3.451 -2.110 -2.807 1.00 98.62 199 VAL A N 1
ATOM 1449 C CA . VAL A 1 199 ? -3.430 -3.547 -2.505 1.00 98.62 199 VAL A CA 1
ATOM 1450 C C . VAL A 1 199 ? -1.992 -4.058 -2.489 1.00 98.62 199 VAL A C 1
ATOM 1452 O O . VAL A 1 199 ? -1.310 -3.976 -3.507 1.00 98.62 199 VAL A O 1
ATOM 1455 N N . GLY A 1 200 ? -1.538 -4.601 -1.358 1.00 98.12 200 GLY A N 1
ATOM 1456 C CA . GLY A 1 200 ? -0.195 -5.174 -1.209 1.00 98.12 200 GLY A CA 1
ATOM 1457 C C . GLY A 1 200 ? -0.237 -6.568 -0.589 1.00 98.12 200 GLY A C 1
ATOM 1458 O O . GLY A 1 200 ? -0.773 -6.730 0.499 1.00 98.12 200 GLY A O 1
ATOM 1459 N N . ALA A 1 201 ? 0.331 -7.587 -1.230 1.00 97.88 201 ALA A N 1
ATOM 1460 C CA . ALA A 1 201 ? 0.255 -8.946 -0.686 1.00 97.88 201 ALA A CA 1
ATOM 1461 C C . ALA A 1 201 ? 1.145 -9.138 0.558 1.00 97.88 201 ALA A C 1
ATOM 1463 O O . ALA A 1 201 ? 0.717 -9.741 1.532 1.00 97.88 201 ALA A O 1
ATOM 1464 N N . LYS A 1 202 ? 2.368 -8.590 0.597 1.00 98.12 202 LYS A N 1
ATOM 1465 C CA . LYS A 1 202 ? 3.283 -8.816 1.741 1.00 98.12 202 LYS A CA 1
ATOM 1466 C C . LYS A 1 202 ? 3.250 -7.725 2.806 1.00 98.12 202 LYS A C 1
ATOM 1468 O O . LYS A 1 202 ? 3.649 -7.961 3.943 1.00 98.12 202 LYS A O 1
ATOM 1473 N N . GLY A 1 203 ? 2.770 -6.540 2.455 1.00 98.25 203 GLY A N 1
ATOM 1474 C CA . GLY A 1 203 ? 2.691 -5.420 3.381 1.00 98.25 203 GLY A CA 1
ATOM 1475 C C . GLY A 1 203 ? 2.641 -4.073 2.680 1.00 98.25 203 GLY A C 1
ATOM 1476 O O . GLY A 1 203 ? 3.018 -3.935 1.514 1.00 98.25 203 GLY A O 1
ATOM 1477 N N . ILE A 1 204 ? 2.193 -3.066 3.419 1.00 98.81 204 ILE A N 1
ATOM 1478 C CA . ILE A 1 204 ? 2.142 -1.674 2.981 1.00 98.81 204 ILE A CA 1
ATOM 1479 C C . ILE A 1 204 ? 2.777 -0.811 4.073 1.00 98.81 204 ILE A C 1
ATOM 1481 O O . ILE A 1 204 ? 2.301 -0.780 5.207 1.00 98.81 204 ILE A O 1
ATOM 1485 N N . VAL A 1 205 ? 3.844 -0.092 3.733 1.00 98.81 205 VAL A N 1
ATOM 1486 C CA . VAL A 1 205 ? 4.628 0.733 4.656 1.00 98.81 205 VAL A CA 1
ATOM 1487 C C . VAL A 1 205 ? 4.763 2.158 4.119 1.00 98.81 205 VAL A C 1
ATOM 1489 O O . VAL A 1 205 ? 5.264 2.370 3.017 1.00 98.81 205 VAL A O 1
ATOM 1492 N N . GLY A 1 206 ? 4.365 3.156 4.911 1.00 98.44 206 GLY A N 1
ATOM 1493 C CA . GLY A 1 206 ? 4.594 4.573 4.602 1.00 98.44 206 GLY A CA 1
ATOM 1494 C C . GLY A 1 206 ? 3.348 5.450 4.712 1.00 98.44 206 GLY A C 1
ATOM 1495 O O . GLY A 1 206 ? 2.656 5.415 5.726 1.00 98.44 206 GLY A O 1
ATOM 1496 N N . ILE A 1 207 ? 3.099 6.293 3.708 1.00 98.81 207 ILE A N 1
ATOM 1497 C CA . ILE A 1 207 ? 1.935 7.188 3.650 1.00 98.81 207 ILE A CA 1
ATOM 1498 C C . ILE A 1 207 ? 1.005 6.679 2.557 1.00 98.81 207 ILE A C 1
ATOM 1500 O O . ILE A 1 207 ? 1.381 6.661 1.387 1.00 98.81 207 ILE A O 1
ATOM 1504 N N . ASN A 1 208 ? -0.202 6.277 2.937 1.00 98.75 208 ASN A N 1
ATOM 1505 C CA . ASN A 1 208 ? -1.108 5.538 2.069 1.00 98.75 208 ASN A CA 1
ATOM 1506 C C . ASN A 1 208 ? -2.466 6.234 1.992 1.00 98.75 208 ASN A C 1
ATOM 1508 O O . ASN A 1 208 ? -3.111 6.471 3.016 1.00 98.75 208 ASN A O 1
ATOM 1512 N N . PHE A 1 209 ? -2.909 6.526 0.771 1.00 98.44 209 PHE A N 1
ATOM 1513 C CA . PHE A 1 209 ? -4.215 7.105 0.479 1.00 98.44 209 PHE A CA 1
ATOM 1514 C C . PHE A 1 209 ? -5.014 6.187 -0.452 1.00 98.44 209 PHE A C 1
ATOM 1516 O O . PHE A 1 209 ? -4.757 6.133 -1.654 1.00 98.44 209 PHE A O 1
ATOM 1523 N N . GLY A 1 210 ? -5.983 5.459 0.104 1.00 98.19 210 GLY A N 1
ATOM 1524 C CA . GLY A 1 210 ? -6.925 4.643 -0.663 1.00 98.19 210 GLY A CA 1
ATOM 1525 C C . GLY A 1 210 ? -8.304 5.293 -0.676 1.00 98.19 210 GLY A C 1
ATOM 1526 O O . GLY A 1 210 ? -8.909 5.460 0.376 1.00 98.19 210 GLY A O 1
ATOM 1527 N N . GLY A 1 211 ? -8.847 5.661 -1.836 1.00 97.38 211 GLY A N 1
ATOM 1528 C CA . GLY A 1 211 ? -10.143 6.351 -1.866 1.00 97.38 211 GLY A CA 1
ATOM 1529 C C . GLY A 1 211 ? -11.293 5.515 -1.291 1.00 97.38 211 GLY A C 1
ATOM 1530 O O . GLY A 1 211 ? -12.116 6.046 -0.550 1.00 97.38 211 GLY A O 1
ATOM 1531 N N . LEU A 1 212 ? -11.315 4.203 -1.544 1.00 98.38 212 LEU A N 1
ATOM 1532 C CA . LEU A 1 212 ? -12.235 3.255 -0.906 1.00 98.38 212 LEU A CA 1
ATOM 1533 C C . LEU A 1 212 ? -11.518 2.357 0.104 1.00 98.38 212 LEU A C 1
ATOM 1535 O O . LEU A 1 212 ? -12.029 2.168 1.208 1.00 98.38 212 LEU A O 1
ATOM 1539 N N . ALA A 1 213 ? -10.379 1.768 -0.270 1.00 98.50 213 ALA A N 1
ATOM 1540 C CA . ALA A 1 213 ? -9.744 0.749 0.555 1.00 98.50 213 ALA A CA 1
ATOM 1541 C C . ALA A 1 213 ? -8.211 0.764 0.528 1.00 98.50 213 ALA A C 1
ATOM 1543 O O . ALA A 1 213 ? -7.582 1.047 -0.490 1.00 98.50 213 ALA A O 1
ATOM 1544 N N . ILE A 1 214 ? -7.621 0.372 1.653 1.00 98.81 214 ILE A N 1
ATOM 1545 C CA . ILE A 1 214 ? -6.230 -0.077 1.746 1.00 98.81 214 ILE A CA 1
ATOM 1546 C C . ILE A 1 214 ? -6.291 -1.522 2.234 1.00 98.81 214 ILE A C 1
ATOM 1548 O O . ILE A 1 214 ? -6.870 -1.784 3.288 1.00 98.81 214 ILE A O 1
ATOM 1552 N N . VAL A 1 215 ? -5.750 -2.454 1.455 1.00 98.75 215 VAL A N 1
ATOM 1553 C CA . VAL A 1 215 ? -5.854 -3.891 1.730 1.00 98.75 215 VAL A CA 1
ATOM 1554 C C . VAL A 1 215 ? -4.477 -4.527 1.662 1.00 98.75 215 VAL A C 1
ATOM 1556 O O . VAL A 1 215 ? -3.752 -4.341 0.687 1.00 98.75 215 VAL A O 1
ATOM 1559 N N . SER A 1 216 ? -4.128 -5.297 2.685 1.00 98.56 216 SER A N 1
ATOM 1560 C CA . SER A 1 216 ? -2.886 -6.057 2.715 1.00 98.56 216 SER A CA 1
ATOM 1561 C C . SER A 1 216 ? -3.088 -7.428 3.344 1.00 98.56 216 SER A C 1
ATOM 1563 O O . SER A 1 216 ? -3.783 -7.531 4.351 1.00 98.56 216 SER A O 1
ATOM 1565 N N . GLU A 1 217 ? -2.480 -8.478 2.786 1.00 98.19 217 GLU A N 1
ATOM 1566 C CA . GLU A 1 217 ? -2.435 -9.789 3.461 1.00 98.19 217 GLU A CA 1
ATOM 1567 C C . GLU A 1 217 ? -1.363 -9.808 4.564 1.00 98.19 217 GLU A C 1
ATOM 1569 O O . GLU A 1 217 ? -1.524 -10.502 5.561 1.00 98.19 217 GLU A O 1
ATOM 1574 N N . GLY A 1 218 ? -0.312 -8.990 4.436 1.00 98.38 218 GLY A N 1
ATOM 1575 C CA . GLY A 1 218 ? 0.633 -8.692 5.517 1.00 98.38 218 GLY A CA 1
ATOM 1576 C C . GLY A 1 218 ? 0.270 -7.425 6.295 1.00 98.38 218 GLY A C 1
ATOM 1577 O O . GLY A 1 218 ? -0.875 -6.975 6.281 1.00 98.38 218 GLY A O 1
ATOM 1578 N N . SER A 1 219 ? 1.258 -6.796 6.937 1.00 98.56 219 SER A N 1
ATOM 1579 C CA . SER A 1 219 ? 1.030 -5.615 7.786 1.00 98.56 219 SER A CA 1
ATOM 1580 C C . SER A 1 219 ? 0.800 -4.305 7.018 1.00 98.56 219 SER A C 1
ATOM 1582 O O . SER A 1 219 ? 1.417 -4.063 5.983 1.00 98.56 219 SER A O 1
ATOM 1584 N N . VAL A 1 220 ? -0.018 -3.414 7.583 1.00 98.88 220 VAL A N 1
ATOM 1585 C CA . VAL A 1 220 ? -0.197 -2.025 7.136 1.00 98.88 220 VAL A CA 1
ATOM 1586 C C . VAL A 1 220 ? 0.387 -1.098 8.202 1.00 98.88 220 VAL A C 1
ATOM 1588 O O . VAL A 1 220 ? -0.141 -0.999 9.308 1.00 98.88 220 VAL A O 1
ATOM 1591 N N . THR A 1 221 ? 1.487 -0.415 7.895 1.00 98.75 221 THR A N 1
ATOM 1592 C CA . THR A 1 221 ? 2.229 0.403 8.865 1.00 98.75 221 THR A CA 1
ATOM 1593 C C . THR A 1 221 ? 2.470 1.812 8.334 1.00 98.75 221 THR A C 1
ATOM 1595 O O . THR A 1 221 ? 3.082 1.993 7.284 1.00 98.75 221 THR A O 1
ATOM 1598 N N . GLY A 1 222 ? 2.040 2.828 9.086 1.00 98.38 222 GLY A N 1
ATOM 1599 C CA . GLY A 1 222 ? 2.342 4.229 8.786 1.00 98.38 222 GLY A CA 1
ATOM 1600 C C . GLY A 1 222 ? 1.126 5.146 8.887 1.00 98.38 222 GLY A C 1
ATOM 1601 O O . GLY A 1 222 ? 0.308 4.983 9.788 1.00 98.38 222 GLY A O 1
ATOM 1602 N N . LEU A 1 223 ? 1.049 6.153 8.013 1.00 98.81 223 LEU A N 1
ATOM 1603 C CA . LEU A 1 223 ? -0.084 7.080 7.938 1.00 98.81 223 LEU A CA 1
ATOM 1604 C C . LEU A 1 223 ? -1.069 6.566 6.891 1.00 98.81 223 LEU A C 1
ATOM 1606 O O . LEU A 1 223 ? -0.803 6.665 5.694 1.00 98.81 223 LEU A O 1
ATOM 1610 N N . ASN A 1 224 ? -2.200 6.031 7.333 1.00 98.81 224 ASN A N 1
ATOM 1611 C CA . ASN A 1 224 ? -3.163 5.388 6.448 1.00 98.81 224 ASN A CA 1
ATOM 1612 C C . ASN A 1 224 ? -4.487 6.149 6.451 1.00 98.81 224 ASN A C 1
ATOM 1614 O O . ASN A 1 224 ? -5.112 6.313 7.500 1.00 98.81 224 ASN A O 1
ATOM 1618 N N . LEU A 1 225 ? -4.924 6.584 5.270 1.00 98.62 225 LEU A N 1
ATOM 1619 C CA . LEU A 1 225 ? -6.210 7.237 5.056 1.00 98.62 225 LEU A CA 1
ATOM 1620 C C . LEU A 1 225 ? -7.025 6.448 4.033 1.00 98.62 225 LEU A C 1
ATOM 1622 O O . LEU A 1 225 ? -6.597 6.274 2.892 1.00 98.62 225 LEU A O 1
ATOM 1626 N N . SER A 1 226 ? -8.207 5.994 4.451 1.00 98.38 226 SER A N 1
ATOM 1627 C CA . SER A 1 226 ? -9.134 5.258 3.599 1.00 98.38 226 SER A CA 1
ATOM 1628 C C . SER A 1 226 ? -10.573 5.749 3.722 1.00 98.38 226 SER A C 1
ATOM 1630 O O . SER A 1 226 ? -11.077 5.950 4.830 1.00 98.38 226 SER A O 1
ATOM 1632 N N . GLY A 1 227 ? -11.267 5.920 2.594 1.00 97.62 227 GLY A N 1
ATOM 1633 C CA . GLY A 1 227 ? -12.662 6.374 2.594 1.00 97.62 227 GLY A CA 1
ATOM 1634 C C . GLY A 1 227 ? -13.648 5.346 3.150 1.00 97.62 227 GLY A C 1
ATOM 1635 O O . GLY A 1 227 ? -14.623 5.738 3.786 1.00 97.62 227 GLY A O 1
ATOM 1636 N N . ALA A 1 228 ? -13.391 4.043 2.987 1.00 98.31 228 ALA A N 1
ATOM 1637 C CA . ALA A 1 228 ? -14.201 2.995 3.605 1.00 98.31 228 ALA A CA 1
ATOM 1638 C C . ALA A 1 228 ? -13.381 2.129 4.555 1.00 98.31 228 ALA A C 1
ATOM 1640 O O . ALA A 1 228 ? -13.624 2.187 5.754 1.00 98.31 228 ALA A O 1
ATOM 1641 N N . ALA A 1 229 ? -12.414 1.344 4.085 1.00 98.50 229 ALA A N 1
ATOM 1642 C CA . ALA A 1 229 ? -11.800 0.316 4.931 1.00 98.50 229 ALA A CA 1
ATOM 1643 C C . ALA A 1 229 ? -10.272 0.283 4.878 1.00 98.50 229 ALA A C 1
ATOM 1645 O O . ALA A 1 229 ? -9.670 0.510 3.828 1.00 98.50 229 ALA A O 1
ATOM 1646 N N . ILE A 1 230 ? -9.650 -0.040 6.011 1.00 98.81 230 ILE A N 1
ATOM 1647 C CA . ILE A 1 230 ? -8.265 -0.523 6.057 1.00 98.81 230 ILE A CA 1
ATOM 1648 C C . ILE A 1 230 ? -8.321 -1.952 6.584 1.00 98.81 230 ILE A C 1
ATOM 1650 O O . ILE A 1 230 ? -8.835 -2.186 7.680 1.00 98.81 230 ILE A O 1
ATOM 1654 N N . VAL A 1 231 ? -7.830 -2.895 5.784 1.00 98.81 231 VAL A N 1
ATOM 1655 C CA . VAL A 1 231 ? -7.871 -4.330 6.076 1.00 98.81 231 VAL A CA 1
ATOM 1656 C C . VAL A 1 231 ? -6.456 -4.892 6.019 1.00 98.81 231 VAL A C 1
ATOM 1658 O O . VAL A 1 231 ? -5.749 -4.685 5.034 1.00 98.81 231 VAL A O 1
ATOM 1661 N N . SER A 1 232 ? -6.055 -5.596 7.074 1.00 98.69 232 SER A N 1
ATOM 1662 C CA . SER A 1 232 ? -4.732 -6.205 7.217 1.00 98.69 232 SER A CA 1
ATOM 1663 C C . SER A 1 232 ? -4.857 -7.658 7.665 1.00 98.69 232 SER A C 1
ATOM 1665 O O . SER A 1 232 ? -5.507 -7.943 8.672 1.00 98.69 232 SER A O 1
ATOM 1667 N N . GLY A 1 233 ? -4.201 -8.570 6.949 1.00 98.50 233 GLY A N 1
ATOM 1668 C CA . GLY A 1 233 ? -4.057 -9.972 7.345 1.00 98.50 233 GLY A CA 1
ATOM 1669 C C . GLY A 1 233 ? -3.036 -10.197 8.466 1.00 98.50 233 GLY A C 1
ATOM 1670 O O . GLY A 1 233 ? -2.874 -11.323 8.926 1.00 98.50 233 GLY A O 1
ATOM 1671 N N . SER A 1 234 ? -2.377 -9.139 8.951 1.00 98.56 234 SER A N 1
ATOM 1672 C CA . SER A 1 234 ? -1.546 -9.188 10.159 1.00 98.56 234 SER A CA 1
ATOM 1673 C C . SER A 1 234 ? -1.828 -7.970 11.043 1.00 98.56 234 SER A C 1
ATOM 1675 O O . SER A 1 234 ? -2.859 -7.905 11.710 1.00 98.56 234 SER A O 1
ATOM 1677 N N . ASN A 1 235 ? -0.941 -6.972 11.027 1.00 98.75 235 ASN A N 1
ATOM 1678 C CA . ASN A 1 235 ? -0.963 -5.832 11.938 1.00 98.75 235 ASN A CA 1
ATOM 1679 C C . ASN A 1 235 ? -1.372 -4.536 11.226 1.00 98.75 235 ASN A C 1
ATOM 1681 O O . ASN A 1 235 ? -1.047 -4.348 10.052 1.00 98.75 235 ASN A O 1
ATOM 1685 N N . ILE A 1 236 ? -2.050 -3.632 11.932 1.00 98.88 236 ILE A N 1
ATOM 1686 C CA . ILE A 1 236 ? -2.280 -2.238 11.531 1.00 98.88 236 ILE A CA 1
ATOM 1687 C C . ILE A 1 236 ? -1.601 -1.341 12.564 1.00 98.88 236 ILE A C 1
ATOM 1689 O O . ILE A 1 236 ? -1.974 -1.361 13.733 1.00 98.88 236 ILE A O 1
ATOM 1693 N N . ASN A 1 237 ? -0.620 -0.542 12.149 1.00 98.62 237 ASN A N 1
ATOM 1694 C CA . ASN A 1 237 ? 0.232 0.205 13.075 1.00 98.62 237 ASN A CA 1
ATOM 1695 C C . ASN A 1 237 ? 0.300 1.702 12.748 1.00 98.62 237 ASN A C 1
ATOM 1697 O O . ASN A 1 237 ? 0.278 2.092 11.580 1.00 98.62 237 ASN A O 1
ATOM 1701 N N . PHE A 1 238 ? 0.514 2.507 13.794 1.00 98.50 238 PHE A N 1
ATOM 1702 C CA . PHE A 1 238 ? 0.819 3.944 13.784 1.00 98.50 238 PHE A CA 1
ATOM 1703 C C . PHE A 1 238 ? -0.389 4.899 13.758 1.00 98.50 238 PHE A C 1
ATOM 1705 O O . PHE A 1 238 ? -0.899 5.205 14.835 1.00 98.50 238 PHE A O 1
ATOM 1712 N N . ILE A 1 239 ? -0.826 5.430 12.608 1.00 98.75 239 ILE A N 1
ATOM 1713 C CA . ILE A 1 239 ? -1.990 6.337 12.539 1.00 98.75 239 ILE A CA 1
ATOM 1714 C C . ILE A 1 239 ? -2.911 5.909 11.402 1.00 98.75 239 ILE A C 1
ATOM 1716 O O . ILE A 1 239 ? -2.519 5.900 10.236 1.00 98.75 239 ILE A O 1
ATOM 1720 N N . ASN A 1 240 ? -4.164 5.616 11.741 1.00 98.75 240 ASN A N 1
ATOM 1721 C CA . ASN A 1 240 ? -5.128 5.035 10.818 1.00 98.75 240 ASN A CA 1
ATOM 1722 C C . ASN A 1 240 ? -6.452 5.789 10.887 1.00 98.75 240 ASN A C 1
ATOM 1724 O O . ASN A 1 240 ? -7.091 5.847 11.939 1.00 98.75 240 ASN A O 1
ATOM 1728 N N . LEU A 1 241 ? -6.875 6.339 9.751 1.00 98.62 241 LEU A N 1
ATOM 1729 C CA . LEU A 1 241 ? -8.166 6.990 9.579 1.00 98.62 241 LEU A CA 1
ATOM 1730 C C . LEU A 1 241 ? -8.955 6.265 8.489 1.00 98.62 241 LEU A C 1
ATOM 1732 O O . LEU A 1 241 ? -8.553 6.216 7.328 1.00 98.62 241 LEU A O 1
ATOM 1736 N N . SER A 1 242 ? -10.097 5.712 8.878 1.00 98.31 242 SER A N 1
ATOM 1737 C CA . SER A 1 242 ? -10.997 4.973 8.003 1.00 98.31 242 SER A CA 1
ATOM 1738 C C . SER A 1 242 ? -12.426 5.499 8.128 1.00 98.31 242 SER A C 1
ATOM 1740 O O . SER A 1 242 ? -12.959 5.645 9.229 1.00 98.31 242 SER A O 1
ATOM 1742 N N . GLY A 1 243 ? -13.083 5.767 6.999 1.00 97.56 243 GLY A N 1
ATOM 1743 C CA . GLY A 1 243 ? -14.469 6.245 7.008 1.00 97.56 243 GLY A CA 1
ATOM 1744 C C . GLY A 1 243 ? -15.490 5.204 7.484 1.00 97.56 243 GLY A C 1
ATOM 1745 O O . GLY A 1 243 ? -16.548 5.584 7.979 1.00 97.56 243 GLY A O 1
ATOM 1746 N N . PHE A 1 244 ? -15.177 3.906 7.408 1.00 98.31 244 PHE A N 1
ATOM 1747 C CA . PHE A 1 244 ? -16.073 2.827 7.830 1.00 98.31 244 PHE A CA 1
ATOM 1748 C C . PHE A 1 244 ? -15.424 1.868 8.833 1.00 98.31 244 PHE A C 1
ATOM 1750 O O . PHE A 1 244 ? -15.907 1.796 9.963 1.00 98.31 244 PHE A O 1
ATOM 1757 N N . ALA A 1 245 ? -14.368 1.131 8.479 1.00 98.50 245 ALA A N 1
ATOM 1758 C CA . ALA A 1 245 ? -13.808 0.108 9.368 1.00 98.50 245 ALA A CA 1
ATOM 1759 C C . ALA A 1 245 ? -12.286 -0.086 9.278 1.00 98.50 245 ALA A C 1
ATOM 1761 O O . ALA A 1 245 ? -11.695 -0.086 8.197 1.00 98.50 245 ALA A O 1
ATOM 1762 N N . LEU A 1 246 ? -11.680 -0.355 10.436 1.00 98.69 246 LEU A N 1
ATOM 1763 C CA . LEU A 1 246 ? -10.319 -0.873 10.580 1.00 98.69 246 LEU A CA 1
ATOM 1764 C C . LEU A 1 246 ? -10.398 -2.335 11.018 1.00 98.69 246 LEU A C 1
ATOM 1766 O O . LEU A 1 246 ? -11.021 -2.634 12.039 1.00 98.69 246 LEU A O 1
ATOM 1770 N N . ILE A 1 247 ? -9.795 -3.235 10.245 1.00 98.81 247 ILE A N 1
ATOM 1771 C CA . ILE A 1 247 ? -9.865 -4.680 10.479 1.00 98.81 247 ILE A CA 1
ATOM 1772 C C . ILE A 1 247 ? -8.458 -5.266 10.390 1.00 98.81 247 ILE A C 1
ATOM 1774 O O . ILE A 1 247 ? -7.832 -5.199 9.333 1.00 98.81 247 ILE A O 1
ATOM 1778 N N . ALA A 1 248 ? -7.980 -5.854 11.484 1.00 98.75 248 ALA A N 1
ATOM 1779 C CA . ALA A 1 248 ? -6.718 -6.583 11.532 1.00 98.75 248 ALA A CA 1
ATOM 1780 C C . ALA A 1 248 ? -6.937 -8.014 12.032 1.00 98.75 248 ALA A C 1
ATOM 1782 O O . ALA A 1 248 ? -7.704 -8.245 12.969 1.00 98.75 248 ALA A O 1
ATOM 1783 N N . GLU A 1 249 ? -6.245 -8.971 11.429 1.00 98.50 249 GLU A N 1
ATOM 1784 C CA . GLU A 1 249 ? -6.267 -10.365 11.880 1.00 98.50 249 GLU A CA 1
ATOM 1785 C C . GLU A 1 249 ? -5.403 -10.596 13.129 1.00 98.50 249 GLU A C 1
ATOM 1787 O O . GLU A 1 249 ? -5.738 -11.479 13.906 1.00 98.50 249 GLU A O 1
ATOM 1792 N N . GLU A 1 250 ? -4.372 -9.778 13.374 1.00 98.62 250 GLU A N 1
ATOM 1793 C CA . GLU A 1 250 ? -3.550 -9.813 14.593 1.00 98.62 250 GLU A CA 1
ATOM 1794 C C . GLU A 1 250 ? -3.800 -8.552 15.434 1.00 98.62 250 GLU A C 1
ATOM 1796 O O . GLU A 1 250 ? -4.785 -8.490 16.174 1.00 98.62 250 GLU A O 1
ATOM 1801 N N . ASN A 1 251 ? -2.958 -7.514 15.309 1.00 98.75 251 ASN A N 1
ATOM 1802 C CA . ASN A 1 251 ? -2.958 -6.353 16.201 1.00 98.75 251 ASN A CA 1
ATOM 1803 C C . ASN A 1 251 ? -3.297 -5.034 15.495 1.00 98.75 251 ASN A C 1
ATOM 1805 O O . ASN A 1 251 ? -2.892 -4.788 14.361 1.00 98.75 251 ASN A O 1
ATOM 1809 N N . ILE A 1 252 ? -3.970 -4.136 16.212 1.00 98.88 252 ILE A N 1
ATOM 1810 C CA . ILE A 1 252 ? -4.133 -2.725 15.849 1.00 98.88 252 ILE A CA 1
ATOM 1811 C C . ILE A 1 252 ? -3.418 -1.883 16.906 1.00 98.88 252 ILE A C 1
ATOM 1813 O O . ILE A 1 252 ? -3.797 -1.910 18.075 1.00 98.88 252 ILE A O 1
ATOM 1817 N N . THR A 1 253 ? -2.395 -1.122 16.518 1.00 98.75 253 THR A N 1
ATOM 1818 C CA . THR A 1 253 ? -1.594 -0.313 17.448 1.00 98.75 253 THR A CA 1
ATOM 1819 C C . THR A 1 253 ? -1.468 1.140 16.987 1.00 98.75 253 THR A C 1
ATOM 1821 O O . THR A 1 253 ? -1.242 1.417 15.809 1.00 98.75 253 THR A O 1
ATOM 1824 N N . GLY A 1 254 ? -1.607 2.093 17.913 1.00 98.44 254 GLY A N 1
ATOM 1825 C CA . GLY A 1 254 ? -1.386 3.522 17.655 1.00 98.44 254 GLY A CA 1
ATOM 1826 C C . GLY A 1 254 ? -2.637 4.390 17.816 1.00 98.44 254 GLY A C 1
ATOM 1827 O O . GLY A 1 254 ? -3.371 4.234 18.789 1.00 98.44 254 GLY A O 1
ATOM 1828 N N . LEU A 1 255 ? -2.846 5.349 16.908 1.00 98.81 255 LEU A N 1
ATOM 1829 C CA . LEU A 1 255 ? -4.032 6.211 16.864 1.00 98.81 255 LEU A CA 1
ATOM 1830 C C . LEU A 1 255 ? -4.960 5.736 15.750 1.00 98.81 255 LEU A C 1
ATOM 1832 O O . LEU A 1 255 ? -4.619 5.812 14.571 1.00 98.81 255 LEU A O 1
ATOM 1836 N N . ASN A 1 256 ? -6.151 5.288 16.124 1.00 98.75 256 ASN A N 1
ATOM 1837 C CA . ASN A 1 256 ? -7.087 4.642 15.217 1.00 98.75 256 ASN A CA 1
ATOM 1838 C C . ASN A 1 256 ? -8.446 5.333 15.278 1.00 98.75 256 ASN A C 1
ATOM 1840 O O . ASN A 1 256 ? -9.047 5.448 16.346 1.00 98.75 256 ASN A O 1
ATOM 1844 N N . VAL A 1 257 ? -8.939 5.771 14.123 1.00 98.69 257 VAL A N 1
ATOM 1845 C CA . VAL A 1 257 ? -10.263 6.375 13.967 1.00 98.69 257 VAL A CA 1
ATOM 1846 C C . VAL A 1 257 ? -11.005 5.636 12.864 1.00 98.69 257 VAL A C 1
ATOM 1848 O O . VAL A 1 257 ? -10.544 5.596 11.724 1.00 98.69 257 VAL A O 1
ATOM 1851 N N . ALA A 1 258 ? -12.159 5.063 13.199 1.00 98.50 258 ALA A N 1
ATOM 1852 C CA . ALA A 1 258 ? -13.001 4.346 12.247 1.00 98.50 258 ALA A CA 1
ATOM 1853 C C . ALA A 1 258 ? -14.470 4.734 12.395 1.00 98.50 258 ALA A C 1
ATOM 1855 O O . ALA A 1 258 ? -14.998 4.709 13.505 1.00 98.50 258 ALA A O 1
ATOM 1856 N N . GLY A 1 259 ? -15.170 5.011 11.296 1.00 97.75 259 GLY A N 1
ATOM 1857 C CA . GLY A 1 259 ? -16.579 5.415 11.363 1.00 97.75 259 GLY A CA 1
ATOM 1858 C C . GLY A 1 259 ? -17.471 4.429 12.124 1.00 97.75 259 GLY A C 1
ATOM 1859 O O . GLY A 1 259 ? -18.243 4.838 12.982 1.00 97.75 259 GLY A O 1
ATOM 1860 N N . THR A 1 260 ? -17.333 3.126 11.886 1.00 98.12 260 THR A N 1
ATOM 1861 C CA . THR A 1 260 ? -18.248 2.102 12.419 1.00 98.12 260 THR A CA 1
ATOM 1862 C C . THR A 1 260 ? -17.570 1.015 13.232 1.00 98.12 260 THR A C 1
ATOM 1864 O O . THR A 1 260 ? -18.179 0.532 14.183 1.00 98.12 260 THR A O 1
ATOM 1867 N N . ALA A 1 261 ? -16.350 0.598 12.890 1.00 98.25 261 ALA A N 1
ATOM 1868 C CA . ALA A 1 261 ? -15.736 -0.504 13.613 1.00 98.25 261 ALA A CA 1
ATOM 1869 C C . ALA A 1 261 ? -14.210 -0.464 13.648 1.00 98.25 261 ALA A C 1
ATOM 1871 O O . ALA A 1 261 ? -13.562 -0.159 12.650 1.00 98.25 261 ALA A O 1
ATOM 1872 N N . ILE A 1 262 ? -13.654 -0.850 14.796 1.00 98.81 262 ILE A N 1
ATOM 1873 C CA . ILE A 1 262 ? -12.243 -1.217 14.954 1.00 98.81 262 ILE A CA 1
ATOM 1874 C C . ILE A 1 262 ? -12.221 -2.650 15.481 1.00 98.81 262 ILE A C 1
ATOM 1876 O O . ILE A 1 262 ? -12.674 -2.910 16.598 1.00 98.81 262 ILE A O 1
ATOM 1880 N N . LEU A 1 263 ? -11.752 -3.582 14.656 1.00 98.75 263 LEU A N 1
ATOM 1881 C CA . LEU A 1 263 ? -11.809 -5.017 14.919 1.00 98.75 263 LEU A CA 1
ATOM 1882 C C . LEU A 1 263 ? -10.410 -5.622 14.817 1.00 98.75 263 LEU A C 1
ATOM 1884 O O . LEU A 1 263 ? -9.740 -5.478 13.799 1.00 98.75 263 LEU A O 1
ATOM 1888 N N . SER A 1 264 ? -10.001 -6.327 15.862 1.00 98.62 264 SER A N 1
ATOM 1889 C CA . SER A 1 264 ? -8.754 -7.088 15.934 1.00 98.62 264 SER A CA 1
ATOM 1890 C C . SER A 1 264 ? -9.052 -8.437 16.579 1.00 98.62 264 SER A C 1
ATOM 1892 O O . SER A 1 264 ? -9.979 -8.529 17.387 1.00 98.62 264 SER A O 1
ATOM 1894 N N . ARG A 1 265 ? -8.322 -9.499 16.218 1.00 98.44 265 ARG A N 1
ATOM 1895 C CA . ARG A 1 265 ? -8.446 -10.769 16.950 1.00 98.44 265 ARG A CA 1
ATOM 1896 C C . ARG A 1 265 ? -7.599 -10.779 18.212 1.00 98.44 265 ARG A C 1
ATOM 1898 O O . ARG A 1 265 ? -8.090 -11.265 19.224 1.00 98.44 265 ARG A O 1
ATOM 1905 N N . ASP A 1 266 ? -6.408 -10.187 18.193 1.00 98.50 266 ASP A N 1
ATOM 1906 C CA . ASP A 1 266 ? -5.460 -10.326 19.299 1.00 98.50 266 ASP A CA 1
ATOM 1907 C C . ASP A 1 266 ? -5.435 -9.101 20.214 1.00 98.50 266 ASP A C 1
ATOM 1909 O O . ASP A 1 266 ? -5.862 -9.181 21.372 1.00 98.50 266 ASP A O 1
ATOM 1913 N N . ASN A 1 267 ? -4.913 -7.970 19.729 1.00 98.56 267 ASN A N 1
ATOM 1914 C CA . ASN A 1 267 ? -4.705 -6.782 20.552 1.00 98.56 267 ASN A CA 1
ATOM 1915 C C . ASN A 1 267 ? -5.087 -5.484 19.835 1.00 98.56 267 ASN A C 1
ATOM 1917 O O . ASN A 1 267 ? -4.616 -5.188 18.740 1.00 98.56 267 ASN A O 1
ATOM 1921 N N . ILE A 1 268 ? -5.822 -4.627 20.539 1.00 98.81 268 ILE A N 1
ATOM 1922 C CA . ILE A 1 268 ? -5.979 -3.209 20.222 1.00 98.81 268 ILE A CA 1
ATOM 1923 C C . ILE A 1 268 ? -5.202 -2.421 21.271 1.00 98.81 268 ILE A C 1
ATOM 1925 O O . ILE A 1 268 ? -5.517 -2.507 22.460 1.00 98.81 268 ILE A O 1
ATOM 1929 N N . SER A 1 269 ? -4.205 -1.640 20.856 1.00 98.56 269 SER A N 1
ATOM 1930 C CA . SER A 1 269 ? -3.422 -0.794 21.757 1.00 98.56 269 SER A CA 1
ATOM 1931 C C . SER A 1 269 ? -3.316 0.663 21.297 1.00 98.56 269 SER A C 1
ATOM 1933 O O . SER A 1 269 ? -3.212 0.953 20.107 1.00 98.56 269 SER A O 1
ATOM 1935 N N . GLY A 1 270 ? -3.346 1.602 22.247 1.00 98.38 270 GLY A N 1
ATOM 1936 C CA . GLY A 1 270 ? -3.193 3.039 21.984 1.00 98.38 270 GLY A CA 1
ATOM 1937 C C . GLY A 1 270 ? -4.483 3.838 22.175 1.00 98.38 270 GLY A C 1
ATOM 1938 O O . GLY A 1 270 ? -5.130 3.715 23.215 1.00 98.38 270 GLY A O 1
ATOM 1939 N N . ILE A 1 271 ? -4.825 4.698 21.211 1.00 98.75 271 ILE A N 1
ATOM 1940 C CA . ILE A 1 271 ? -6.018 5.560 21.236 1.00 98.75 271 ILE A CA 1
ATOM 1941 C C . ILE A 1 271 ? -6.957 5.135 20.113 1.00 98.75 271 ILE A C 1
ATOM 1943 O O . ILE A 1 271 ? -6.603 5.221 18.939 1.00 98.75 271 ILE A O 1
ATOM 1947 N N . ASN A 1 272 ? -8.164 4.707 20.470 1.00 98.75 272 ASN A N 1
ATOM 1948 C CA . ASN A 1 272 ? -9.110 4.103 19.539 1.00 98.75 272 ASN A CA 1
ATOM 1949 C C . ASN A 1 272 ? -10.455 4.818 19.617 1.00 98.75 272 ASN A C 1
ATOM 1951 O O . ASN A 1 272 ? -11.050 4.916 20.690 1.00 98.75 272 ASN A O 1
ATOM 1955 N N . LEU A 1 273 ? -10.927 5.313 18.476 1.00 98.62 273 LEU A N 1
ATOM 1956 C CA . LEU A 1 273 ? -12.164 6.072 18.344 1.00 98.62 273 LEU A CA 1
ATOM 1957 C C . LEU A 1 273 ? -13.049 5.448 17.268 1.00 98.62 273 LEU A C 1
ATOM 1959 O O . LEU A 1 273 ? -12.628 5.294 16.121 1.00 98.62 273 LEU A O 1
ATOM 1963 N N . SER A 1 274 ? -14.291 5.120 17.618 1.00 98.25 274 SER A N 1
ATOM 1964 C CA . SER A 1 274 ? -15.283 4.672 16.639 1.00 98.25 274 SER A CA 1
ATOM 1965 C C . SER A 1 274 ? -16.694 5.146 16.966 1.00 98.25 274 SER A C 1
ATOM 1967 O O . SER A 1 274 ? -16.977 5.456 18.112 1.00 98.25 274 SER A O 1
ATOM 1969 N N . ALA A 1 275 ? -17.615 5.222 16.002 1.00 97.12 275 ALA A N 1
ATOM 1970 C CA . ALA A 1 275 ? -19.027 5.429 16.341 1.00 97.12 275 ALA A CA 1
ATOM 1971 C C . ALA A 1 275 ? -19.745 4.103 16.649 1.00 97.12 275 ALA A C 1
ATOM 1973 O O . ALA A 1 275 ? -20.739 4.089 17.369 1.00 97.12 275 ALA A O 1
ATOM 1974 N N . GLY A 1 276 ? -19.271 2.972 16.126 1.00 97.31 276 GLY A N 1
ATOM 1975 C CA . GLY A 1 276 ? -19.959 1.693 16.291 1.00 97.31 276 GLY A CA 1
ATOM 1976 C C . GLY A 1 276 ? -19.296 0.789 17.325 1.00 97.31 276 GLY A C 1
ATOM 1977 O O . GLY A 1 276 ? -19.457 0.961 18.537 1.00 97.31 276 GLY A O 1
ATOM 1978 N N . LYS A 1 277 ? -18.609 -0.249 16.859 1.00 98.25 277 LYS A N 1
ATOM 1979 C CA . LYS A 1 277 ? -18.107 -1.328 17.710 1.00 98.25 277 LYS A CA 1
ATOM 1980 C C . LYS A 1 277 ? -16.585 -1.365 17.746 1.00 98.25 277 LYS A C 1
ATOM 1982 O O . LYS A 1 277 ? -15.939 -1.343 16.706 1.00 98.25 277 LYS A O 1
ATOM 1987 N N . ILE A 1 278 ? -16.024 -1.528 18.939 1.00 98.81 278 ILE A N 1
ATOM 1988 C CA . ILE A 1 278 ? -14.614 -1.876 19.117 1.00 98.81 278 ILE A CA 1
ATOM 1989 C C . ILE A 1 278 ? -14.549 -3.274 19.728 1.00 98.81 278 ILE A C 1
ATOM 1991 O O . ILE A 1 278 ? -15.159 -3.513 20.772 1.00 98.81 278 ILE A O 1
ATOM 1995 N N . LYS A 1 279 ? -13.877 -4.209 19.043 1.00 98.75 279 LYS A N 1
ATOM 1996 C CA . LYS A 1 279 ? -13.768 -5.613 19.467 1.00 98.75 279 LYS A CA 1
ATOM 1997 C C . LYS A 1 279 ? -12.338 -6.127 19.355 1.00 98.75 279 LYS A C 1
ATOM 1999 O O . LYS A 1 279 ? -11.739 -5.991 18.292 1.00 98.75 279 LYS A O 1
ATOM 2004 N N . SER A 1 280 ? -11.845 -6.748 20.425 1.00 98.69 280 SER A N 1
ATOM 2005 C CA . SER A 1 280 ? -10.538 -7.417 20.474 1.00 98.69 280 SER A CA 1
ATOM 2006 C C . SER A 1 280 ? -10.448 -8.377 21.650 1.00 98.69 280 SER A C 1
ATOM 2008 O O . SER A 1 280 ? -11.116 -8.141 22.651 1.00 98.69 280 SER A O 1
ATOM 2010 N N . SER A 1 281 ? -9.603 -9.408 21.584 1.00 98.62 281 SER A N 1
ATOM 2011 C CA . SER A 1 281 ? -9.312 -10.227 22.771 1.00 98.62 281 SER A CA 1
ATOM 2012 C C . SER A 1 281 ? -8.675 -9.371 23.862 1.00 98.62 281 SER A C 1
ATOM 2014 O O . SER A 1 281 ? -9.103 -9.406 25.009 1.00 98.62 281 SER A O 1
ATOM 2016 N N . ASN A 1 282 ? -7.726 -8.508 23.504 1.00 98.75 282 ASN A N 1
ATOM 2017 C CA . ASN A 1 282 ? -7.085 -7.598 24.445 1.00 98.75 282 ASN A CA 1
ATOM 2018 C C . ASN A 1 282 ? -7.233 -6.145 23.988 1.00 98.75 282 ASN A C 1
ATOM 2020 O O . ASN A 1 282 ? -6.958 -5.811 22.835 1.00 98.75 282 ASN A O 1
ATOM 2024 N N . ILE A 1 283 ? -7.637 -5.264 24.897 1.00 98.75 283 ILE A N 1
ATOM 2025 C CA . ILE A 1 283 ? -7.662 -3.813 24.696 1.00 98.75 283 ILE A CA 1
ATOM 2026 C C . ILE A 1 283 ? -6.741 -3.161 25.727 1.00 98.75 283 ILE A C 1
ATOM 2028 O O . ILE A 1 283 ? -6.895 -3.369 26.931 1.00 98.75 283 ILE A O 1
ATOM 2032 N N . SER A 1 284 ? -5.795 -2.338 25.275 1.00 98.56 284 SER A N 1
ATOM 2033 C CA . SER A 1 284 ? -4.918 -1.560 26.150 1.00 98.56 284 SER A CA 1
ATOM 2034 C C . SER A 1 284 ? -4.835 -0.094 25.729 1.00 98.56 284 SER A C 1
ATOM 2036 O O . SER A 1 284 ? -4.506 0.218 24.591 1.00 98.56 284 SER A O 1
ATOM 2038 N N . GLY A 1 285 ? -5.102 0.831 26.650 1.00 98.19 285 GLY A N 1
ATOM 2039 C CA . GLY A 1 285 ? -5.034 2.272 26.378 1.00 98.19 285 GLY A CA 1
ATOM 2040 C C . GLY A 1 285 ? -6.379 2.977 26.523 1.00 98.19 285 GLY A C 1
ATOM 2041 O O . GLY A 1 285 ? -7.096 2.731 27.489 1.00 98.19 285 GLY A O 1
ATOM 2042 N N . ILE A 1 286 ? -6.689 3.902 25.613 1.00 98.75 286 ILE A N 1
ATOM 2043 C CA . ILE A 1 286 ? -7.898 4.731 25.658 1.00 98.75 286 ILE A CA 1
ATOM 2044 C C . ILE A 1 286 ? -8.789 4.360 24.480 1.00 98.75 286 ILE A C 1
ATOM 2046 O O . ILE A 1 286 ? -8.434 4.568 23.321 1.00 98.75 286 ILE A O 1
ATOM 2050 N N . THR A 1 287 ? -9.971 3.851 24.783 1.00 98.62 287 THR A N 1
ATOM 2051 C CA . THR A 1 287 ? -10.952 3.421 23.795 1.00 98.62 287 THR A CA 1
ATOM 2052 C C . THR A 1 287 ? -12.234 4.197 24.025 1.00 98.62 287 THR A C 1
ATOM 2054 O O . THR A 1 287 ? -12.785 4.166 25.123 1.00 98.62 287 THR A O 1
ATOM 2057 N N . SER A 1 288 ? -12.714 4.898 23.000 1.00 98.44 288 SER A N 1
ATOM 2058 C CA . SER A 1 288 ? -13.989 5.604 23.046 1.00 98.44 288 SER A CA 1
ATOM 2059 C C . SER A 1 288 ? -14.864 5.232 21.854 1.00 98.44 288 SER A C 1
ATOM 2061 O O . SER A 1 288 ? -14.418 5.229 20.705 1.00 98.44 288 SER A O 1
ATOM 2063 N N . THR A 1 289 ? -16.115 4.881 22.137 1.00 98.38 289 THR A N 1
ATOM 2064 C CA . THR A 1 289 ? -17.115 4.586 21.117 1.00 98.38 289 THR A CA 1
ATOM 2065 C C . THR A 1 289 ? -18.496 5.119 21.477 1.00 98.38 289 THR A C 1
ATOM 2067 O O . THR A 1 289 ? -18.748 5.507 22.612 1.00 98.38 289 THR A O 1
ATOM 2070 N N . ILE A 1 290 ? -19.432 5.140 20.531 1.00 97.94 290 ILE A N 1
ATOM 2071 C CA . ILE A 1 290 ? -20.837 5.403 20.857 1.00 97.94 290 ILE A CA 1
ATOM 2072 C C . ILE A 1 290 ? -21.516 4.082 21.228 1.00 97.94 290 ILE A C 1
ATOM 2074 O O . ILE A 1 290 ? -22.053 3.963 22.327 1.00 97.94 290 ILE A O 1
ATOM 2078 N N . TYR A 1 291 ? -21.460 3.068 20.361 1.00 98.38 291 TYR A N 1
ATOM 2079 C CA . TYR A 1 291 ? -22.248 1.847 20.545 1.00 98.38 291 TYR A CA 1
ATOM 2080 C C . TYR A 1 291 ? -21.660 0.840 21.547 1.00 98.38 291 TYR A C 1
ATOM 2082 O O . TYR A 1 291 ? -22.192 0.723 22.652 1.00 98.38 291 TYR A O 1
ATOM 2090 N N . LYS A 1 292 ? -20.622 0.071 21.188 1.00 98.31 292 LYS A N 1
ATOM 2091 C CA . LYS A 1 292 ? -20.196 -1.073 22.017 1.00 98.31 292 LYS A CA 1
ATOM 2092 C C . LYS A 1 292 ? -18.687 -1.298 22.059 1.00 98.31 292 LYS A C 1
ATOM 2094 O O . LYS A 1 292 ? -18.047 -1.342 21.012 1.00 98.31 292 LYS A O 1
ATOM 2099 N N . ILE A 1 293 ? -18.154 -1.548 23.255 1.00 98.75 293 ILE A N 1
ATOM 2100 C CA . ILE A 1 293 ? -16.825 -2.140 23.473 1.00 98.75 293 ILE A CA 1
ATOM 2101 C C . ILE A 1 293 ? -17.012 -3.598 23.908 1.00 98.75 293 ILE A C 1
ATOM 2103 O O . ILE A 1 293 ? -17.807 -3.877 24.806 1.00 98.75 293 ILE A O 1
ATOM 2107 N N . GLU A 1 294 ? -16.313 -4.525 23.252 1.00 98.69 294 GLU A N 1
ATOM 2108 C CA . GLU A 1 294 ? -16.333 -5.962 23.553 1.00 98.69 294 GLU A CA 1
ATOM 2109 C C . GLU A 1 294 ? -14.901 -6.500 23.638 1.00 98.69 294 GLU A C 1
ATOM 2111 O O . GLU A 1 294 ? -14.181 -6.456 22.640 1.00 98.69 294 GLU A O 1
ATOM 2116 N N . ALA A 1 295 ? -14.486 -6.992 24.808 1.00 98.62 295 ALA A N 1
ATOM 2117 C CA . ALA A 1 295 ? -13.145 -7.545 24.987 1.00 98.62 295 ALA A CA 1
ATOM 2118 C C . ALA A 1 295 ? -13.065 -8.675 26.013 1.00 98.62 295 ALA A C 1
ATOM 2120 O O . ALA A 1 295 ? -13.850 -8.712 26.957 1.00 98.62 295 ALA A O 1
ATOM 2121 N N . GLU A 1 296 ? -12.083 -9.564 25.870 1.00 98.62 296 GLU A N 1
ATOM 2122 C CA . GLU A 1 296 ? -11.764 -10.528 26.929 1.00 98.62 296 GLU A CA 1
ATOM 2123 C C . GLU A 1 296 ? -10.983 -9.811 28.027 1.00 98.62 296 GLU A C 1
ATOM 2125 O O . GLU A 1 296 ? -11.455 -9.686 29.148 1.00 98.62 296 GLU A O 1
ATOM 2130 N N . ASN A 1 297 ? -9.846 -9.207 27.697 1.00 98.69 297 ASN A N 1
ATOM 2131 C CA . ASN A 1 297 ? -9.059 -8.406 28.623 1.00 98.69 297 ASN A CA 1
ATOM 2132 C C . ASN A 1 297 ? -9.096 -6.939 28.218 1.00 98.69 297 ASN A C 1
ATOM 2134 O O . ASN A 1 297 ? -8.851 -6.581 27.068 1.00 98.69 297 ASN A O 1
ATOM 2138 N N . SER A 1 298 ? -9.325 -6.060 29.185 1.00 98.31 298 SER A N 1
ATOM 2139 C CA . SER A 1 298 ? -9.200 -4.626 28.975 1.00 98.31 298 SER A CA 1
ATOM 2140 C C . SER A 1 298 ? -8.389 -3.980 30.083 1.00 98.31 298 SER A C 1
ATOM 2142 O O . SER A 1 298 ? -8.806 -3.986 31.236 1.00 98.31 298 SER A O 1
ATOM 2144 N N . SER A 1 299 ? -7.274 -3.348 29.724 1.00 98.50 299 SER A N 1
ATOM 2145 C CA . SER A 1 299 ? -6.420 -2.587 30.636 1.00 98.50 299 SER A CA 1
ATOM 2146 C C . SER A 1 299 ? -6.317 -1.128 30.192 1.00 98.50 299 SER A C 1
ATOM 2148 O O . SER A 1 299 ? -5.516 -0.801 29.314 1.00 98.50 299 SER A O 1
ATOM 2150 N N . GLY A 1 300 ? -7.090 -0.231 30.805 1.00 98.00 300 GLY A N 1
ATOM 2151 C CA . GLY A 1 300 ? -7.077 1.188 30.447 1.00 98.00 300 GLY A CA 1
ATOM 2152 C C . GLY A 1 300 ? -8.393 1.915 30.709 1.00 98.00 300 GLY A C 1
ATOM 2153 O O . GLY A 1 300 ? -9.040 1.692 31.732 1.00 98.00 300 GLY A O 1
ATOM 2154 N N . ILE A 1 301 ? -8.754 2.817 29.797 1.00 98.69 301 ILE A N 1
ATOM 2155 C CA . ILE A 1 301 ? -9.967 3.633 29.853 1.00 98.69 301 ILE A CA 1
ATOM 2156 C C . ILE A 1 301 ? -10.879 3.231 28.696 1.00 98.69 301 ILE A C 1
ATOM 2158 O O . ILE A 1 301 ? -10.545 3.452 27.534 1.00 98.69 301 ILE A O 1
ATOM 2162 N N . ASN A 1 302 ? -12.049 2.700 29.029 1.00 98.38 302 ASN A N 1
ATOM 2163 C CA . ASN A 1 302 ? -13.111 2.380 28.087 1.00 98.38 302 ASN A CA 1
ATOM 2164 C C . ASN A 1 302 ? -14.268 3.350 28.278 1.00 98.38 302 ASN A C 1
ATOM 2166 O O . ASN A 1 302 ? -14.849 3.423 29.358 1.00 98.38 302 ASN A O 1
ATOM 2170 N N . ILE A 1 303 ? -14.632 4.063 27.224 1.00 98.44 303 ILE A N 1
ATOM 2171 C CA . ILE A 1 303 ? -15.765 4.980 27.206 1.00 98.44 303 ILE A CA 1
ATOM 2172 C C . ILE A 1 303 ? -16.701 4.513 26.098 1.00 98.44 303 ILE A C 1
ATOM 2174 O O . ILE A 1 303 ? -16.320 4.465 24.934 1.00 98.44 303 ILE A O 1
ATOM 2178 N N . SER A 1 304 ? -17.934 4.166 26.434 1.00 97.94 304 SER A N 1
ATOM 2179 C CA . SER A 1 304 ? -18.995 4.008 25.446 1.00 97.94 304 SER A CA 1
ATOM 2180 C C . SER A 1 304 ? -20.236 4.780 25.862 1.00 97.94 304 SER A C 1
ATOM 2182 O O . SER A 1 304 ? -20.437 5.052 27.043 1.00 97.94 304 SER A O 1
ATOM 2184 N N . ALA A 1 305 ? -21.087 5.168 24.912 1.00 97.19 305 ALA A N 1
ATOM 2185 C CA . ALA A 1 305 ? -22.380 5.738 25.281 1.00 97.19 305 ALA A CA 1
ATOM 2186 C C . ALA A 1 305 ? -23.319 4.634 25.789 1.00 97.19 305 ALA A C 1
ATOM 2188 O O . ALA A 1 305 ? -23.993 4.811 26.805 1.00 97.19 305 ALA A O 1
ATOM 2189 N N . PHE A 1 306 ? -23.337 3.478 25.118 1.00 97.88 306 PHE A N 1
ATOM 2190 C CA . PHE A 1 306 ? -24.295 2.415 25.415 1.00 97.88 306 PHE A CA 1
ATOM 2191 C C . PHE A 1 306 ? -23.701 1.251 26.204 1.00 97.88 306 PHE A C 1
ATOM 2193 O O . PHE A 1 306 ? -24.148 1.026 27.328 1.00 97.88 306 PHE A O 1
ATOM 2200 N N . TRP A 1 307 ? -22.754 0.492 25.645 1.00 98.19 307 TRP A N 1
ATOM 2201 C CA . TRP A 1 307 ? -22.425 -0.832 26.183 1.00 98.19 307 TRP A CA 1
ATOM 2202 C C . TRP A 1 307 ? -20.925 -1.114 26.287 1.00 98.19 307 TRP A C 1
ATOM 2204 O O . TRP A 1 307 ? -20.209 -1.091 25.288 1.00 98.19 307 TRP A O 1
ATOM 2214 N N . ASN A 1 308 ? -20.473 -1.506 27.476 1.00 98.38 308 ASN A N 1
ATOM 2215 C CA . ASN A 1 308 ? -19.164 -2.124 27.684 1.00 98.38 308 ASN A CA 1
ATOM 2216 C C . ASN A 1 308 ? -19.367 -3.562 28.162 1.00 98.38 308 ASN A C 1
ATOM 2218 O O . ASN A 1 308 ? -19.979 -3.791 29.205 1.00 98.38 308 ASN A O 1
ATOM 2222 N N . GLU A 1 309 ? -18.867 -4.530 27.397 1.00 98.62 309 GLU A N 1
ATOM 2223 C CA . GLU A 1 309 ? -18.858 -5.950 27.753 1.00 98.62 309 GLU A CA 1
ATOM 2224 C C . GLU A 1 309 ? -17.413 -6.449 27.801 1.00 98.62 309 GLU A C 1
ATOM 2226 O O . GLU A 1 309 ? -16.752 -6.526 26.768 1.00 98.62 309 GLU A O 1
ATOM 2231 N N . VAL A 1 310 ? -16.907 -6.722 29.005 1.00 98.50 310 VAL A N 1
ATOM 2232 C CA . VAL A 1 310 ? -15.495 -7.071 29.226 1.00 98.50 310 VAL A CA 1
ATOM 2233 C C . VAL A 1 310 ? -15.384 -8.264 30.171 1.00 98.50 310 VAL A C 1
ATOM 2235 O O . VAL A 1 310 ? -15.995 -8.245 31.236 1.00 98.50 310 VAL A O 1
ATOM 2238 N N . GLU A 1 311 ? -14.595 -9.288 29.854 1.00 98.56 311 GLU A N 1
ATOM 2239 C CA . GLU A 1 311 ? -14.398 -10.390 30.809 1.00 98.56 311 GLU A CA 1
ATOM 2240 C C . GLU A 1 311 ? -13.515 -9.956 31.986 1.00 98.56 311 GLU A C 1
ATOM 2242 O O . GLU A 1 311 ? -13.951 -9.976 33.132 1.00 98.56 311 GLU A O 1
ATOM 2247 N N . PHE A 1 312 ? -12.314 -9.458 31.729 1.00 98.56 312 PHE A N 1
ATOM 2248 C CA . PHE A 1 312 ? -11.359 -9.003 32.731 1.00 98.56 312 PHE A CA 1
ATOM 2249 C C . PHE A 1 312 ? -11.050 -7.526 32.514 1.00 98.56 312 PHE A C 1
ATOM 2251 O O . PHE A 1 312 ? -10.310 -7.147 31.606 1.00 98.56 312 PHE A O 1
ATOM 2258 N N . MET A 1 313 ? -11.619 -6.668 33.357 1.00 98.38 313 MET A N 1
ATOM 2259 C CA . MET A 1 313 ? -11.389 -5.227 33.290 1.00 98.38 313 MET A CA 1
ATOM 2260 C C . MET A 1 313 ? -10.398 -4.790 34.366 1.00 98.38 313 MET A C 1
ATOM 2262 O O . MET A 1 313 ? -10.608 -5.048 35.550 1.00 98.38 313 MET A O 1
ATOM 2266 N N . LYS A 1 314 ? -9.354 -4.069 33.952 1.00 98.50 314 LYS A N 1
ATOM 2267 C CA . LYS A 1 314 ? -8.429 -3.327 34.808 1.00 98.50 314 LYS A CA 1
ATOM 2268 C C . LYS A 1 314 ? -8.408 -1.851 34.401 1.00 98.50 314 LYS A C 1
ATOM 2270 O O . LYS A 1 314 ? -7.841 -1.503 33.369 1.00 98.50 314 LYS A O 1
ATOM 2275 N N . GLY A 1 315 ? -8.974 -0.966 35.218 1.00 98.06 315 GLY A N 1
ATOM 2276 C CA . GLY A 1 315 ? -8.956 0.479 34.959 1.00 98.06 315 GLY A CA 1
ATOM 2277 C C . GLY A 1 315 ? -10.316 1.156 35.104 1.00 98.06 315 GLY A C 1
ATOM 2278 O O . GLY A 1 315 ? -10.961 1.018 36.141 1.00 98.06 315 GLY A O 1
ATOM 2279 N N . LEU A 1 316 ? -10.709 1.946 34.103 1.00 98.62 316 LEU A N 1
ATOM 2280 C CA . LEU A 1 316 ? -11.926 2.761 34.109 1.00 98.62 316 LEU A CA 1
ATOM 2281 C C . LEU A 1 316 ? -12.851 2.343 32.965 1.00 98.62 316 LEU A C 1
ATOM 2283 O O . LEU A 1 316 ? -12.439 2.323 31.809 1.00 98.62 316 LEU A O 1
ATOM 2287 N N . SER A 1 317 ? -14.113 2.073 33.282 1.00 98.44 317 SER A N 1
ATOM 2288 C CA . SER A 1 317 ? -15.161 1.767 32.309 1.00 98.44 317 SER A CA 1
ATOM 2289 C C . SER A 1 317 ? -16.340 2.716 32.497 1.00 98.44 317 SER A C 1
ATOM 2291 O O . SER A 1 317 ? -16.955 2.728 33.558 1.00 98.44 317 SER A O 1
ATOM 2293 N N . ILE A 1 318 ? -16.659 3.517 31.484 1.00 98.62 318 ILE A N 1
ATOM 2294 C CA . ILE A 1 318 ? -17.800 4.438 31.465 1.00 98.62 318 ILE A CA 1
ATOM 2295 C C . ILE A 1 318 ? -18.749 3.979 30.357 1.00 98.62 318 ILE A C 1
ATOM 2297 O O . ILE A 1 318 ? -18.332 3.914 29.204 1.00 98.62 318 ILE A O 1
ATOM 2301 N N . ALA A 1 319 ? -19.996 3.653 30.702 1.00 98.31 319 ALA A N 1
ATOM 2302 C CA . ALA A 1 319 ? -21.047 3.263 29.755 1.00 98.31 319 ALA A CA 1
ATOM 2303 C C . ALA A 1 319 ? -22.433 3.360 30.387 1.00 98.31 319 ALA A C 1
ATOM 2305 O O . ALA A 1 319 ? -22.551 3.256 31.601 1.00 98.31 319 ALA A O 1
ATOM 2306 N N . SER A 1 320 ? -23.508 3.464 29.598 1.00 98.31 320 SER A N 1
ATOM 2307 C CA . SER A 1 320 ? -24.862 3.275 30.152 1.00 98.31 320 SER A CA 1
ATOM 2308 C C . SER A 1 320 ? -25.002 1.895 30.807 1.00 98.31 320 SER A C 1
ATOM 2310 O O . SER A 1 320 ? -25.541 1.785 31.908 1.00 98.31 320 SER A O 1
ATOM 2312 N N . PHE A 1 321 ? -24.460 0.862 30.160 1.00 98.50 321 PHE A N 1
ATOM 2313 C CA . PHE A 1 321 ? -24.467 -0.520 30.620 1.00 98.50 321 PHE A CA 1
ATOM 2314 C C . PHE A 1 321 ? -23.040 -1.071 30.653 1.00 98.50 321 PHE A C 1
ATOM 2316 O O . PHE A 1 321 ? -22.430 -1.303 29.609 1.00 98.50 321 PHE A O 1
ATOM 2323 N N . ASN A 1 322 ? -22.516 -1.314 31.853 1.00 98.31 322 ASN A N 1
ATOM 2324 C CA . ASN A 1 322 ? -21.272 -2.050 32.052 1.00 98.31 322 ASN A CA 1
ATOM 2325 C C . ASN A 1 322 ? -21.603 -3.485 32.470 1.00 98.31 322 ASN A C 1
ATOM 2327 O O . ASN A 1 322 ? -22.188 -3.704 33.530 1.00 98.31 322 ASN A O 1
ATOM 2331 N N . LYS A 1 323 ? -21.204 -4.463 31.659 1.00 98.56 323 LYS A N 1
ATOM 2332 C CA . LYS A 1 323 ? -21.257 -5.891 31.982 1.00 98.56 323 LYS A CA 1
ATOM 2333 C C . LYS A 1 323 ? -19.831 -6.423 32.023 1.00 98.56 323 LYS A C 1
ATOM 2335 O O . LYS A 1 323 ? -19.201 -6.596 30.983 1.00 98.56 323 LYS A O 1
ATOM 2340 N N . ILE A 1 324 ? -19.325 -6.657 33.225 1.00 98.25 324 ILE A N 1
ATOM 2341 C CA . ILE A 1 324 ? -17.935 -7.036 33.458 1.00 98.25 324 ILE A CA 1
ATOM 2342 C C . ILE A 1 324 ? -17.910 -8.376 34.195 1.00 98.25 324 ILE A C 1
ATOM 2344 O O . ILE A 1 324 ? -18.654 -8.544 35.151 1.00 98.25 324 ILE A O 1
ATOM 2348 N N . HIS A 1 325 ? -17.107 -9.360 33.786 1.00 98.12 325 HIS A N 1
ATOM 2349 C CA . HIS A 1 325 ? -17.029 -10.607 34.562 1.00 98.12 325 HIS A CA 1
ATOM 2350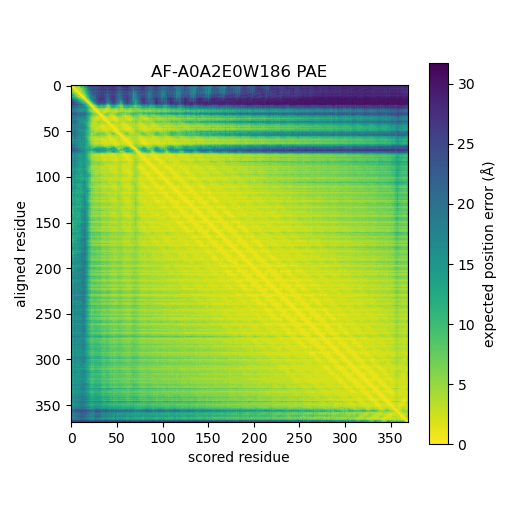 C C . HIS A 1 325 ? -16.205 -10.382 35.841 1.00 98.12 325 HIS A C 1
ATOM 2352 O O . HIS A 1 325 ? -16.747 -10.416 36.946 1.00 98.12 325 HIS A O 1
ATOM 2358 N N . LYS A 1 326 ? -14.925 -10.037 35.698 1.00 98.19 326 LYS A N 1
ATOM 2359 C CA . LYS A 1 326 ? -14.031 -9.612 36.775 1.00 98.19 326 LYS A CA 1
ATOM 2360 C C . LYS A 1 326 ? -13.675 -8.134 36.620 1.00 98.19 326 LYS A C 1
ATOM 2362 O O . LYS A 1 326 ? -13.019 -7.734 35.661 1.00 98.19 326 LYS A O 1
ATOM 2367 N N . GLN A 1 327 ? -14.102 -7.325 37.583 1.00 98.06 327 GLN A N 1
ATOM 2368 C CA . GLN A 1 327 ? -13.880 -5.884 37.613 1.00 98.06 327 GLN A CA 1
ATOM 2369 C C . GLN A 1 327 ? -12.784 -5.524 38.618 1.00 98.06 327 GLN A C 1
ATOM 2371 O O . GLN A 1 327 ? -13.014 -5.598 39.820 1.00 98.06 327 GLN A O 1
ATOM 2376 N N . THR A 1 328 ? -11.653 -5.012 38.140 1.00 97.88 328 THR A N 1
ATOM 2377 C CA . THR A 1 328 ? -10.602 -4.397 38.958 1.00 97.88 328 THR A CA 1
ATOM 2378 C C . THR A 1 328 ? -10.482 -2.915 38.592 1.00 97.88 328 THR A C 1
ATOM 2380 O O . THR A 1 328 ? -9.857 -2.543 37.602 1.00 97.88 328 THR A O 1
ATOM 2383 N N . GLY A 1 329 ? -11.096 -2.035 39.381 1.00 97.12 329 GLY A N 1
ATOM 2384 C CA . GLY A 1 329 ? -11.113 -0.592 39.115 1.00 97.12 329 GLY A CA 1
ATOM 2385 C C . GLY A 1 329 ? -12.513 0.014 39.152 1.00 97.12 329 GLY A C 1
ATOM 2386 O O . GLY A 1 329 ? -13.373 -0.443 39.906 1.00 97.12 329 GLY A O 1
ATOM 2387 N N . ILE A 1 330 ? -12.735 1.068 38.368 1.00 98.31 330 ILE A N 1
ATOM 2388 C CA . ILE A 1 330 ? -13.938 1.901 38.448 1.00 98.31 330 ILE A CA 1
ATOM 2389 C C . ILE A 1 330 ? -14.858 1.618 37.259 1.00 98.31 330 ILE A C 1
ATOM 2391 O O . ILE A 1 330 ? -14.438 1.719 36.108 1.00 98.31 330 ILE A O 1
ATOM 2395 N N . ALA A 1 331 ? -16.126 1.315 37.532 1.00 98.12 331 ALA A N 1
ATOM 2396 C CA . ALA A 1 331 ? -17.180 1.279 36.521 1.00 98.12 331 ALA A CA 1
ATOM 2397 C C . ALA A 1 331 ? -18.213 2.373 36.810 1.00 98.12 331 ALA A C 1
ATOM 2399 O O . ALA A 1 331 ? -18.719 2.458 37.928 1.00 98.12 331 ALA A O 1
ATOM 2400 N N . ILE A 1 332 ? -18.516 3.207 35.817 1.00 98.31 332 ILE A N 1
ATOM 2401 C CA . ILE A 1 332 ? -19.494 4.293 35.904 1.00 98.31 332 ILE A CA 1
ATOM 2402 C C . ILE A 1 332 ? -20.583 4.055 34.863 1.00 98.31 332 ILE A C 1
ATOM 2404 O O . ILE A 1 332 ? -20.277 3.905 33.677 1.00 98.31 332 ILE A O 1
ATOM 2408 N N . GLY A 1 333 ? -21.846 4.049 35.286 1.00 97.25 333 GLY A N 1
ATOM 2409 C CA . GLY A 1 333 ? -22.954 3.811 34.369 1.00 97.25 333 GLY A CA 1
ATOM 2410 C C . GLY A 1 333 ? -24.344 3.910 34.968 1.00 97.25 333 GLY A C 1
ATOM 2411 O O . GLY A 1 333 ? -24.510 4.160 36.155 1.00 97.25 333 GLY A O 1
ATOM 2412 N N . ILE A 1 334 ? -25.371 3.708 34.143 1.00 97.44 334 ILE A N 1
ATOM 2413 C CA . ILE A 1 334 ? -26.747 3.561 34.639 1.00 97.44 334 ILE A CA 1
ATOM 2414 C C . ILE A 1 334 ? -26.870 2.208 35.341 1.00 97.44 334 ILE A C 1
ATOM 2416 O O . ILE A 1 334 ? -27.364 2.134 36.467 1.00 97.44 334 ILE A O 1
ATOM 2420 N N . LEU A 1 335 ? -26.376 1.161 34.680 1.00 98.12 335 LEU A N 1
ATOM 2421 C CA . LEU A 1 335 ? -26.316 -0.197 35.193 1.00 98.12 335 LEU A CA 1
ATOM 2422 C C . LEU A 1 335 ? -24.878 -0.711 35.137 1.00 98.12 335 LEU A C 1
ATOM 2424 O O . LEU A 1 335 ? -24.289 -0.807 34.061 1.00 98.12 335 LEU A O 1
ATOM 2428 N N . ASN A 1 336 ? -24.353 -1.110 36.291 1.00 98.00 336 ASN A N 1
ATOM 2429 C CA . ASN A 1 336 ? -23.081 -1.813 36.401 1.00 98.00 336 ASN A CA 1
ATOM 2430 C C . ASN A 1 336 ? -23.334 -3.236 36.903 1.00 98.00 336 ASN A C 1
ATOM 2432 O O . ASN A 1 336 ? -23.992 -3.419 37.924 1.00 98.00 336 ASN A O 1
ATOM 2436 N N . VAL A 1 337 ? -22.820 -4.242 36.199 1.00 98.19 337 VAL A N 1
ATOM 2437 C CA . VAL A 1 337 ? -22.925 -5.658 36.569 1.00 98.19 337 VAL A CA 1
ATOM 2438 C C . VAL A 1 337 ? -21.531 -6.267 36.601 1.00 98.19 337 VAL A C 1
ATOM 2440 O O . VAL A 1 337 ? -20.832 -6.233 35.591 1.00 98.19 337 VAL A O 1
ATOM 2443 N N . ALA A 1 338 ? -21.159 -6.841 37.745 1.00 97.44 338 ALA A N 1
ATOM 2444 C CA . ALA A 1 338 ? -19.938 -7.607 37.956 1.00 97.44 338 ALA A CA 1
ATOM 2445 C C . ALA A 1 338 ? -20.240 -8.988 38.556 1.00 97.44 338 ALA A C 1
ATOM 2447 O O . ALA A 1 338 ? -21.049 -9.094 39.482 1.00 97.44 338 ALA A O 1
ATOM 2448 N N . GLU A 1 339 ? -19.583 -10.044 38.066 1.00 96.88 339 GLU A N 1
ATOM 2449 C CA . GLU A 1 339 ? -19.576 -11.342 38.765 1.00 96.88 339 GLU A CA 1
ATOM 2450 C C . GLU A 1 339 ? -18.627 -11.283 39.964 1.00 96.88 339 GLU A C 1
ATOM 2452 O O . GLU A 1 339 ? -19.002 -11.650 41.076 1.00 96.88 339 GLU A O 1
ATOM 2457 N N . ILE A 1 340 ? -17.424 -10.751 39.735 1.00 96.94 340 ILE A N 1
ATOM 2458 C CA . ILE A 1 340 ? -16.386 -10.532 40.739 1.00 96.94 340 ILE A CA 1
ATOM 2459 C C . ILE A 1 340 ? -16.023 -9.049 40.741 1.00 96.94 340 ILE A C 1
ATOM 2461 O O . ILE A 1 340 ? -15.429 -8.542 39.788 1.00 96.94 340 ILE A O 1
ATOM 2465 N N . LEU A 1 341 ? -16.369 -8.354 41.822 1.00 96.62 341 LEU A N 1
ATOM 2466 C CA . LEU A 1 341 ? -15.996 -6.963 42.051 1.00 96.62 341 LEU A CA 1
ATOM 2467 C C . LEU A 1 341 ? -14.738 -6.877 42.935 1.00 96.62 341 LEU A C 1
ATOM 2469 O O . LEU A 1 341 ? -14.749 -7.300 44.084 1.00 96.62 341 LEU A O 1
ATOM 2473 N N . GLU A 1 342 ? -13.666 -6.291 42.409 1.00 96.31 342 GLU A N 1
ATOM 2474 C CA . GLU A 1 342 ? -12.416 -5.909 43.092 1.00 96.31 342 GLU A CA 1
ATOM 2475 C C . GLU A 1 342 ? -12.153 -4.408 42.840 1.00 96.31 342 GLU A C 1
ATOM 2477 O O . GLU A 1 342 ? -11.094 -3.984 42.373 1.00 96.31 342 GLU A O 1
ATOM 2482 N N . GLY A 1 343 ? -13.178 -3.583 43.053 1.00 95.38 343 GLY A N 1
ATOM 2483 C CA . GLY A 1 343 ? -13.146 -2.164 42.721 1.00 95.38 343 GLY A CA 1
ATOM 2484 C C . GLY A 1 343 ? -14.408 -1.430 43.157 1.00 95.38 343 GLY A C 1
ATOM 2485 O O . GLY A 1 343 ? -15.087 -1.850 44.093 1.00 95.38 343 GLY A O 1
ATOM 2486 N N . VAL A 1 344 ? -14.723 -0.334 42.467 1.00 97.38 344 VAL A N 1
ATOM 2487 C CA . VAL A 1 344 ? -15.853 0.545 42.795 1.00 97.38 344 VAL A CA 1
ATOM 2488 C C . VAL A 1 344 ? -16.785 0.666 41.596 1.00 97.38 344 VAL A C 1
ATOM 2490 O O . VAL A 1 344 ? -16.357 0.936 40.475 1.00 97.38 344 VAL A O 1
ATOM 2493 N N . GLN A 1 345 ? -18.077 0.487 41.828 1.00 97.69 345 GLN A N 1
ATOM 2494 C CA . GLN A 1 345 ? -19.127 0.783 40.861 1.00 97.69 345 GLN A CA 1
ATOM 2495 C C . GLN A 1 345 ? -19.853 2.057 41.280 1.00 97.69 345 GLN A C 1
ATOM 2497 O O . GLN A 1 345 ? -20.164 2.224 42.459 1.00 97.69 345 GLN A O 1
ATOM 2502 N N . ILE A 1 346 ? -20.116 2.941 40.319 1.00 97.31 346 ILE A N 1
ATOM 2503 C CA . ILE A 1 346 ? -20.854 4.188 40.506 1.00 97.31 346 ILE A CA 1
ATOM 2504 C C . ILE A 1 346 ? -21.984 4.223 39.478 1.00 97.31 346 ILE A C 1
ATOM 2506 O O . ILE A 1 346 ? -21.742 4.220 38.270 1.00 97.31 346 ILE A O 1
ATOM 2510 N N . GLY A 1 347 ? -23.231 4.245 39.933 1.00 95.44 347 GLY A N 1
ATOM 2511 C CA . GLY A 1 347 ? -24.368 4.178 39.023 1.00 95.44 347 GLY A CA 1
ATOM 2512 C C . GLY A 1 347 ? -25.727 4.117 39.689 1.00 95.44 347 GLY A C 1
ATOM 2513 O O . GLY A 1 347 ? -25.818 3.940 40.902 1.00 95.44 347 GLY A O 1
ATOM 2514 N N . LEU A 1 348 ? -26.796 4.252 38.897 1.00 95.50 348 LEU A N 1
ATOM 2515 C CA . LEU A 1 348 ? -28.165 4.153 39.419 1.00 95.50 348 LEU A CA 1
ATOM 2516 C C . LEU A 1 348 ? -28.436 2.761 40.002 1.00 95.50 348 LEU A C 1
ATOM 2518 O O . LEU A 1 348 ? -29.066 2.655 41.053 1.00 95.50 348 LEU A O 1
ATOM 2522 N N . LEU A 1 349 ? -27.915 1.713 39.355 1.00 96.38 349 LEU A N 1
ATOM 2523 C CA . LEU A 1 349 ? -27.994 0.338 39.830 1.00 96.38 349 LEU A CA 1
ATOM 2524 C C . LEU A 1 349 ? -26.646 -0.374 39.674 1.00 96.38 349 LEU A C 1
ATOM 2526 O O . LEU A 1 349 ? -26.094 -0.450 38.577 1.00 96.38 349 LEU A O 1
ATOM 2530 N N . ASN A 1 350 ? -26.138 -0.932 40.772 1.00 96.69 350 ASN A N 1
ATOM 2531 C CA . ASN A 1 350 ? -24.858 -1.635 40.811 1.00 96.69 350 ASN A CA 1
ATOM 2532 C C . ASN A 1 350 ? -25.061 -3.058 41.336 1.00 96.69 350 ASN A C 1
ATOM 2534 O O . ASN A 1 350 ? -25.527 -3.243 42.463 1.00 96.69 350 ASN A O 1
ATOM 2538 N N . ILE A 1 351 ? -24.712 -4.056 40.527 1.00 96.50 351 ILE A N 1
ATOM 2539 C CA . ILE A 1 351 ? -24.876 -5.480 40.815 1.00 96.50 351 ILE A CA 1
ATOM 2540 C C . ILE A 1 351 ? -23.493 -6.128 40.911 1.00 96.50 351 ILE A C 1
ATOM 2542 O O . ILE A 1 351 ? -22.780 -6.200 39.915 1.00 96.50 351 ILE A O 1
ATOM 2546 N N . ALA A 1 352 ? -23.144 -6.648 42.086 1.00 95.50 352 ALA A N 1
ATOM 2547 C CA . ALA A 1 352 ? -21.901 -7.376 42.342 1.00 95.50 352 ALA A CA 1
ATOM 2548 C C . ALA A 1 352 ? -22.233 -8.770 42.891 1.00 95.50 352 ALA A C 1
ATOM 2550 O O . ALA A 1 352 ? -22.635 -8.904 44.048 1.00 95.50 352 ALA A O 1
ATOM 2551 N N . LYS A 1 353 ? -22.145 -9.821 42.062 1.00 94.06 353 LYS A N 1
ATOM 2552 C CA . LYS A 1 353 ? -22.667 -11.152 42.439 1.00 94.06 353 LYS A CA 1
ATOM 2553 C C . LYS A 1 353 ? -21.863 -11.838 43.543 1.00 94.06 353 LYS A C 1
ATOM 2555 O O . LYS A 1 353 ? -22.450 -12.621 44.293 1.00 94.06 353 LYS A O 1
ATOM 2560 N N . A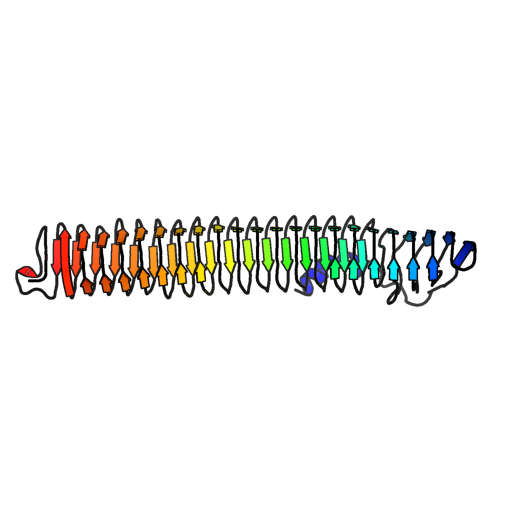SN A 1 354 ? -20.582 -11.501 43.680 1.00 94.50 354 ASN A N 1
ATOM 2561 C CA . ASN A 1 354 ? -19.710 -11.954 44.760 1.00 94.50 354 ASN A CA 1
ATOM 2562 C C . ASN A 1 354 ? -20.025 -11.329 46.132 1.00 94.50 354 ASN A C 1
ATOM 2564 O O . ASN A 1 354 ? -19.578 -11.873 47.139 1.00 94.50 354 ASN A O 1
ATOM 2568 N N . ASN A 1 355 ? -20.813 -10.248 46.202 1.00 91.50 355 ASN A N 1
ATOM 2569 C CA . ASN A 1 355 ? -21.202 -9.652 47.482 1.00 91.50 355 ASN A CA 1
ATOM 2570 C C . ASN A 1 355 ? -22.323 -10.459 48.179 1.00 91.50 355 ASN A C 1
ATOM 2572 O O . ASN A 1 355 ? -23.234 -10.980 47.512 1.00 91.50 355 ASN A O 1
ATOM 2576 N N . PRO A 1 356 ? -22.320 -10.532 49.528 1.00 89.44 356 PRO A N 1
ATOM 2577 C CA . PRO A 1 356 ? -23.404 -11.143 50.293 1.00 89.44 356 PRO A CA 1
ATOM 2578 C C . PRO A 1 356 ? -24.705 -10.336 50.168 1.00 89.44 356 PRO A C 1
ATOM 2580 O O . PRO A 1 356 ? -24.698 -9.127 49.946 1.00 89.44 356 PRO A O 1
ATOM 2583 N N . ILE A 1 357 ? -25.853 -10.998 50.335 1.00 86.31 357 ILE A N 1
ATOM 2584 C CA . ILE A 1 357 ? -27.159 -10.323 50.433 1.00 86.31 357 ILE A CA 1
ATOM 2585 C C . ILE A 1 357 ? -27.178 -9.524 51.754 1.00 86.31 357 ILE A C 1
ATOM 2587 O O . ILE A 1 357 ? -26.812 -10.103 52.777 1.00 86.31 357 ILE A O 1
ATOM 2591 N N . PRO A 1 358 ? -27.584 -8.232 51.784 1.00 84.44 358 PRO A N 1
ATOM 2592 C CA . PRO A 1 358 ? -28.260 -7.448 50.735 1.00 84.44 358 PRO A CA 1
ATOM 2593 C C . PRO A 1 358 ? -27.340 -6.637 49.799 1.00 84.44 358 PRO A C 1
ATOM 2595 O O . PRO A 1 358 ? -27.824 -6.049 48.836 1.00 84.44 358 PRO A O 1
ATOM 2598 N N . PHE A 1 359 ? -26.026 -6.627 50.026 1.00 88.69 359 PHE A N 1
ATOM 2599 C CA . PHE A 1 359 ? -25.037 -5.796 49.314 1.00 88.69 359 PHE A CA 1
ATOM 2600 C C . PHE A 1 359 ? -24.759 -6.209 47.856 1.00 88.69 359 PHE A C 1
ATOM 2602 O O . PHE A 1 359 ? -23.967 -5.574 47.157 1.00 88.69 359 PHE A O 1
ATOM 2609 N N . ARG A 1 360 ? -25.423 -7.264 47.369 1.00 91.88 360 ARG A N 1
ATOM 2610 C CA . ARG A 1 360 ? -25.374 -7.690 45.965 1.00 91.88 360 ARG A CA 1
ATOM 2611 C C . ARG A 1 360 ? -25.919 -6.631 45.009 1.00 91.88 360 ARG A C 1
ATOM 2613 O O . ARG A 1 360 ? -25.425 -6.539 43.891 1.00 91.88 360 ARG A O 1
ATOM 2620 N N . ILE A 1 361 ? -26.938 -5.876 45.421 1.00 92.69 361 ILE A N 1
ATOM 2621 C CA . ILE A 1 361 ? -27.585 -4.843 44.606 1.00 92.69 361 ILE A CA 1
ATOM 2622 C C . ILE A 1 361 ? -27.632 -3.559 45.428 1.00 92.69 361 ILE A C 1
ATOM 2624 O O . ILE A 1 361 ? -28.342 -3.505 46.428 1.00 92.69 361 ILE A O 1
ATOM 2628 N N . LEU A 1 362 ? -26.895 -2.531 45.007 1.00 93.31 362 LEU A N 1
ATOM 2629 C CA . LEU A 1 362 ? -26.849 -1.244 45.701 1.00 93.31 362 LEU A CA 1
ATOM 2630 C C . LEU A 1 362 ? -27.074 -0.071 44.736 1.00 93.31 362 LEU A C 1
ATOM 2632 O O . LEU A 1 362 ? -26.532 -0.071 43.623 1.00 93.31 362 LEU A O 1
ATOM 2636 N N . PRO A 1 363 ? -27.851 0.948 45.143 1.00 93.50 363 PRO A N 1
ATOM 2637 C CA . PRO A 1 363 ? -27.942 2.197 44.405 1.00 93.50 363 PRO A CA 1
ATOM 2638 C C . PRO A 1 363 ? -26.692 3.053 44.642 1.00 93.50 363 PRO A C 1
ATOM 2640 O O . PRO A 1 363 ? -26.047 2.951 45.685 1.00 93.50 363 PRO A O 1
ATOM 2643 N N . LEU A 1 364 ? -26.403 3.956 43.705 1.00 92.75 364 LEU A N 1
ATOM 2644 C CA . LEU A 1 364 ? -25.330 4.957 43.747 1.00 92.75 364 LEU A CA 1
ATOM 2645 C C . LEU A 1 364 ? -23.911 4.381 43.749 1.00 92.75 364 LEU A C 1
ATOM 2647 O O . LEU A 1 364 ? -23.184 4.626 42.792 1.00 92.75 364 LEU A O 1
ATOM 2651 N N . ILE A 1 365 ? -23.509 3.641 44.785 1.00 94.44 365 ILE A N 1
ATOM 2652 C CA . ILE A 1 365 ? -22.152 3.105 44.950 1.00 94.44 365 ILE A CA 1
ATOM 2653 C C . ILE A 1 365 ? -22.210 1.640 45.401 1.00 94.44 365 ILE A C 1
ATOM 2655 O O . ILE A 1 365 ? -22.971 1.294 46.302 1.00 94.44 365 ILE A O 1
ATOM 2659 N N . ASN A 1 366 ? -21.368 0.789 44.808 1.00 94.00 366 ASN A N 1
ATOM 2660 C CA . ASN A 1 366 ? -21.100 -0.567 45.294 1.00 94.00 366 ASN A CA 1
ATOM 2661 C C . ASN A 1 366 ? -19.590 -0.842 45.305 1.00 94.00 366 ASN A C 1
ATOM 2663 O O . ASN A 1 366 ? -18.866 -0.422 44.402 1.00 94.00 366 ASN A O 1
ATOM 2667 N N . MET A 1 367 ? -19.121 -1.536 46.333 1.00 92.00 367 MET A N 1
ATOM 2668 C CA . MET A 1 367 ? -17.740 -1.983 46.495 1.00 92.00 367 MET A CA 1
ATOM 2669 C C . MET A 1 367 ? -17.749 -3.345 47.185 1.00 92.00 367 MET A C 1
ATOM 2671 O O . MET A 1 367 ? -18.676 -3.659 47.934 1.00 92.00 367 M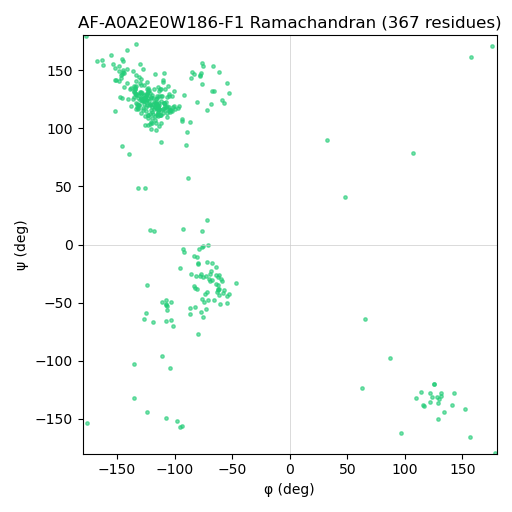ET A O 1
ATOM 2675 N N . ASN A 1 368 ? -16.747 -4.167 46.899 1.00 81.50 368 ASN A N 1
ATOM 2676 C CA . ASN A 1 368 ? -16.554 -5.417 47.626 1.00 81.50 368 ASN A CA 1
ATOM 2677 C C . ASN A 1 368 ? -15.845 -5.099 48.952 1.00 81.50 368 ASN A C 1
ATOM 2679 O O . ASN A 1 368 ? -14.801 -4.442 48.929 1.00 81.50 368 ASN A O 1
ATOM 2683 N N . LEU A 1 369 ? -16.471 -5.480 50.068 1.00 59.97 369 LEU A N 1
ATOM 2684 C CA . LEU A 1 369 ? -16.038 -5.203 51.445 1.00 59.97 369 LEU A CA 1
ATOM 2685 C C . LEU A 1 369 ? -15.291 -6.390 52.048 1.00 59.97 369 LEU A C 1
ATOM 2687 O O . LEU A 1 369 ? -15.748 -7.536 51.829 1.00 59.97 369 LEU A O 1
#

Foldseek 3Di:
DVVVVCVLCVVVVVPDPDDDDDDDQDKDADDDDQEHEMEDAPQEHEEAYEYAEYDNRAEYAYEYEYADYHDDACRYAYHEEYHYCEDEHQEAHEAYHHQAEYEHEAEYEEHAAHAAEYEYQEEYYYAHHHVAEYYHQYEYYEAGAHVAEYEYQYEYYEHHAHCAEYYYAEEYEYAAHHAAEYEYQYEYYEHEAHCAEYEYAAEYYYAYHHAAEYEYLAEYEYHEAHAAEYEYVAEYDADYAHAAEYYYAAEYEHHEEHAAEYYYAAEYYYAEEYAHEYEYQEYYEAYEYAYEYAYAYYAYAAHYAAYYDYAHYHEEAEYQEYHYAADQEEYEHQEHAYQHFNYKYAHQWYAHVPADPPLRIDGGMHHHD

Mean predicted aligned error: 7.16 Å

Solvent-accessible surface area (backbone atoms only — not comparable to full-atom values): 14995 Å² total; per-residue (Å²): 109,74,66,58,58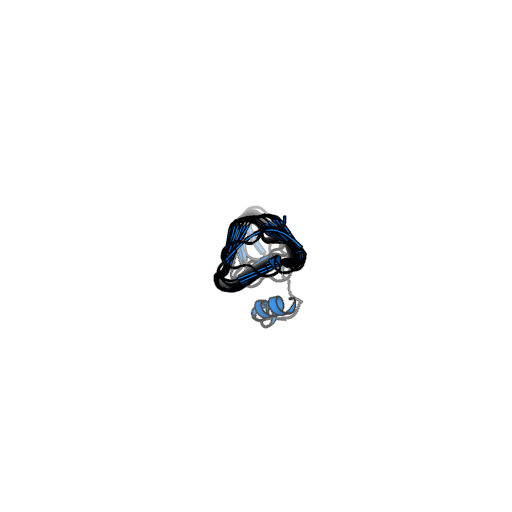,44,61,75,40,41,76,63,66,73,62,72,93,69,84,96,80,80,82,66,61,63,53,50,62,55,56,71,77,51,36,38,44,32,37,48,23,51,37,54,39,36,38,42,35,39,27,60,51,47,30,59,33,40,38,39,46,35,38,41,38,26,65,33,67,51,47,73,33,83,65,12,36,39,38,37,39,40,34,20,38,29,38,63,28,15,30,40,39,41,38,37,40,10,70,39,23,32,40,21,45,58,25,37,39,36,42,38,39,10,55,36,26,32,40,19,64,13,28,40,36,38,40,39,38,5,51,37,24,33,40,21,55,19,36,36,39,39,40,40,40,5,50,37,23,34,39,22,55,19,35,36,38,38,42,37,39,6,53,38,27,29,41,22,57,22,37,34,39,38,42,38,40,6,48,38,27,28,38,22,59,17,39,33,39,37,41,40,32,6,52,40,28,31,39,14,45,54,13,36,40,38,42,37,40,9,45,37,24,34,40,22,53,18,34,39,38,34,46,38,41,18,50,30,29,37,39,17,55,25,32,35,35,48,36,40,42,18,53,31,27,38,40,19,58,31,30,34,40,33,43,39,39,15,44,37,23,41,39,22,53,45,31,37,37,40,41,38,41,28,50,27,39,37,37,21,40,26,38,38,39,42,37,39,32,39,41,32,41,43,30,44,33,34,46,35,39,41,39,22,56,42,28,34,41,28,41,38,34,38,41,41,38,37,13,39,34,33,44,28,41,35,31,37,38,42,40,38,25,48,35,35,38,24,49,37,50,60,36,41,35,39,20,66,36,23,35,25,66,68,38,61,87,73,66,22,59,28,62,51,56,38,64,65,130

Sequence (369 aa):
MKKLMFILLIPFFLFGQEDDNFCNHSSFNLGAGNVGIGFGNSQYHSGIRFNISDCDVKNVNGINITFWRPYHNDDFIMNGFALGAAPAADQMNGISVGLLANITHSYSNGFNFATLANISEGNLTGVNFGGLANVSEGNQTGINIGGLANVSEGNIVGINLGGLALVGQNNITGVNLGGLAAVSEGEMTGFNSGGLAIVGAKGIVGINFGGLAIVSEGSVTGLNLSGAAIVSGSNINFINLSGFALIAEENITGLNVAGTAILSRDNISGINLSAGKIKSSNISGITSTIYKIEAENSSGINISAFWNEVEFMKGLSIASFNKIHKQTGIAIGILNVAEILEGVQIGLLNIAKNNPIPFRILPLINMNL

Radius of gyration: 31.83 Å; Cα contacts (8 Å, |Δi|>4): 1308; chains: 1; bounding box: 64×24×100 Å

Secondary structure (DSSP, 8-state):
-HHHHHHHHHHHHSS----S------EEEEEETTEEEEEE--SEEEEEEEESS-BS--EEEEEEEESS--B--TT-EEEEEEEESS-EEEEEEEEEEESSEEEEEEEEEEEEEESSEEEESSEEEEEEEESSEEEESS-EEEEEEESSEEEESS-EEEEEEESSEEEESS-EEEEEEESSEEEESSEEEEEEEESSEEEESSEEEEEEEESSEEEESSEEEEEEEESSEEEESS-EEEEEEESSEEEESSEEEEEEEESSEEEESSEEEEEEEESSEEEEEEEEEEEEESSEEEEEEEEEEEEESSEEEEEEEEEEEE-SEEEEEEEEEEEEEEEEEEEEESSEEEEEEEEETTSPTTTTEEEEEEE--